Protein AF-0000000067866264 (afdb_homodimer)

Structure (mmCIF, N/CA/C/O backbone):
data_AF-0000000067866264-model_v1
#
loop_
_entity.id
_entity.type
_entity.pdbx_description
1 polymer 'RpiR family transcriptional regulator'
#
loop_
_atom_site.group_PDB
_atom_site.id
_atom_site.type_symbol
_atom_site.label_atom_id
_atom_site.label_alt_id
_atom_site.label_comp_id
_atom_site.label_asym_id
_atom_site.label_entity_id
_atom_site.label_seq_id
_atom_site.pdbx_PDB_ins_code
_atom_site.Cartn_x
_atom_site.Cartn_y
_atom_site.Cartn_z
_atom_site.occupancy
_atom_site.B_iso_or_equiv
_atom_site.auth_seq_id
_atom_site.auth_comp_id
_atom_site.auth_asym_id
_atom_site.auth_atom_id
_atom_site.pdbx_PDB_model_num
ATOM 1 N N . MET A 1 1 ? -31.969 -6.246 -17.344 1 65.5 1 MET A N 1
ATOM 2 C CA . MET A 1 1 ? -31.859 -4.914 -17.922 1 65.5 1 MET A CA 1
ATOM 3 C C . MET A 1 1 ? -30.938 -4.031 -17.094 1 65.5 1 MET A C 1
ATOM 5 O O . MET A 1 1 ? -31.062 -3.969 -15.867 1 65.5 1 MET A O 1
ATOM 9 N N . GLY A 1 2 ? -29.953 -3.455 -17.672 1 77.62 2 GLY A N 1
ATOM 10 C CA . GLY A 1 2 ? -28.953 -2.656 -16.984 1 77.62 2 GLY A CA 1
ATOM 11 C C . GLY A 1 2 ? -29.391 -1.219 -16.766 1 77.62 2 GLY A C 1
ATOM 12 O O . GLY A 1 2 ? -30.422 -0.79 -17.281 1 77.62 2 GLY A O 1
ATOM 13 N N . PRO A 1 3 ? -28.688 -0.529 -15.875 1 85.06 3 PRO A N 1
ATOM 14 C CA . PRO A 1 3 ? -29.062 0.84 -15.523 1 85.06 3 PRO A CA 1
ATOM 15 C C . PRO A 1 3 ? -29.172 1.755 -16.75 1 85.06 3 PRO A C 1
ATOM 17 O O . PRO A 1 3 ? -30.078 2.59 -16.812 1 85.06 3 PRO A O 1
ATOM 20 N N . ILE A 1 4 ? -28.328 1.458 -17.719 1 85.44 4 ILE A N 1
ATOM 21 C CA . ILE A 1 4 ? -28.344 2.299 -18.906 1 85.44 4 ILE A CA 1
ATOM 22 C C . ILE A 1 4 ? -29.578 1.985 -19.75 1 85.44 4 ILE A C 1
ATOM 24 O O . ILE A 1 4 ? -30.219 2.893 -20.281 1 85.44 4 ILE A O 1
ATOM 28 N N . GLU A 1 5 ? -29.75 0.771 -19.812 1 84.25 5 GLU A N 1
ATOM 29 C CA . GLU A 1 5 ? -30.938 0.36 -20.547 1 8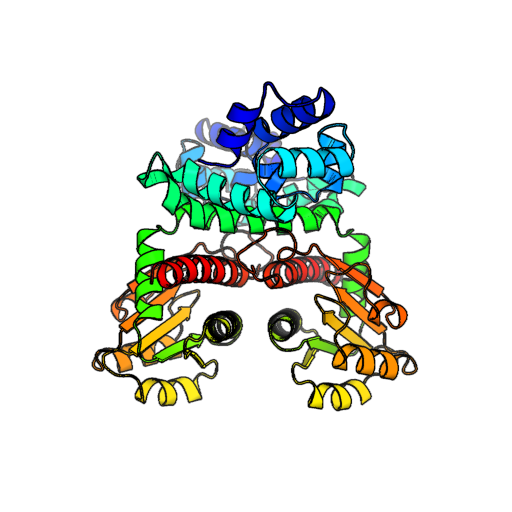4.25 5 GLU A CA 1
ATOM 30 C C . GLU A 1 5 ? -32.188 0.911 -19.891 1 84.25 5 GLU A C 1
ATOM 32 O O . GLU A 1 5 ? -33.125 1.332 -20.594 1 84.25 5 GLU A O 1
ATOM 37 N N . ARG A 1 6 ? -32.312 0.934 -18.641 1 87.06 6 ARG A N 1
ATOM 38 C CA . ARG A 1 6 ? -33.438 1.456 -17.906 1 87.06 6 ARG A CA 1
ATOM 39 C C . ARG A 1 6 ? -33.656 2.945 -18.172 1 87.06 6 ARG A C 1
ATOM 41 O O . ARG A 1 6 ? -34.781 3.412 -18.328 1 87.06 6 ARG A O 1
ATOM 48 N N . LEU A 1 7 ? -32.531 3.646 -18.25 1 89.12 7 LEU A N 1
ATOM 49 C CA . LEU A 1 7 ? -32.562 5.07 -18.578 1 89.12 7 LEU A CA 1
ATOM 50 C C . LEU A 1 7 ? -33.188 5.301 -19.953 1 89.12 7 LEU A C 1
ATOM 52 O O . LEU A 1 7 ? -34.062 6.152 -20.094 1 89.12 7 LEU A O 1
ATOM 56 N N . GLU A 1 8 ? -32.75 4.496 -20.875 1 86.5 8 GLU A N 1
ATOM 57 C CA . GLU A 1 8 ? -33.219 4.648 -22.25 1 86.5 8 GLU A CA 1
ATOM 58 C C . GLU A 1 8 ? -34.688 4.297 -22.391 1 86.5 8 GLU A C 1
ATOM 60 O O . GLU A 1 8 ? -35.438 4.941 -23.141 1 86.5 8 GLU A O 1
ATOM 65 N N . LEU A 1 9 ? -35.031 3.314 -21.656 1 86.69 9 LEU A N 1
ATOM 66 C CA . LEU A 1 9 ? -36.406 2.846 -21.719 1 86.69 9 LEU A CA 1
ATOM 67 C C . LEU A 1 9 ? -37.375 3.893 -21.172 1 86.69 9 LEU A C 1
ATOM 69 O O . LEU A 1 9 ? -38.531 3.988 -21.609 1 86.69 9 LEU A O 1
ATOM 73 N N . ASN A 1 10 ? -36.938 4.746 -20.234 1 88.12 10 ASN A N 1
ATOM 74 C CA . ASN A 1 10 ? -37.812 5.707 -19.562 1 88.12 10 ASN A CA 1
ATOM 75 C C . ASN A 1 10 ? -37.625 7.109 -20.141 1 88.12 10 ASN A C 1
ATOM 77 O O . ASN A 1 10 ? -38.156 8.078 -19.594 1 88.12 10 ASN A O 1
ATOM 81 N N . LYS A 1 11 ? -36.875 7.215 -21.203 1 89.31 11 LYS A N 1
ATOM 82 C CA . LYS A 1 11 ? -36.469 8.508 -21.766 1 89.31 11 LYS A CA 1
ATOM 83 C C . LYS A 1 11 ? -37.688 9.383 -22.016 1 89.31 11 LYS A C 1
ATOM 85 O O . LYS A 1 11 ? -37.688 10.578 -21.719 1 89.31 11 LYS A O 1
ATOM 90 N N . ASN A 1 12 ? -38.719 8.867 -22.438 1 88.5 12 ASN A N 1
ATOM 91 C CA . ASN A 1 12 ? -39.906 9.625 -22.844 1 88.5 12 ASN A CA 1
ATOM 92 C C . ASN A 1 12 ? -40.688 10.117 -21.641 1 88.5 12 ASN A C 1
ATOM 94 O O . ASN A 1 12 ? -41.594 10.961 -21.781 1 88.5 12 ASN A O 1
ATOM 98 N N . ASN A 1 13 ? -40.5 9.625 -20.453 1 89.5 13 ASN A N 1
ATOM 99 C CA . ASN A 1 13 ? -41.219 10.008 -19.234 1 89.5 13 ASN A CA 1
ATOM 100 C C . ASN A 1 13 ? -40.375 10.93 -18.359 1 89.5 13 ASN A C 1
ATOM 102 O O . ASN A 1 13 ? -40.781 11.242 -17.234 1 89.5 13 ASN A O 1
ATOM 106 N N . LEU A 1 14 ? -39.25 11.344 -18.906 1 91.94 14 LEU A N 1
ATOM 107 C CA . LEU A 1 14 ? -38.344 12.133 -18.094 1 91.94 14 LEU A CA 1
ATOM 108 C C . LEU A 1 14 ? -38.562 13.625 -18.344 1 91.94 14 LEU A C 1
ATOM 110 O O . LEU A 1 14 ? -38.906 14.031 -19.438 1 91.94 14 LEU A O 1
ATOM 114 N N . THR A 1 15 ? -38.469 14.406 -17.312 1 90.81 15 THR A N 1
ATOM 115 C CA . THR A 1 15 ? -38.469 15.859 -17.438 1 90.81 15 THR A CA 1
ATOM 116 C C . THR A 1 15 ? -37.188 16.359 -18.125 1 90.81 15 THR A C 1
ATOM 118 O O . THR A 1 15 ? -36.25 15.578 -18.312 1 90.81 15 THR A O 1
ATOM 121 N N . LYS A 1 16 ? -37.219 17.594 -18.484 1 90.81 16 LYS A N 1
ATOM 122 C CA . LYS A 1 16 ? -36.062 18.188 -19.141 1 90.81 16 LYS A CA 1
ATOM 123 C C . LYS A 1 16 ? -34.812 18.016 -18.297 1 90.81 16 LYS A C 1
ATOM 125 O O . LYS A 1 16 ? -33.75 17.641 -18.797 1 90.81 16 LYS A O 1
ATOM 130 N N . SER A 1 17 ? -34.938 18.312 -17.047 1 91.62 17 SER A N 1
ATOM 131 C CA . SER A 1 17 ? -33.812 18.188 -16.141 1 91.62 17 SER A CA 1
ATOM 132 C C . SER A 1 17 ? -33.344 16.734 -16.031 1 91.62 17 SER A C 1
ATOM 134 O O . SER A 1 17 ? -32.125 16.469 -15.969 1 91.62 17 SER A O 1
ATOM 136 N N . GLU A 1 18 ? -34.281 15.781 -16.016 1 92.31 18 GLU A N 1
ATOM 137 C CA . GLU A 1 18 ? -33.969 14.359 -15.922 1 92.31 18 GLU A CA 1
ATOM 138 C C . GLU A 1 18 ? -33.312 13.852 -17.203 1 92.31 18 GLU A C 1
ATOM 140 O O . GLU A 1 18 ? -32.406 13.008 -17.156 1 92.31 18 GLU A O 1
ATOM 145 N N . ILE A 1 19 ? -33.688 14.406 -18.281 1 92.75 19 ILE A N 1
ATOM 146 C CA . ILE A 1 19 ? -33.062 14.07 -19.547 1 92.75 19 ILE A CA 1
ATOM 147 C C . ILE A 1 19 ? -31.625 14.555 -19.562 1 92.75 19 ILE A C 1
ATOM 149 O O . ILE A 1 19 ? -30.734 13.852 -20.031 1 92.75 19 ILE A O 1
ATOM 153 N N . GLU A 1 20 ? -31.391 15.703 -19.062 1 92.25 20 GLU A N 1
ATOM 154 C CA . GLU A 1 20 ? -30.031 16.219 -18.953 1 92.25 20 GLU A CA 1
ATOM 155 C C . GLU A 1 20 ? -29.156 15.312 -18.109 1 92.25 20 GLU A C 1
ATOM 157 O O . GLU A 1 20 ? -28 15.047 -18.469 1 92.25 20 GLU A O 1
ATOM 162 N N . ILE A 1 21 ? -29.703 14.852 -17.047 1 92.5 21 ILE A N 1
ATOM 163 C CA . ILE A 1 21 ? -28.984 13.93 -16.172 1 92.5 21 ILE A CA 1
ATOM 164 C C . ILE A 1 21 ? -28.703 12.625 -16.922 1 92.5 21 ILE A C 1
ATOM 166 O O . ILE A 1 21 ? -27.578 12.117 -16.906 1 92.5 21 ILE A O 1
ATOM 170 N N . MET A 1 22 ? -29.719 12.094 -17.531 1 92.25 22 MET A N 1
ATOM 171 C CA . MET A 1 22 ? -29.609 10.859 -18.297 1 92.25 22 MET A CA 1
ATOM 172 C C . MET A 1 22 ? -28.516 10.977 -19.359 1 92.25 22 MET A C 1
ATOM 174 O O . MET A 1 22 ? -27.688 10.078 -19.5 1 92.25 22 MET A O 1
ATOM 178 N N . GLU A 1 23 ? -28.484 12.07 -20.078 1 88.75 23 GLU A N 1
ATOM 179 C CA . GLU A 1 23 ? -27.5 12.289 -21.125 1 88.75 23 GLU A CA 1
ATOM 180 C C . GLU A 1 23 ? -26.094 12.398 -20.547 1 88.75 23 GLU A C 1
ATOM 182 O O . GLU A 1 23 ? -25.125 11.875 -21.109 1 88.75 23 GLU A O 1
ATOM 187 N N . TYR A 1 24 ? -26.016 13.055 -19.484 1 90 24 TYR A N 1
ATOM 188 C CA . TYR A 1 24 ? -24.719 13.141 -18.797 1 90 24 TYR A CA 1
ATOM 189 C C . TYR A 1 24 ? -24.234 11.758 -18.391 1 90 24 TYR A C 1
ATOM 191 O O . TYR A 1 24 ? -23.062 11.422 -18.609 1 90 24 TYR A O 1
ATOM 199 N N . ILE A 1 25 ? -25.109 10.969 -17.797 1 88.06 25 ILE A N 1
ATOM 200 C CA . ILE A 1 25 ? -24.766 9.641 -17.312 1 88.06 25 ILE A CA 1
ATOM 201 C C . ILE A 1 25 ? -24.328 8.758 -18.484 1 88.06 25 ILE A C 1
ATOM 203 O O . ILE A 1 25 ? -23.344 8.031 -18.391 1 88.06 25 ILE A O 1
ATOM 207 N N . LYS A 1 26 ? -25.031 8.867 -19.531 1 83.06 26 LYS A N 1
ATOM 208 C CA . LYS A 1 26 ? -24.734 8.047 -20.703 1 83.06 26 LYS A CA 1
ATOM 209 C C . LYS A 1 26 ? -23.375 8.414 -21.297 1 83.06 26 LYS A C 1
ATOM 211 O O . LYS A 1 26 ? -22.641 7.547 -21.766 1 83.06 26 LYS A O 1
ATOM 216 N N . LYS A 1 27 ? -23.031 9.633 -21.172 1 79.94 27 LYS A N 1
ATOM 217 C CA . LYS A 1 27 ? -21.766 10.133 -21.703 1 79.94 27 LYS A CA 1
ATOM 218 C C . LYS A 1 27 ? -20.609 9.859 -20.734 1 79.94 27 LYS A C 1
ATOM 220 O O . LYS A 1 27 ? -19.484 9.656 -21.172 1 79.94 27 LYS A O 1
ATOM 225 N N . ASN A 1 28 ? -21.047 9.82 -19.484 1 78.75 28 ASN A N 1
ATOM 226 C CA . ASN A 1 28 ? -20.031 9.68 -18.453 1 78.75 28 ASN A CA 1
ATOM 227 C C . ASN A 1 28 ? -20.438 8.625 -17.422 1 78.75 28 ASN A C 1
ATOM 229 O O . ASN A 1 28 ? -20.562 8.93 -16.234 1 78.75 28 ASN A O 1
ATOM 233 N N . PRO A 1 29 ? -20.578 7.391 -17.891 1 78 29 PRO A N 1
ATOM 234 C CA . PRO A 1 29 ? -21.109 6.383 -16.969 1 78 29 PRO A CA 1
ATOM 235 C C . PRO A 1 29 ? -20.219 6.148 -15.766 1 78 29 PRO A C 1
ATOM 237 O O . PRO A 1 29 ? -20.719 5.898 -14.664 1 78 29 PRO A O 1
ATOM 240 N N . MET A 1 30 ? -19.078 6.387 -15.984 1 67.81 30 MET A N 1
ATOM 241 C CA . MET A 1 30 ? -18.125 6.133 -14.898 1 67.81 30 MET A CA 1
ATOM 242 C C . MET A 1 30 ? -18.266 7.188 -13.812 1 67.81 30 MET A C 1
ATOM 244 O O . MET A 1 30 ? -17.938 6.934 -12.648 1 67.81 30 MET A O 1
ATOM 248 N N . ASP A 1 31 ? -18.812 8.289 -14.117 1 75.69 31 ASP A N 1
ATOM 249 C CA . ASP A 1 31 ? -18.984 9.383 -13.164 1 75.69 31 ASP A CA 1
ATOM 250 C C . ASP A 1 31 ? -19.953 9 -12.055 1 75.69 31 ASP A C 1
ATOM 252 O O . ASP A 1 31 ? -19.812 9.453 -10.914 1 75.69 31 ASP A O 1
ATOM 256 N N . ILE A 1 32 ? -20.906 8.18 -12.438 1 78.25 32 ILE A N 1
ATOM 257 C CA . ILE A 1 32 ? -21.922 7.77 -11.469 1 78.25 32 ILE A CA 1
ATOM 258 C C . ILE A 1 32 ? -21.266 6.984 -10.336 1 78.25 32 ILE A C 1
ATOM 260 O O . ILE A 1 32 ? -21.672 7.09 -9.18 1 78.25 32 ILE A O 1
ATOM 264 N N . VAL A 1 33 ? -20.312 6.301 -10.781 1 66.88 33 VAL A N 1
ATOM 265 C CA . VAL A 1 33 ? -19.641 5.441 -9.82 1 66.88 33 VAL A CA 1
ATOM 266 C C . VAL A 1 33 ? -18.656 6.262 -9 1 66.88 33 VAL A C 1
ATOM 268 O O . VAL A 1 33 ? -18.438 5.984 -7.82 1 66.88 33 VAL A O 1
ATOM 271 N N . GLN A 1 34 ? -18.219 7.324 -9.547 1 63.59 34 GLN A N 1
ATOM 272 C CA . GLN A 1 34 ? -17.062 8.047 -9.023 1 63.59 34 GLN A CA 1
ATOM 273 C C . GLN A 1 34 ? -17.5 9.258 -8.203 1 63.59 34 GLN A C 1
ATOM 275 O O . GLN A 1 34 ? -16.781 9.688 -7.289 1 63.59 34 GLN A O 1
ATOM 280 N N . PHE A 1 35 ? -18.594 9.828 -8.43 1 69 35 PHE A N 1
ATOM 281 C CA . PHE A 1 35 ? -18.969 11.125 -7.875 1 69 35 PHE A CA 1
ATOM 282 C C . PHE A 1 35 ? -20.156 10.984 -6.926 1 69 35 PHE A C 1
ATOM 284 O O . PHE A 1 35 ? -20.906 10.016 -7.016 1 69 35 PHE A O 1
ATOM 291 N N . SER A 1 36 ? -20.172 11.82 -5.945 1 73.56 36 SER A N 1
ATOM 292 C CA . SER A 1 36 ? -21.344 11.914 -5.09 1 73.56 36 SER A CA 1
ATOM 293 C C . SER A 1 36 ? -22.547 12.453 -5.863 1 73.56 36 SER A C 1
ATOM 295 O O . SER A 1 36 ? -22.391 12.977 -6.969 1 73.56 36 SER A O 1
ATOM 297 N N . ILE A 1 37 ? -23.703 12.281 -5.188 1 86.81 37 ILE A N 1
ATOM 298 C CA . ILE A 1 37 ? -24.938 12.742 -5.816 1 86.81 37 ILE A CA 1
ATOM 299 C C . ILE A 1 37 ? -24.875 14.258 -6.035 1 86.81 37 ILE A C 1
ATOM 301 O O . ILE A 1 37 ? -25.391 14.766 -7.031 1 86.81 37 ILE A O 1
ATOM 305 N N . ILE A 1 38 ? -24.203 14.969 -5.137 1 82.81 38 ILE A N 1
ATOM 306 C CA . ILE A 1 38 ? -24.078 16.422 -5.234 1 82.81 38 ILE A CA 1
ATOM 307 C C . ILE A 1 38 ? -23.219 16.781 -6.445 1 82.81 38 ILE A C 1
ATOM 309 O O . ILE A 1 38 ? -23.578 17.672 -7.223 1 82.81 38 ILE A O 1
ATOM 313 N N . GLN A 1 39 ? -22.188 16.141 -6.664 1 81.56 39 GLN A N 1
ATOM 314 C CA . GLN A 1 39 ? -21.281 16.375 -7.789 1 81.56 39 GLN A CA 1
ATOM 315 C C . GLN A 1 39 ? -21.953 16.031 -9.117 1 81.56 39 GLN A C 1
ATOM 317 O O . GLN A 1 39 ? -21.812 16.766 -10.094 1 81.56 39 GLN A O 1
ATOM 322 N N . ILE A 1 40 ? -22.594 14.883 -9.141 1 87.94 40 ILE A N 1
ATOM 323 C CA . ILE A 1 40 ? -23.312 14.469 -10.336 1 87.94 40 ILE A CA 1
ATOM 324 C C . ILE A 1 40 ? -24.344 15.531 -10.711 1 87.94 40 ILE A C 1
ATOM 326 O O . ILE A 1 40 ? -24.469 15.891 -11.883 1 87.94 40 ILE A O 1
ATOM 330 N N . ALA A 1 41 ? -25.031 16.047 -9.703 1 91.81 41 ALA A N 1
ATOM 331 C CA . ALA A 1 41 ? -26.031 17.094 -9.922 1 91.81 41 ALA A CA 1
ATOM 332 C C . ALA A 1 41 ? -25.406 18.344 -10.539 1 91.81 41 ALA A C 1
ATOM 334 O O . ALA A 1 41 ? -25.953 18.906 -11.492 1 91.81 41 ALA A O 1
ATOM 335 N N . GLU A 1 42 ? -24.234 18.641 -10.039 1 87.88 42 GLU A N 1
ATOM 336 C CA . GLU A 1 42 ? -23.531 19.828 -10.523 1 87.88 42 GLU A CA 1
ATOM 337 C C . GLU A 1 42 ? -23.047 19.641 -11.953 1 87.88 42 GLU A C 1
ATOM 339 O O . GLU A 1 42 ? -23.219 20.516 -12.797 1 87.88 42 GLU A O 1
ATOM 344 N N . LYS A 1 43 ? -22.516 18.516 -12.219 1 85.81 43 LYS A N 1
ATOM 345 C CA . LYS A 1 43 ? -21.953 18.234 -13.531 1 85.81 43 LYS A CA 1
ATOM 346 C C . LYS A 1 43 ? -23.047 18.109 -14.586 1 85.81 43 LYS A C 1
ATOM 348 O O . LYS A 1 43 ? -22.828 18.438 -15.758 1 85.81 43 LYS A O 1
ATOM 353 N N . ALA A 1 44 ? -24.109 17.656 -14.164 1 91.69 44 ALA A N 1
ATOM 354 C CA . ALA A 1 44 ? -25.25 17.516 -15.062 1 91.69 44 ALA A CA 1
ATOM 355 C C . ALA A 1 44 ? -26.109 18.766 -15.094 1 91.69 44 ALA A C 1
ATOM 357 O O . ALA A 1 44 ? -27.172 18.797 -15.727 1 91.69 44 ALA A O 1
ATOM 358 N N . ASN A 1 45 ? -25.656 19.766 -14.328 1 89.19 45 ASN A N 1
ATOM 359 C CA . ASN A 1 45 ? -26.344 21.047 -14.258 1 89.19 45 ASN A CA 1
ATOM 360 C C . ASN A 1 45 ? -27.766 20.891 -13.734 1 89.19 45 ASN A C 1
ATOM 362 O O . ASN A 1 45 ? -28.719 21.422 -14.328 1 89.19 45 ASN A O 1
ATOM 366 N N . THR A 1 46 ? -27.969 20.094 -12.75 1 90.94 46 THR A N 1
ATOM 367 C CA . THR A 1 46 ? -29.266 19.828 -12.148 1 90.94 46 THR A CA 1
ATOM 368 C C . THR A 1 46 ? -29.172 19.844 -10.625 1 90.94 46 THR A C 1
ATOM 370 O O . THR A 1 46 ? -28.141 20.234 -10.062 1 90.94 46 THR A O 1
ATOM 373 N N . SER A 1 47 ? -30.234 19.5 -9.906 1 90.19 47 SER A N 1
ATOM 374 C CA . SER A 1 47 ? -30.281 19.469 -8.445 1 90.19 47 SER A CA 1
ATOM 375 C C . SER A 1 47 ? -30.172 18.031 -7.922 1 90.19 47 SER A C 1
ATOM 377 O O . SER A 1 47 ? -30.453 17.078 -8.648 1 90.19 47 SER A O 1
ATOM 379 N N . LYS A 1 48 ? -29.719 17.969 -6.688 1 90.94 48 LYS A N 1
ATOM 380 C CA . LYS A 1 48 ? -29.672 16.688 -6 1 90.94 48 LYS A CA 1
ATOM 381 C C . LYS A 1 48 ? -31.031 15.992 -6.047 1 90.94 48 LYS A C 1
ATOM 383 O O . LYS A 1 48 ? -31.109 14.789 -6.285 1 90.94 48 LYS A O 1
ATOM 388 N N . SER A 1 49 ? -32.094 16.781 -5.848 1 91.75 49 SER A N 1
ATOM 389 C CA . SER A 1 49 ? -33.469 16.25 -5.848 1 91.75 49 SER A CA 1
ATOM 390 C C . SER A 1 49 ? -33.844 15.688 -7.215 1 91.75 49 SER A C 1
ATOM 392 O O . SER A 1 49 ? -34.5 14.664 -7.305 1 91.75 49 SER A O 1
ATOM 394 N N . ALA A 1 50 ? -33.406 16.281 -8.258 1 93.5 50 ALA A N 1
ATOM 395 C CA . ALA A 1 50 ? -33.688 15.836 -9.617 1 93.5 50 ALA A CA 1
ATOM 396 C C . ALA A 1 50 ? -33 14.5 -9.898 1 93.5 50 ALA A C 1
ATOM 398 O O . ALA A 1 50 ? -33.562 13.625 -10.547 1 93.5 50 ALA A O 1
ATOM 399 N N . VAL A 1 51 ? -31.781 14.312 -9.359 1 94.12 51 VAL A N 1
ATOM 400 C CA . VAL A 1 51 ? -31.062 13.055 -9.531 1 94.12 51 VAL A CA 1
ATOM 401 C C . VAL A 1 51 ? -31.797 11.93 -8.797 1 94.12 51 VAL A C 1
ATOM 403 O O . VAL A 1 51 ? -31.984 10.844 -9.344 1 94.12 51 VAL A O 1
ATOM 406 N N . ILE A 1 52 ? -32.25 12.227 -7.645 1 91.88 52 ILE A N 1
ATOM 407 C CA . ILE A 1 52 ? -32.969 11.242 -6.84 1 91.88 52 ILE A CA 1
ATOM 408 C C . ILE A 1 52 ? -34.281 10.844 -7.547 1 91.88 52 ILE A C 1
ATOM 410 O O . ILE A 1 52 ? -34.594 9.656 -7.652 1 91.88 52 ILE A O 1
ATOM 414 N N . ARG A 1 53 ? -35 11.812 -8.039 1 91.38 53 ARG A N 1
ATOM 415 C CA . ARG A 1 53 ? -36.281 11.555 -8.719 1 91.38 53 ARG A CA 1
ATOM 416 C C . ARG A 1 53 ? -36.062 10.711 -9.969 1 91.38 53 ARG A C 1
ATOM 418 O O . ARG A 1 53 ? -36.844 9.82 -10.266 1 91.38 53 ARG A O 1
ATOM 425 N N . LEU A 1 54 ? -34.969 11.016 -10.688 1 93.56 54 LEU A N 1
ATOM 426 C CA . LEU A 1 54 ? -34.656 10.211 -11.859 1 93.56 54 LEU A CA 1
ATOM 427 C C . LEU A 1 54 ? -34.438 8.75 -11.469 1 93.56 54 LEU A C 1
ATOM 429 O O . LEU A 1 54 ? -35 7.844 -12.094 1 93.56 54 LEU A O 1
ATOM 433 N N . CYS A 1 55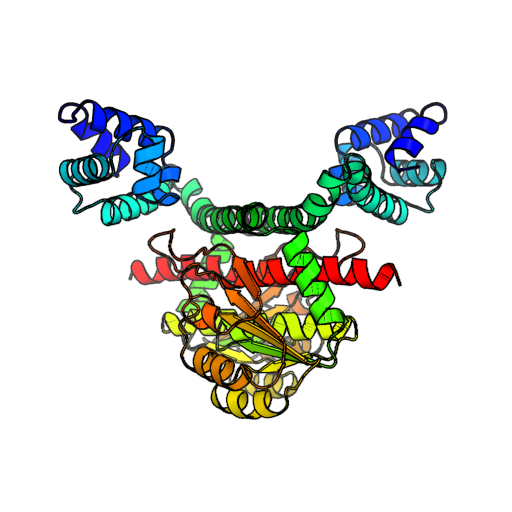 ? -33.594 8.531 -10.445 1 92.75 55 CYS A N 1
ATOM 434 C CA . CYS A 1 55 ? -33.312 7.172 -10 1 92.75 55 CYS A CA 1
ATOM 435 C C . CYS A 1 55 ? -34.594 6.438 -9.609 1 92.75 55 CYS A C 1
ATOM 437 O O . CYS A 1 55 ? -34.781 5.277 -9.984 1 92.75 55 CYS A O 1
ATOM 439 N N . GLN A 1 56 ? -35.469 7.113 -8.938 1 90.12 56 GLN A N 1
ATOM 440 C CA . GLN A 1 56 ? -36.719 6.512 -8.5 1 90.12 56 GLN A CA 1
ATOM 441 C C . GLN A 1 56 ? -37.625 6.215 -9.688 1 90.12 56 GLN A C 1
ATOM 443 O O . GLN A 1 56 ? -38.25 5.152 -9.742 1 90.12 56 GLN A O 1
ATOM 448 N N . LYS A 1 57 ? -37.625 7.039 -10.625 1 90.69 57 LYS A N 1
ATOM 449 C CA . LYS A 1 57 ? -38.5 6.895 -11.797 1 90.69 57 LYS A CA 1
ATOM 450 C C . LYS A 1 57 ? -38.094 5.68 -12.625 1 90.69 57 LYS A C 1
ATOM 452 O O . LYS A 1 57 ? -38.938 5.023 -13.234 1 90.69 57 LYS A O 1
ATOM 457 N N . ILE A 1 58 ? -36.812 5.418 -12.523 1 90.5 58 ILE A N 1
ATOM 458 C CA . ILE A 1 58 ? -36.344 4.312 -13.359 1 90.5 58 ILE A CA 1
ATOM 459 C C . ILE A 1 58 ? -36.25 3.037 -12.523 1 90.5 58 ILE A C 1
ATOM 461 O O . ILE A 1 58 ? -35.656 2.045 -12.961 1 90.5 58 ILE A O 1
ATOM 465 N N . GLY A 1 59 ? -36.75 3.104 -11.297 1 86.25 59 GLY A N 1
ATOM 466 C CA . GLY A 1 59 ? -37 1.866 -10.578 1 86.25 59 GLY A CA 1
ATOM 467 C C . GLY A 1 59 ? -36.062 1.645 -9.406 1 86.25 59 GLY A C 1
ATOM 468 O O . GLY A 1 59 ? -36 0.535 -8.875 1 86.25 59 GLY A O 1
ATOM 469 N N . TYR A 1 60 ? -35.375 2.684 -9.039 1 86.62 60 TYR A N 1
ATOM 470 C CA . TYR A 1 60 ? -34.469 2.518 -7.902 1 86.62 60 TYR A CA 1
ATOM 471 C C . TYR A 1 60 ? -35 3.242 -6.672 1 86.62 60 TYR A C 1
ATOM 473 O O . TYR A 1 60 ? -35.75 4.215 -6.797 1 86.62 60 TYR A O 1
ATOM 481 N N . ASP A 1 61 ? -34.656 2.82 -5.543 1 82.25 61 ASP A N 1
ATOM 482 C CA . ASP A 1 61 ? -35.094 3.473 -4.309 1 82.25 61 ASP A CA 1
ATOM 483 C C . ASP A 1 61 ? -34.406 4.828 -4.141 1 82.25 61 ASP A C 1
ATOM 485 O O . ASP A 1 61 ? -34.906 5.711 -3.457 1 82.25 61 ASP A O 1
ATOM 489 N N . GLY A 1 62 ? -33.25 5.055 -4.73 1 85.12 62 GLY A N 1
ATOM 490 C CA . GLY A 1 62 ? -32.469 6.266 -4.648 1 85.12 62 GLY A CA 1
ATOM 491 C C . GLY A 1 62 ? -31.156 6.168 -5.395 1 85.12 62 GLY A C 1
ATOM 492 O O . GLY A 1 62 ? -30.922 5.219 -6.148 1 85.12 62 GLY A O 1
ATOM 493 N N . PHE A 1 63 ? -30.328 7.176 -5.234 1 88.19 63 PHE A N 1
ATOM 494 C CA . PHE A 1 63 ? -29.078 7.277 -5.969 1 88.19 63 PHE A CA 1
ATOM 495 C C . PHE A 1 63 ? -28.109 6.184 -5.535 1 88.19 63 PHE A C 1
ATOM 497 O O . PHE A 1 63 ? -27.375 5.637 -6.359 1 88.19 63 PHE A O 1
ATOM 504 N N . SER A 1 64 ? -28.266 5.812 -4.262 1 77 64 SER A N 1
ATOM 505 C CA . SER A 1 64 ? -27.344 4.801 -3.75 1 77 64 SER A CA 1
ATOM 506 C C . SER A 1 64 ? -27.547 3.461 -4.449 1 77 64 SER A C 1
ATOM 508 O O . SER A 1 64 ? -26.594 2.797 -4.832 1 77 64 SER A O 1
ATOM 510 N N . GLU A 1 65 ? -28.781 3.053 -4.582 1 78.25 65 GLU A N 1
ATOM 511 C CA . GLU A 1 65 ? -29.109 1.813 -5.281 1 78.25 65 GLU A CA 1
ATOM 512 C C . GLU A 1 65 ? -28.75 1.904 -6.762 1 78.25 65 GLU A C 1
ATOM 514 O O . GLU A 1 65 ? -28.25 0.939 -7.344 1 78.25 65 GLU A O 1
ATOM 519 N N . PHE A 1 66 ? -29 3.039 -7.398 1 87 66 PHE A N 1
ATOM 520 C CA . PHE A 1 66 ? -28.656 3.264 -8.797 1 87 66 PHE A CA 1
ATOM 521 C C . PHE A 1 66 ? -27.156 3.17 -9.008 1 87 66 PHE A C 1
ATOM 523 O O . PHE A 1 66 ? -26.688 2.508 -9.945 1 87 66 PHE A O 1
ATOM 530 N N . LYS A 1 67 ? -26.406 3.807 -8.164 1 78.88 67 LYS A N 1
ATOM 531 C CA . LYS A 1 67 ? -24.953 3.801 -8.203 1 78.88 67 LYS A CA 1
ATOM 532 C C . LYS A 1 67 ? -24.406 2.381 -8.094 1 78.88 67 LYS A C 1
ATOM 534 O O . LYS A 1 67 ? -23.5 1.998 -8.852 1 78.88 67 LYS A O 1
ATOM 539 N N . PHE A 1 68 ? -25 1.621 -7.328 1 68.25 68 PHE A N 1
ATOM 540 C CA . PHE A 1 68 ? -24.594 0.228 -7.152 1 68.25 68 PHE A CA 1
ATOM 541 C C . PHE A 1 68 ? -24.859 -0.573 -8.422 1 68.25 68 PHE A C 1
ATOM 543 O O . PHE A 1 68 ? -23.984 -1.302 -8.898 1 68.25 68 PHE A O 1
ATOM 550 N N . ASP A 1 69 ? -26.094 -0.463 -8.867 1 73.75 69 ASP A N 1
ATOM 551 C CA . ASP A 1 69 ? -26.484 -1.185 -10.078 1 73.75 69 ASP A CA 1
ATOM 552 C C . ASP A 1 69 ? -25.641 -0.736 -11.266 1 73.75 69 ASP A C 1
ATOM 554 O O . ASP A 1 69 ? -25.25 -1.555 -12.102 1 73.75 69 ASP A O 1
ATOM 558 N N . MET A 1 70 ? -25.344 0.53 -11.328 1 77.81 70 MET A N 1
ATOM 559 C CA . MET A 1 70 ? -24.5 1.064 -12.391 1 77.81 70 MET A CA 1
ATOM 560 C C . MET A 1 70 ? -23.078 0.503 -12.305 1 77.81 70 MET A C 1
ATOM 562 O O . MET A 1 70 ? -22.469 0.175 -13.32 1 77.81 70 MET A O 1
ATOM 566 N N . SER A 1 71 ? -22.641 0.437 -11.141 1 66.62 71 SER A N 1
ATOM 567 C CA . SER A 1 71 ? -21.312 -0.118 -10.93 1 66.62 71 SER A CA 1
ATOM 568 C C . SER A 1 71 ? -21.219 -1.56 -11.422 1 66.62 71 SER A C 1
ATOM 570 O O . SER A 1 71 ? -20.266 -1.938 -12.094 1 66.62 71 SER A O 1
ATOM 572 N N . ARG A 1 72 ? -22.281 -2.238 -11.117 1 59.22 72 ARG A N 1
ATOM 573 C CA . ARG A 1 72 ? -22.375 -3.625 -11.562 1 59.22 72 ARG A CA 1
ATOM 574 C C . ARG A 1 72 ? -22.547 -3.707 -13.07 1 59.22 72 ARG A C 1
ATOM 576 O O . ARG A 1 72 ? -21.938 -4.566 -13.719 1 59.22 72 ARG A O 1
ATOM 583 N N . TYR A 1 73 ? -23.438 -2.932 -13.516 1 63.09 73 TYR A N 1
ATOM 584 C CA . TYR A 1 73 ? -23.734 -2.871 -14.938 1 63.09 73 TYR A CA 1
ATOM 585 C C . TYR A 1 73 ? -22.469 -2.561 -15.75 1 63.09 73 TYR A C 1
ATOM 587 O O . TYR A 1 73 ? -22.219 -3.186 -16.781 1 63.09 73 TYR A O 1
ATOM 595 N N . LEU A 1 74 ? -21.875 -1.566 -15.297 1 59.78 74 LEU A N 1
ATOM 596 C CA . LEU A 1 74 ? -20.688 -1.146 -16.031 1 59.78 74 LEU A CA 1
ATOM 597 C C . LEU A 1 74 ? -19.609 -2.219 -15.984 1 59.78 74 LEU A C 1
ATOM 599 O O . LEU A 1 74 ? -18.844 -2.385 -16.938 1 59.78 74 LEU A O 1
ATOM 603 N N . VAL A 1 75 ? -19.797 -2.895 -14.977 1 49.19 75 VAL A N 1
ATOM 604 C CA . VAL A 1 75 ? -18.875 -4.023 -14.852 1 49.19 75 VAL A CA 1
ATOM 605 C C . VAL A 1 75 ? -19.344 -5.164 -15.766 1 49.19 75 VAL A C 1
ATOM 607 O O . VAL A 1 75 ? -18.516 -5.785 -16.453 1 49.19 75 VAL A O 1
ATOM 610 N N . SER A 1 76 ? -20.656 -5.426 -15.641 1 45.59 76 SER A N 1
ATOM 611 C CA . SER A 1 76 ? -21.266 -6.512 -16.406 1 45.59 76 SER A CA 1
ATOM 612 C C . SER A 1 76 ? -21.297 -6.176 -17.891 1 45.59 76 SER A C 1
ATOM 614 O O . SER A 1 76 ? -21.109 -7.055 -18.734 1 45.59 76 SER A O 1
ATOM 616 N N . ASN A 1 77 ? -22 -5.172 -18.281 1 44.66 77 ASN A N 1
ATOM 617 C CA . ASN A 1 77 ? -22.156 -4.793 -19.688 1 44.66 77 ASN A CA 1
ATOM 618 C C . ASN A 1 77 ? -20.812 -4.609 -20.375 1 44.66 77 ASN A C 1
ATOM 620 O O . ASN A 1 77 ? -20.719 -4.688 -21.594 1 44.66 77 ASN A O 1
ATOM 624 N N . ASN A 1 78 ? -19.922 -4.191 -19.672 1 38.84 78 ASN A N 1
ATOM 625 C CA . ASN A 1 78 ? -18.609 -4.477 -20.25 1 38.84 78 ASN A CA 1
ATOM 626 C C . ASN A 1 78 ? -18.375 -5.98 -20.391 1 38.84 78 ASN A C 1
ATOM 628 O O . ASN A 1 78 ? -17.328 -6.406 -20.891 1 38.84 78 ASN A O 1
ATOM 632 N N . GLN A 1 79 ? -19.219 -6.742 -19.828 1 35.19 79 GLN A N 1
ATOM 633 C CA . GLN A 1 79 ? -19.203 -8.195 -19.938 1 35.19 79 GLN A CA 1
ATOM 634 C C . GLN A 1 79 ? -19.812 -8.648 -21.266 1 35.19 79 GLN A C 1
ATOM 636 O O . GLN A 1 79 ? -19.828 -9.844 -21.578 1 35.19 79 GLN A O 1
ATOM 641 N N . ASN A 1 80 ? -20.766 -8.164 -21.875 1 36.38 80 ASN A N 1
ATOM 642 C CA . ASN A 1 80 ? -21.266 -8.867 -23.047 1 36.38 80 ASN A CA 1
ATOM 643 C C . ASN A 1 80 ? -20.125 -9.344 -23.953 1 36.38 80 ASN A C 1
ATOM 645 O O . ASN A 1 80 ? -20.359 -10 -24.969 1 36.38 80 ASN A O 1
ATOM 649 N N . ASN A 1 81 ? -19.25 -8.695 -24.453 1 34.25 81 ASN A N 1
ATOM 650 C CA . ASN A 1 81 ? -18.141 -9.508 -24.922 1 34.25 81 ASN A CA 1
ATOM 651 C C . ASN A 1 81 ? -17.469 -10.281 -23.781 1 34.25 81 ASN A C 1
ATOM 653 O O . ASN A 1 81 ? -16.797 -9.68 -22.953 1 34.25 81 ASN A O 1
ATOM 657 N N . ILE A 1 82 ? -17.938 -11.398 -23.281 1 36.28 82 ILE A N 1
ATOM 658 C CA . ILE A 1 82 ? -17.703 -12.352 -22.203 1 36.28 82 ILE A CA 1
ATOM 659 C C . ILE A 1 82 ? -16.203 -12.391 -21.875 1 36.28 82 ILE A C 1
ATOM 661 O O . ILE A 1 82 ? -15.828 -12.5 -20.703 1 36.28 82 ILE A O 1
ATOM 665 N N . LYS A 1 83 ? -15.422 -12.75 -22.703 1 37.03 83 LYS A N 1
ATOM 666 C CA . LYS A 1 83 ? -13.961 -12.703 -22.672 1 37.03 83 LYS A CA 1
ATOM 667 C C . LYS A 1 83 ? -13.461 -11.414 -22.031 1 37.03 83 LYS A C 1
ATOM 669 O O . LYS A 1 83 ? -12.367 -11.383 -21.469 1 37.03 83 LYS A O 1
ATOM 674 N N . ASP A 1 84 ? -14.18 -10.211 -22.109 1 37.34 84 ASP A N 1
ATOM 675 C CA . ASP A 1 84 ? -13.789 -8.844 -21.766 1 37.34 84 ASP A CA 1
ATOM 676 C C . ASP A 1 84 ? -14.117 -8.531 -20.312 1 37.34 84 ASP A C 1
ATOM 678 O O . ASP A 1 84 ? -13.688 -7.508 -19.781 1 37.34 84 ASP A O 1
ATOM 682 N N . LYS A 1 85 ? -15.078 -9.078 -19.641 1 42.5 85 LYS A N 1
ATOM 683 C CA . LYS A 1 85 ? -15.539 -8.875 -18.266 1 42.5 85 LYS A CA 1
ATOM 684 C C . LYS A 1 85 ? -14.391 -9.078 -17.281 1 42.5 85 LYS A C 1
ATOM 686 O O . LYS A 1 85 ? -14.32 -8.383 -16.25 1 42.5 85 LYS A O 1
ATOM 691 N N . ASN A 1 86 ? -13.766 -10.344 -17.266 1 45.41 86 ASN A N 1
ATOM 692 C CA . ASN A 1 86 ? -12.727 -10.828 -16.359 1 45.41 86 ASN A CA 1
ATOM 693 C C . ASN A 1 86 ? -11.547 -9.867 -16.297 1 45.41 86 ASN A C 1
ATOM 695 O O . ASN A 1 86 ? -10.992 -9.625 -15.211 1 45.41 86 ASN A O 1
ATOM 699 N N . GLU A 1 87 ? -11.07 -9.5 -17.484 1 49.81 87 GLU A N 1
ATOM 700 C CA . GLU A 1 87 ? -10.156 -8.367 -17.625 1 49.81 87 GLU A CA 1
ATOM 701 C C . GLU A 1 87 ? -10.719 -7.121 -16.938 1 49.81 87 GLU A C 1
ATOM 703 O O . GLU A 1 87 ? -9.969 -6.305 -16.406 1 49.81 87 GLU A O 1
ATOM 708 N N . THR A 1 88 ? -11.992 -7.219 -16.516 1 58.66 88 THR A N 1
ATOM 709 C CA . THR A 1 88 ? -12.766 -6.094 -16.016 1 58.66 88 THR A CA 1
ATOM 710 C C . THR A 1 88 ? -12.555 -5.93 -14.508 1 58.66 88 THR A C 1
ATOM 712 O O . THR A 1 88 ? -12.391 -4.809 -14.023 1 58.66 88 THR A O 1
ATOM 715 N N . SER A 1 89 ? -12.336 -7.16 -13.766 1 79.56 89 SER A N 1
ATOM 716 C CA . SER A 1 89 ? -12.227 -6.965 -12.328 1 79.56 89 SER A CA 1
ATOM 717 C C . SER A 1 89 ? -10.859 -6.406 -11.945 1 79.56 89 SER A C 1
ATOM 719 O O . SER A 1 89 ? -10.758 -5.477 -11.148 1 79.56 89 SER A O 1
ATOM 721 N N . ILE A 1 90 ? -9.891 -6.949 -12.703 1 89.31 90 ILE A N 1
ATOM 722 C CA . ILE A 1 90 ? -8.547 -6.465 -12.43 1 89.31 90 ILE A CA 1
ATOM 723 C C . ILE A 1 90 ? -8.445 -4.98 -12.789 1 89.31 90 ILE A C 1
ATOM 725 O O . ILE A 1 90 ? -8.031 -4.164 -11.961 1 89.31 90 ILE A O 1
ATOM 729 N N . ASN A 1 91 ? -8.969 -4.664 -13.906 1 82.94 91 ASN A N 1
ATOM 730 C CA . ASN A 1 91 ? -8.914 -3.291 -14.398 1 82.94 91 ASN A CA 1
ATOM 731 C C . ASN A 1 91 ? -9.727 -2.348 -13.516 1 82.94 91 ASN A C 1
ATOM 733 O O . ASN A 1 91 ? -9.328 -1.205 -13.289 1 82.94 91 ASN A O 1
ATOM 737 N N . ALA A 1 92 ? -10.797 -2.855 -13.031 1 83.75 92 ALA A N 1
ATOM 738 C CA . ALA A 1 92 ? -11.633 -2.025 -12.164 1 83.75 92 ALA A CA 1
ATOM 739 C C . ALA A 1 92 ? -10.898 -1.65 -10.883 1 83.75 92 ALA A C 1
ATOM 741 O O . ALA A 1 92 ? -10.922 -0.491 -10.469 1 83.75 92 ALA A O 1
ATOM 742 N N . ILE A 1 93 ? -10.25 -2.611 -10.328 1 91.56 93 ILE A N 1
ATOM 743 C CA . ILE A 1 93 ? -9.539 -2.389 -9.07 1 91.56 93 ILE A CA 1
ATOM 744 C C . ILE A 1 93 ? -8.344 -1.47 -9.312 1 91.56 93 ILE A C 1
ATOM 746 O O . ILE A 1 93 ? -8.156 -0.485 -8.594 1 91.56 93 ILE A O 1
ATOM 750 N N . THR A 1 94 ? -7.555 -1.775 -10.383 1 91.56 94 THR A N 1
ATOM 751 C CA . THR A 1 94 ? -6.375 -0.96 -10.656 1 91.56 94 THR A CA 1
ATOM 752 C C . THR A 1 94 ? -6.773 0.468 -11.016 1 91.56 94 THR A C 1
ATOM 754 O O . THR A 1 94 ? -6.141 1.427 -10.57 1 91.56 94 THR A O 1
ATOM 757 N N . SER A 1 95 ? -7.812 0.636 -11.734 1 84.12 95 SER A N 1
ATOM 758 C CA . SER A 1 95 ? -8.273 1.964 -12.133 1 84.12 95 SER A CA 1
ATOM 759 C C . SER A 1 95 ? -8.711 2.781 -10.922 1 84.12 95 SER A C 1
ATOM 761 O O . SER A 1 95 ? -8.484 3.992 -10.867 1 84.12 95 SER A O 1
ATOM 763 N N . ASN A 1 96 ? -9.352 2.109 -9.977 1 86.12 96 ASN A N 1
ATOM 764 C CA . ASN A 1 96 ? -9.742 2.793 -8.75 1 86.12 96 ASN A CA 1
ATOM 765 C C . ASN A 1 96 ? -8.531 3.322 -7.992 1 86.12 96 ASN A C 1
ATOM 767 O O . ASN A 1 96 ? -8.508 4.488 -7.594 1 86.12 96 ASN A O 1
ATOM 771 N N . TYR A 1 97 ? -7.566 2.463 -7.82 1 92 97 TYR A N 1
ATOM 772 C CA . TYR A 1 97 ? -6.375 2.895 -7.098 1 92 97 TYR A CA 1
ATOM 773 C C . TYR A 1 97 ? -5.637 3.988 -7.859 1 92 97 TYR A C 1
ATOM 775 O O . TYR A 1 97 ? -5.125 4.934 -7.262 1 92 97 TYR A O 1
ATOM 783 N N . ILE A 1 98 ? -5.605 3.848 -9.18 1 87.81 98 ILE A N 1
ATOM 784 C CA . ILE A 1 98 ? -4.957 4.855 -10.008 1 87.81 98 ILE A CA 1
ATOM 785 C C . ILE A 1 98 ? -5.652 6.203 -9.828 1 87.81 98 ILE A C 1
ATOM 787 O O . ILE A 1 98 ? -4.992 7.227 -9.633 1 87.81 98 ILE A O 1
ATOM 791 N N . GLU A 1 99 ? -6.898 6.211 -9.812 1 83.44 99 GLU A N 1
ATOM 792 C CA . GLU A 1 99 ? -7.684 7.43 -9.625 1 83.44 99 GLU A CA 1
ATOM 793 C C . GLU A 1 99 ? -7.395 8.07 -8.273 1 83.44 99 GLU A C 1
ATOM 795 O O . GLU A 1 99 ? -7.113 9.266 -8.195 1 83.44 99 GLU A O 1
ATOM 800 N N . TYR A 1 100 ? -7.375 7.32 -7.277 1 88.81 100 TYR A N 1
ATOM 801 C CA . TYR A 1 100 ? -7.258 7.879 -5.934 1 88.81 100 TYR A CA 1
ATOM 802 C C . TYR A 1 100 ? -5.82 8.289 -5.637 1 88.81 100 TYR A C 1
ATOM 804 O O . TYR A 1 100 ? -5.582 9.266 -4.922 1 88.81 100 TYR A O 1
ATOM 812 N N . ILE A 1 101 ? -4.918 7.551 -6.168 1 93.12 101 ILE A N 1
ATOM 813 C CA . ILE A 1 101 ? -3.527 7.973 -6.035 1 93.12 101 ILE A CA 1
ATOM 814 C C . ILE A 1 101 ? -3.326 9.312 -6.742 1 93.12 101 ILE A C 1
ATOM 816 O O . ILE A 1 101 ? -2.627 10.188 -6.234 1 93.12 101 ILE A O 1
ATOM 820 N N . SER A 1 102 ? -3.971 9.469 -7.883 1 85.81 102 SER A N 1
ATOM 821 C CA . SER A 1 102 ? -3.877 10.734 -8.609 1 85.81 102 SER A CA 1
ATOM 822 C C . SER A 1 102 ? -4.465 11.883 -7.789 1 85.81 102 SER A C 1
ATOM 824 O O . SER A 1 102 ? -3.977 13.016 -7.859 1 85.81 102 SER A O 1
ATOM 826 N N . LYS A 1 103 ? -5.445 11.633 -6.996 1 87.12 103 LYS A N 1
ATOM 827 C CA . LYS A 1 103 ? -6.109 12.648 -6.191 1 87.12 103 LYS A CA 1
ATOM 828 C C . LYS A 1 103 ? -5.18 13.18 -5.098 1 87.12 103 LYS A C 1
ATOM 830 O O . LYS A 1 103 ? -5.426 14.242 -4.527 1 87.12 103 LYS A O 1
ATOM 835 N N . ILE A 1 104 ? -4.117 12.414 -4.746 1 93.62 104 ILE A N 1
ATOM 836 C CA . ILE A 1 104 ? -3.141 12.891 -3.775 1 93.62 104 ILE A CA 1
ATOM 837 C C . ILE A 1 104 ? -2.555 14.227 -4.246 1 93.62 104 ILE A C 1
ATOM 839 O O . ILE A 1 104 ? -2.336 15.133 -3.443 1 93.62 104 ILE A O 1
ATOM 843 N N . ASN A 1 105 ? -2.414 14.383 -5.566 1 85.06 105 ASN A N 1
ATOM 844 C CA . ASN A 1 105 ? -1.781 15.555 -6.164 1 85.06 105 ASN A CA 1
ATOM 845 C C . ASN A 1 105 ? -2.582 16.828 -5.887 1 85.06 105 ASN A C 1
ATOM 847 O O . ASN A 1 105 ? -2.023 17.922 -5.867 1 85.06 105 ASN A O 1
ATOM 851 N N . THR A 1 106 ? -3.83 16.672 -5.629 1 82.75 106 THR A N 1
ATOM 852 C CA . THR A 1 106 ? -4.676 17.844 -5.414 1 82.75 106 THR A CA 1
ATOM 853 C C . THR A 1 106 ? -5.098 17.938 -3.951 1 82.75 106 THR A C 1
ATOM 855 O O . THR A 1 106 ? -5.672 18.953 -3.533 1 82.75 106 THR A O 1
ATOM 858 N N . SER A 1 107 ? -4.812 16.906 -3.223 1 89.38 107 SER A N 1
ATOM 859 C CA . SER A 1 107 ? -5.27 16.859 -1.838 1 89.38 107 SER A CA 1
ATOM 860 C C . SER A 1 107 ? -4.234 17.469 -0.896 1 89.38 107 SER A C 1
ATOM 862 O O . SER A 1 107 ? -4.574 17.938 0.193 1 89.38 107 SER A O 1
ATOM 864 N N . ILE A 1 108 ? -2.973 17.422 -1.322 1 93.5 108 ILE A N 1
ATOM 865 C CA . ILE A 1 108 ? -1.923 17.938 -0.455 1 93.5 108 ILE A CA 1
ATOM 866 C C . ILE A 1 108 ? -1.018 18.875 -1.249 1 93.5 108 ILE A C 1
ATOM 868 O O . ILE A 1 108 ? -0.967 18.812 -2.48 1 93.5 108 ILE A O 1
ATOM 872 N N . THR A 1 109 ? -0.342 19.781 -0.458 1 89.88 109 THR A N 1
ATOM 873 C CA . THR A 1 109 ? 0.608 20.703 -1.067 1 89.88 109 THR A CA 1
ATOM 874 C C . THR A 1 109 ? 2.041 20.328 -0.7 1 89.88 109 THR A C 1
ATOM 876 O O . THR A 1 109 ? 2.271 19.641 0.297 1 89.88 109 THR A O 1
ATOM 879 N N . LEU A 1 110 ? 2.943 20.797 -1.496 1 89.38 110 LEU A N 1
ATOM 880 C CA . LEU A 1 110 ? 4.355 20.578 -1.202 1 89.38 110 LEU A CA 1
ATOM 881 C C . LEU A 1 110 ? 4.746 21.234 0.117 1 89.38 110 LEU A C 1
ATOM 883 O O . LEU A 1 110 ? 5.59 20.703 0.851 1 89.38 110 LEU A O 1
ATOM 887 N N . GLU A 1 111 ? 4.148 22.328 0.346 1 93.12 111 GLU A N 1
ATOM 888 C CA . GLU A 1 111 ? 4.422 23.031 1.599 1 93.12 111 GLU A CA 1
ATOM 889 C C . GLU A 1 111 ? 4.066 22.156 2.803 1 93.12 111 GLU A C 1
ATOM 891 O O . GLU A 1 111 ? 4.82 22.109 3.777 1 93.12 111 GLU A O 1
ATOM 896 N N . GLU A 1 112 ? 2.934 21.5 2.701 1 95.5 112 GLU A N 1
ATOM 897 C CA . GLU A 1 112 ? 2.51 20.609 3.768 1 95.5 112 GLU A CA 1
ATOM 898 C C . GLU A 1 112 ? 3.48 19.438 3.918 1 95.5 112 GLU A C 1
ATOM 900 O O . GLU A 1 112 ? 3.844 19.062 5.035 1 95.5 112 GLU A O 1
ATOM 905 N N . VAL A 1 113 ? 3.877 18.922 2.803 1 96.56 113 VAL A N 1
ATOM 906 C CA . VAL A 1 113 ? 4.816 17.797 2.787 1 96.56 113 VAL A CA 1
ATOM 907 C C . VAL A 1 113 ? 6.16 18.25 3.359 1 96.56 113 VAL A C 1
ATOM 909 O O . VAL A 1 113 ? 6.742 17.562 4.199 1 96.56 113 VAL A O 1
ATOM 912 N N . HIS A 1 114 ? 6.582 19.391 2.953 1 94.75 114 HIS A N 1
ATOM 913 C CA . HIS A 1 114 ? 7.852 19.922 3.422 1 94.75 114 HIS A CA 1
ATOM 914 C C . HIS A 1 114 ? 7.824 20.172 4.926 1 94.75 114 HIS A C 1
ATOM 916 O O . HIS A 1 114 ? 8.781 19.859 5.633 1 94.75 114 HIS A O 1
ATOM 922 N N . ALA A 1 115 ? 6.793 20.734 5.363 1 97.12 115 ALA A N 1
ATOM 923 C CA . ALA A 1 115 ? 6.66 21.031 6.785 1 97.12 115 ALA A CA 1
ATOM 924 C C . ALA A 1 115 ? 6.754 19.766 7.625 1 97.12 115 ALA A C 1
ATOM 926 O O . ALA A 1 115 ? 7.453 19.734 8.641 1 97.12 115 ALA A O 1
ATOM 927 N N . LEU A 1 116 ? 6.082 18.75 7.223 1 98.06 116 LEU A N 1
ATOM 928 C CA . LEU A 1 116 ? 6.133 17.484 7.957 1 98.06 116 LEU A CA 1
ATOM 929 C C . LEU A 1 116 ? 7.523 16.859 7.875 1 98.06 116 LEU A C 1
ATOM 931 O O . LEU A 1 116 ? 8.047 16.375 8.875 1 98.06 116 LEU A O 1
ATOM 935 N N . ALA A 1 117 ? 8.102 16.859 6.723 1 97.06 117 ALA A N 1
ATOM 936 C CA . ALA A 1 117 ? 9.445 16.312 6.547 1 97.06 117 ALA A CA 1
ATOM 937 C C . ALA A 1 117 ? 10.445 17.031 7.449 1 97.06 117 ALA A C 1
ATOM 939 O O . ALA A 1 117 ? 11.305 16.391 8.062 1 97.06 117 ALA A O 1
ATOM 940 N N . GLU A 1 118 ? 10.32 18.281 7.523 1 97.19 118 GLU A N 1
ATOM 941 C CA . GLU A 1 118 ? 11.203 19.062 8.391 1 97.19 118 GLU A CA 1
ATOM 942 C C . GLU A 1 118 ? 11.016 18.672 9.852 1 97.19 118 GLU A C 1
ATOM 944 O O . GLU A 1 118 ? 11.992 18.562 10.602 1 97.19 118 GLU A O 1
ATOM 949 N N . LYS A 1 119 ? 9.758 18.531 10.227 1 97.88 119 LYS A N 1
ATOM 950 C CA . LYS A 1 119 ? 9.477 18.125 11.602 1 97.88 119 LYS A CA 1
ATOM 951 C C . LYS A 1 119 ? 10.078 16.75 11.906 1 97.88 119 LYS A C 1
ATOM 953 O O . LYS A 1 119 ? 10.656 16.547 12.977 1 97.88 119 LYS A O 1
ATOM 958 N N . ILE A 1 120 ? 9.953 15.883 11.016 1 98.31 120 ILE A N 1
ATOM 959 C CA . ILE A 1 120 ? 10.516 14.547 11.18 1 98.31 120 ILE A CA 1
ATOM 960 C C . ILE A 1 120 ? 12.039 14.648 11.32 1 98.31 120 ILE A C 1
ATOM 962 O O . ILE A 1 120 ? 12.625 14.047 12.227 1 98.31 120 ILE A O 1
ATOM 966 N N . ASN A 1 121 ? 12.625 15.406 10.516 1 96.75 121 ASN A N 1
ATOM 967 C CA . ASN A 1 121 ? 14.078 15.516 10.453 1 96.75 121 ASN A CA 1
ATOM 968 C C . ASN A 1 121 ? 14.648 16.188 11.703 1 96.75 121 ASN A C 1
ATOM 970 O O . ASN A 1 121 ? 15.766 15.883 12.117 1 96.75 121 ASN A O 1
ATOM 974 N N . SER A 1 122 ? 13.961 17.078 12.219 1 96.25 122 SER A N 1
ATOM 975 C CA . SER A 1 122 ? 14.484 17.906 13.297 1 96.25 122 SER A CA 1
ATOM 976 C C . SER A 1 122 ? 14.102 17.359 14.664 1 96.25 122 SER A C 1
ATOM 978 O O . SER A 1 122 ? 14.578 17.828 15.695 1 96.25 122 SER A O 1
ATOM 980 N N . SER A 1 123 ? 13.227 16.344 14.734 1 97.31 123 SER A N 1
ATOM 981 C CA . SER A 1 123 ? 12.734 15.82 16 1 97.31 123 SER A CA 1
ATOM 982 C C . SER A 1 123 ? 13.789 14.953 16.688 1 97.31 123 SER A C 1
ATOM 984 O O . SER A 1 123 ? 14.578 14.281 16.031 1 97.31 123 SER A O 1
ATOM 986 N N . ASN A 1 124 ? 13.766 14.961 18.062 1 96.56 124 ASN A N 1
ATOM 987 C CA . ASN A 1 124 ? 14.648 14.078 18.828 1 96.56 124 ASN A CA 1
ATOM 988 C C . ASN A 1 124 ? 14.273 12.609 18.641 1 96.56 124 ASN A C 1
ATOM 990 O O . ASN A 1 124 ? 15.156 11.75 18.562 1 96.56 124 ASN A O 1
ATOM 994 N N . ARG A 1 125 ? 13.008 12.422 18.641 1 96.62 125 ARG A N 1
ATOM 995 C CA . ARG A 1 125 ? 12.461 11.094 18.391 1 96.62 125 ARG A CA 1
ATOM 996 C C . ARG A 1 125 ? 11.07 11.18 17.781 1 96.62 125 ARG A C 1
ATOM 998 O O . ARG A 1 125 ? 10.375 12.18 17.953 1 96.62 125 ARG A O 1
ATOM 1005 N N . VAL A 1 126 ? 10.742 10.133 17.062 1 98.31 126 VAL A N 1
ATOM 1006 C CA . VAL A 1 126 ? 9.445 10.078 16.391 1 98.31 126 VAL A CA 1
ATOM 1007 C C . VAL A 1 126 ? 8.672 8.844 16.859 1 98.31 126 VAL A C 1
ATOM 1009 O O . VAL A 1 126 ? 9.172 7.723 16.781 1 98.31 126 VAL A O 1
ATOM 1012 N N . LYS A 1 127 ? 7.516 9.039 17.453 1 98.69 127 LYS A N 1
ATOM 1013 C CA . LYS A 1 127 ? 6.582 7.949 17.703 1 98.69 127 LYS A CA 1
ATOM 1014 C C . LYS A 1 127 ? 5.438 7.957 16.688 1 98.69 127 LYS A C 1
ATOM 1016 O O . LYS A 1 127 ? 4.859 9.008 16.422 1 98.69 127 LYS A O 1
ATOM 1021 N N . ILE A 1 128 ? 5.176 6.793 16.125 1 98.81 128 ILE A N 1
ATOM 1022 C CA . ILE A 1 128 ? 4.156 6.652 15.102 1 98.81 128 ILE A CA 1
ATOM 1023 C C . ILE A 1 128 ? 3.051 5.723 15.586 1 98.81 128 ILE A C 1
ATOM 1025 O O . ILE A 1 128 ? 3.307 4.559 15.906 1 98.81 128 ILE A O 1
ATOM 1029 N N . LEU A 1 129 ? 1.84 6.238 15.641 1 98.62 129 LEU A N 1
ATOM 1030 C CA . LEU A 1 129 ? 0.723 5.465 16.172 1 98.62 129 LEU A CA 1
ATOM 1031 C C . LEU A 1 129 ? -0.172 4.961 15.039 1 98.62 129 LEU A C 1
ATOM 1033 O O . LEU A 1 129 ? -0.474 5.707 14.102 1 98.62 129 LEU A O 1
ATOM 1037 N N . GLY A 1 130 ? -0.56 3.779 15.078 1 97.94 130 GLY A N 1
ATOM 1038 C CA . GLY A 1 130 ? -1.52 3.109 14.219 1 97.94 130 GLY A CA 1
ATOM 1039 C C . GLY A 1 130 ? -2.01 1.79 14.781 1 97.94 130 GLY A C 1
ATOM 1040 O O . GLY A 1 130 ? -1.252 1.069 15.438 1 97.94 130 GLY A O 1
ATOM 1041 N N . ILE A 1 131 ? -3.264 1.484 14.523 1 95.19 131 ILE A N 1
ATOM 1042 C CA . ILE A 1 131 ? -3.838 0.249 15.047 1 95.19 131 ILE A CA 1
ATOM 1043 C C . ILE A 1 131 ? -4.391 -0.588 13.891 1 95.19 131 ILE A C 1
ATOM 1045 O O . ILE A 1 131 ? -5.055 -0.062 12.992 1 95.19 131 ILE A O 1
ATOM 1049 N N . ASN A 1 132 ? -4.137 -1.882 13.953 1 90.25 132 ASN A N 1
ATOM 1050 C CA . ASN A 1 132 ? -4.598 -2.816 12.93 1 90.25 132 ASN A CA 1
ATOM 1051 C C . ASN A 1 132 ? -4.145 -2.391 11.539 1 90.25 132 ASN A C 1
ATOM 1053 O O . ASN A 1 132 ? -2.947 -2.27 11.281 1 90.25 132 ASN A O 1
ATOM 1057 N N . ARG A 1 133 ? -5.086 -1.979 10.68 1 90.12 133 ARG A N 1
ATOM 1058 C CA . ARG A 1 133 ? -4.73 -1.637 9.305 1 90.12 133 ARG A CA 1
ATOM 1059 C C . ARG A 1 133 ? -3.789 -0.438 9.266 1 90.12 133 ARG A C 1
ATOM 1061 O O . ARG A 1 133 ? -2.789 -0.454 8.547 1 90.12 133 ARG A O 1
ATOM 1068 N N . THR A 1 134 ? -4.102 0.524 10.094 1 95.62 134 THR A N 1
ATOM 1069 C CA . THR A 1 134 ? -3.227 1.691 10.102 1 95.62 134 THR A CA 1
ATOM 1070 C C . THR A 1 134 ? -1.894 1.362 10.773 1 95.62 134 THR A C 1
ATOM 1072 O O . THR A 1 134 ? -0.914 2.092 10.609 1 95.62 134 THR A O 1
ATOM 1075 N N . GLY A 1 135 ? -1.898 0.295 11.562 1 97.12 135 GLY A N 1
ATOM 1076 C CA . GLY A 1 135 ? -0.64 -0.197 12.094 1 97.12 135 GLY A CA 1
ATOM 1077 C C . GLY A 1 135 ? 0.363 -0.572 11.023 1 97.12 135 GLY A C 1
ATOM 1078 O O . GLY A 1 135 ? 1.572 -0.438 11.219 1 97.12 135 GLY A O 1
ATOM 1079 N N . LEU A 1 136 ? -0.119 -1.084 9.906 1 96.69 136 LEU A N 1
ATOM 1080 C CA . LEU A 1 136 ? 0.752 -1.413 8.789 1 96.69 136 LEU A CA 1
ATOM 1081 C C . LEU A 1 136 ? 1.424 -0.161 8.234 1 96.69 136 LEU A C 1
ATOM 1083 O O . LEU A 1 136 ? 2.619 -0.174 7.93 1 96.69 136 LEU A O 1
ATOM 1087 N N . SER A 1 137 ? 0.721 0.902 8.148 1 97.5 137 SER A N 1
ATOM 1088 C CA . SER A 1 137 ? 1.272 2.17 7.68 1 97.5 137 SER A CA 1
ATOM 1089 C C . SER A 1 137 ? 2.287 2.73 8.672 1 97.5 137 SER A C 1
ATOM 1091 O O . SER A 1 137 ? 3.328 3.256 8.266 1 97.5 137 SER A O 1
ATOM 1093 N N . ALA A 1 138 ? 1.936 2.637 9.922 1 98.44 138 ALA A N 1
ATOM 1094 C CA . ALA A 1 138 ? 2.867 3.088 10.953 1 98.44 138 ALA A CA 1
ATOM 1095 C C . ALA A 1 138 ? 4.191 2.336 10.859 1 98.44 138 ALA A C 1
ATOM 1097 O O . ALA A 1 138 ? 5.262 2.945 10.906 1 98.44 138 ALA A O 1
ATOM 1098 N N . ASN A 1 139 ? 4.09 1.067 10.711 1 97.56 139 ASN A N 1
ATOM 1099 C CA . ASN A 1 139 ? 5.289 0.242 10.602 1 97.56 139 ASN A CA 1
ATOM 1100 C C . ASN A 1 139 ? 6.07 0.553 9.328 1 97.56 139 ASN A C 1
ATOM 1102 O O . ASN A 1 139 ? 7.301 0.55 9.328 1 97.56 139 ASN A O 1
ATOM 1106 N N . GLN A 1 140 ? 5.359 0.774 8.273 1 97 140 GLN A N 1
ATOM 1107 C CA . GLN A 1 140 ? 6.027 1.135 7.023 1 97 140 GLN A CA 1
ATOM 1108 C C . GLN A 1 140 ? 6.848 2.412 7.188 1 97 140 GLN A C 1
ATOM 1110 O O . GLN A 1 140 ? 8.008 2.465 6.785 1 97 140 GLN A O 1
ATOM 1115 N N . LEU A 1 141 ? 6.258 3.428 7.738 1 98 141 LEU A N 1
ATOM 1116 C CA . LEU A 1 141 ? 6.984 4.68 7.934 1 98 141 LEU A CA 1
ATOM 1117 C C . LEU A 1 141 ? 8.195 4.473 8.844 1 98 141 LEU A C 1
ATOM 1119 O O . LEU A 1 141 ? 9.281 4.973 8.555 1 98 141 LEU A O 1
ATOM 1123 N N . ARG A 1 142 ? 7.949 3.75 9.922 1 97.69 142 ARG A N 1
ATOM 1124 C CA . ARG A 1 142 ? 9.047 3.459 10.836 1 97.69 142 ARG A CA 1
ATOM 1125 C C . ARG A 1 142 ? 10.219 2.809 10.102 1 97.69 142 ARG A C 1
ATOM 1127 O O . ARG A 1 142 ? 11.367 3.229 10.258 1 97.69 142 ARG A O 1
ATOM 1134 N N . MET A 1 143 ? 9.914 1.795 9.32 1 94.69 143 MET A N 1
ATOM 1135 C CA . MET A 1 143 ? 10.961 1.066 8.609 1 94.69 143 MET A CA 1
ATOM 1136 C C . MET A 1 143 ? 11.695 1.984 7.637 1 94.69 143 MET A C 1
ATOM 1138 O O . MET A 1 143 ? 12.922 1.945 7.551 1 94.69 143 MET A O 1
ATOM 1142 N N . ARG A 1 144 ? 10.992 2.795 6.977 1 92.94 144 ARG A N 1
ATOM 1143 C CA . ARG A 1 144 ? 11.594 3.682 5.984 1 92.94 144 ARG A CA 1
ATOM 1144 C C . ARG A 1 144 ? 12.453 4.75 6.656 1 92.94 144 ARG A C 1
ATOM 1146 O O . ARG A 1 144 ? 13.531 5.086 6.16 1 92.94 144 ARG A O 1
ATOM 1153 N N . LEU A 1 145 ? 11.969 5.273 7.738 1 95.25 145 LEU A N 1
ATOM 1154 C CA . LEU A 1 145 ? 12.727 6.281 8.469 1 95.25 145 LEU A CA 1
ATOM 1155 C C . LEU A 1 145 ? 14.016 5.691 9.031 1 95.25 145 LEU A C 1
ATOM 1157 O O . LEU A 1 145 ? 15.062 6.34 9 1 95.25 145 LEU A O 1
ATOM 1161 N N . SER A 1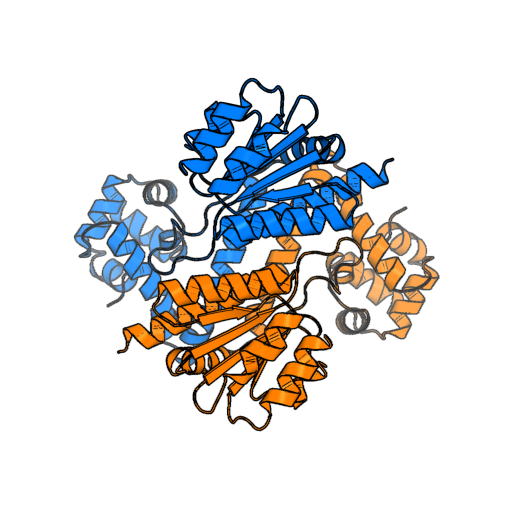 146 ? 13.883 4.492 9.516 1 91.69 146 SER A N 1
ATOM 1162 C CA . SER A 1 146 ? 15.055 3.838 10.094 1 91.69 146 SER A CA 1
ATOM 1163 C C . SER A 1 146 ? 16.156 3.676 9.055 1 91.69 146 SER A C 1
ATOM 1165 O O . SER A 1 146 ? 17.344 3.785 9.375 1 91.69 146 SER A O 1
ATOM 1167 N N . LYS A 1 147 ? 15.844 3.459 7.844 1 87.75 147 LYS A N 1
ATOM 1168 C CA . LYS A 1 147 ? 16.812 3.258 6.766 1 87.75 147 LYS A CA 1
ATOM 1169 C C . LYS A 1 147 ? 17.625 4.523 6.504 1 87.75 147 LYS A C 1
ATOM 1171 O O . LYS A 1 147 ? 18.75 4.457 6.008 1 87.75 147 LYS A O 1
ATOM 1176 N N . ILE A 1 148 ? 17.062 5.641 6.883 1 87.88 148 ILE A N 1
ATOM 1177 C CA . ILE A 1 148 ? 17.766 6.887 6.609 1 87.88 148 ILE A CA 1
ATOM 1178 C C . ILE A 1 148 ? 18.266 7.496 7.922 1 87.88 148 ILE A C 1
ATOM 1180 O O . ILE A 1 148 ? 18.531 8.695 7.992 1 87.88 148 ILE A O 1
ATOM 1184 N N . GLY A 1 149 ? 18.25 6.707 8.992 1 90.25 149 GLY A N 1
ATOM 1185 C CA . GLY A 1 149 ? 18.922 7.062 10.227 1 90.25 149 GLY A CA 1
ATOM 1186 C C . GLY A 1 149 ? 18.047 7.824 11.195 1 90.25 149 GLY A C 1
ATOM 1187 O O . GLY A 1 149 ? 18.547 8.422 12.156 1 90.25 149 GLY A O 1
ATOM 1188 N N . ILE A 1 150 ? 16.812 7.891 10.977 1 93.5 150 ILE A N 1
ATOM 1189 C CA . ILE A 1 150 ? 15.906 8.594 11.875 1 93.5 150 ILE A CA 1
ATOM 1190 C C . ILE A 1 150 ? 15.336 7.613 12.898 1 93.5 150 ILE A C 1
ATOM 1192 O O . ILE A 1 150 ? 14.82 6.555 12.531 1 93.5 150 ILE A O 1
ATOM 1196 N N . ASP A 1 151 ? 15.469 8.008 14.141 1 94.31 151 ASP A N 1
ATOM 1197 C CA . ASP A 1 151 ? 14.953 7.184 15.227 1 94.31 151 ASP A CA 1
ATOM 1198 C C . ASP A 1 151 ? 13.43 7.273 15.312 1 94.31 151 ASP A C 1
ATOM 1200 O O . ASP A 1 151 ? 12.891 8.273 15.797 1 94.31 151 ASP A O 1
ATOM 1204 N N . ALA A 1 152 ? 12.805 6.25 14.906 1 97.75 152 ALA A N 1
ATOM 1205 C CA . ALA A 1 152 ? 11.344 6.199 14.914 1 97.75 152 ALA A CA 1
ATOM 1206 C C . ALA A 1 152 ? 10.844 4.871 15.469 1 97.75 152 ALA A C 1
ATOM 1208 O O . ALA A 1 152 ? 11.492 3.836 15.305 1 97.75 152 ALA A O 1
ATOM 1209 N N . GLU A 1 153 ? 9.781 4.93 16.172 1 98.25 153 GLU A N 1
ATOM 1210 C CA . GLU A 1 153 ? 9.117 3.744 16.703 1 98.25 153 GLU A CA 1
ATOM 1211 C C . GLU A 1 153 ? 7.637 3.723 16.328 1 98.25 153 GLU A C 1
ATOM 1213 O O . GLU A 1 153 ? 6.938 4.727 16.484 1 98.25 153 GLU A O 1
ATOM 1218 N N . ALA A 1 154 ? 7.207 2.582 15.828 1 98.38 154 ALA A N 1
ATOM 1219 C CA . ALA A 1 154 ? 5.781 2.379 15.578 1 98.38 154 ALA A CA 1
ATOM 1220 C C . ALA A 1 154 ? 5.109 1.677 16.75 1 98.38 154 ALA A C 1
ATOM 1222 O O . ALA A 1 154 ? 5.598 0.651 17.234 1 98.38 154 ALA A O 1
ATOM 1223 N N . ILE A 1 155 ? 4.043 2.262 17.25 1 98.31 155 ILE A N 1
ATOM 1224 C CA . ILE A 1 155 ? 3.252 1.662 18.328 1 98.31 155 ILE A CA 1
ATOM 1225 C C . ILE A 1 155 ? 1.876 1.271 17.781 1 98.31 155 ILE A C 1
ATOM 1227 O O . ILE A 1 155 ? 1.062 2.137 17.453 1 98.31 155 ILE A O 1
ATOM 1231 N N . THR A 1 156 ? 1.655 -0.054 17.781 1 97.19 156 THR A N 1
ATOM 1232 C CA . THR A 1 156 ? 0.453 -0.519 17.094 1 97.19 156 THR A CA 1
ATOM 1233 C C . THR A 1 156 ? -0.48 -1.233 18.062 1 97.19 156 THR A C 1
ATOM 1235 O O . THR A 1 156 ? -1.526 -1.748 17.656 1 97.19 156 THR A O 1
ATOM 1238 N N . ASP A 1 157 ? -0.095 -1.303 19.312 1 95.19 157 ASP A N 1
ATOM 1239 C CA . ASP A 1 157 ? -0.914 -1.842 20.406 1 95.19 157 ASP A CA 1
ATOM 1240 C C . ASP A 1 157 ? -1.534 -0.721 21.234 1 95.19 157 ASP A C 1
ATOM 1242 O O . ASP A 1 157 ? -0.819 0.106 21.797 1 95.19 157 ASP A O 1
ATOM 1246 N N . SER A 1 158 ? -2.844 -0.785 21.297 1 93.31 158 SER A N 1
ATOM 1247 C CA . SER A 1 158 ? -3.551 0.326 21.922 1 93.31 158 SER A CA 1
ATOM 1248 C C . SER A 1 158 ? -3.188 0.45 23.406 1 93.31 158 SER A C 1
ATOM 1250 O O . SER A 1 158 ? -3.172 1.553 23.953 1 93.31 158 SER A O 1
ATOM 1252 N N . VAL A 1 159 ? -2.881 -0.64 24.062 1 93.44 159 VAL A N 1
ATOM 1253 C CA . VAL A 1 159 ? -2.506 -0.623 25.484 1 93.44 159 VAL A CA 1
ATOM 1254 C C . VAL A 1 159 ? -1.111 -0.019 25.641 1 93.44 159 VAL A C 1
ATOM 1256 O O . VAL A 1 159 ? -0.894 0.845 26.484 1 93.44 159 VAL A O 1
ATOM 1259 N N . LEU A 1 160 ? -0.223 -0.368 24.75 1 94.19 160 LEU A N 1
ATOM 1260 C CA . LEU A 1 160 ? 1.154 0.107 24.828 1 94.19 160 LEU A CA 1
ATOM 1261 C C . LEU A 1 160 ? 1.246 1.572 24.406 1 94.19 160 LEU A C 1
ATOM 1263 O O . LEU A 1 160 ? 2.186 2.271 24.797 1 94.19 160 LEU A O 1
ATOM 1267 N N . MET A 1 161 ? 0.291 1.997 23.625 1 96.12 161 MET A N 1
ATOM 1268 C CA . MET A 1 161 ? 0.294 3.371 23.125 1 96.12 161 MET A CA 1
ATOM 1269 C C . MET A 1 161 ? 0.27 4.367 24.281 1 96.12 161 MET A C 1
ATOM 1271 O O . MET A 1 161 ? 0.994 5.363 24.266 1 96.12 161 MET A O 1
ATOM 1275 N N . ARG A 1 162 ? -0.527 4.074 25.266 1 92.25 162 ARG A N 1
ATOM 1276 C CA . ARG A 1 162 ? -0.675 4.973 26.406 1 92.25 162 ARG A CA 1
ATOM 1277 C C . ARG A 1 162 ? 0.646 5.133 27.141 1 92.25 162 ARG A C 1
ATOM 1279 O O . ARG A 1 162 ? 1.01 6.242 27.547 1 92.25 162 ARG A O 1
ATOM 1286 N N . ASP A 1 163 ? 1.29 4.07 27.328 1 94.25 163 ASP A N 1
ATOM 1287 C CA . ASP A 1 163 ? 2.572 4.098 28.016 1 94.25 163 ASP A CA 1
ATOM 1288 C C . ASP A 1 163 ? 3.646 4.766 27.172 1 94.25 163 ASP A C 1
ATOM 1290 O O . ASP A 1 163 ? 4.445 5.559 27.672 1 94.25 163 ASP A O 1
ATOM 1294 N N . ALA A 1 164 ? 3.66 4.492 25.953 1 95.44 164 ALA A N 1
ATOM 1295 C CA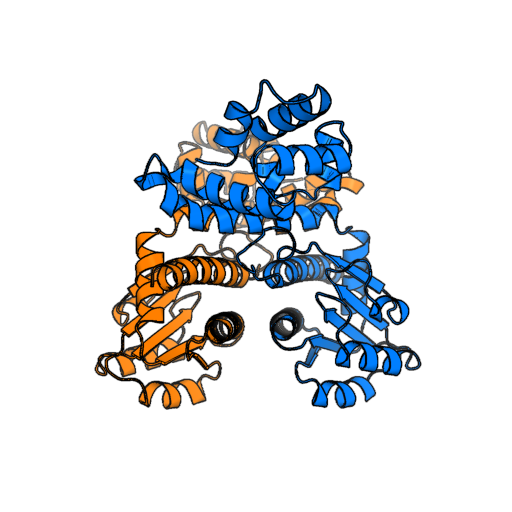 . ALA A 1 164 ? 4.711 4.953 25.047 1 95.44 164 ALA A CA 1
ATOM 1296 C C . ALA A 1 164 ? 4.684 6.473 24.906 1 95.44 164 ALA A C 1
ATOM 1298 O O . ALA A 1 164 ? 5.73 7.113 24.797 1 95.44 164 ALA A O 1
ATOM 1299 N N . ILE A 1 165 ? 3.539 7.027 24.922 1 95.44 165 ILE A N 1
ATOM 1300 C CA . ILE A 1 165 ? 3.436 8.453 24.641 1 95.44 165 ILE A CA 1
ATOM 1301 C C . ILE A 1 165 ? 3.84 9.266 25.875 1 95.44 165 ILE A C 1
ATOM 1303 O O . ILE A 1 165 ? 4.078 10.469 25.781 1 95.44 165 ILE A O 1
ATOM 1307 N N . THR A 1 166 ? 3.871 8.664 27.047 1 94.19 166 THR A N 1
ATOM 1308 C CA . THR A 1 166 ? 4.242 9.375 28.266 1 94.19 166 THR A CA 1
ATOM 1309 C C . THR A 1 166 ? 5.703 9.812 28.219 1 94.19 166 THR A C 1
ATOM 1311 O O . THR A 1 166 ? 6.121 10.688 28.984 1 94.19 166 THR A O 1
ATOM 1314 N N . LEU A 1 167 ? 6.453 9.281 27.359 1 94.12 167 LEU A N 1
ATOM 1315 C CA . LEU A 1 167 ? 7.875 9.586 27.234 1 94.12 167 LEU A CA 1
ATOM 1316 C C . LEU A 1 167 ? 8.094 10.805 26.344 1 94.12 167 LEU A C 1
ATOM 1318 O O . LEU A 1 167 ? 9.195 11.359 26.312 1 94.12 167 LEU A O 1
ATOM 1322 N N . LEU A 1 168 ? 7.102 11.234 25.625 1 96.88 168 LEU A N 1
ATOM 1323 C CA . LEU A 1 168 ? 7.238 12.328 24.672 1 96.88 168 LEU A CA 1
ATOM 1324 C C . LEU A 1 168 ? 7.258 13.68 25.375 1 96.88 168 LEU A C 1
ATOM 1326 O O . LEU A 1 168 ? 6.535 13.883 26.359 1 96.88 168 LEU A O 1
ATOM 1330 N N . LYS A 1 169 ? 8.078 14.562 24.906 1 96.12 169 LYS A N 1
ATOM 1331 C CA . LYS A 1 169 ? 8.266 15.914 25.422 1 96.12 169 LYS A CA 1
ATOM 1332 C C . LYS A 1 169 ? 8.539 16.906 24.297 1 96.12 169 LYS A C 1
ATOM 1334 O O . LYS A 1 169 ? 8.469 16.562 23.125 1 96.12 169 LYS A O 1
ATOM 1339 N N . LYS A 1 170 ? 8.805 18.156 24.766 1 96.81 170 LYS A N 1
ATOM 1340 C CA . LYS A 1 170 ? 9.125 19.203 23.797 1 96.81 170 LYS A CA 1
ATOM 1341 C C . LYS A 1 170 ? 10.281 18.781 22.906 1 96.81 170 LYS A C 1
ATOM 1343 O O . LYS A 1 170 ? 11.305 18.281 23.391 1 96.81 170 LYS A O 1
ATOM 1348 N N . GLY A 1 171 ? 10.125 18.906 21.609 1 97.12 171 GLY A N 1
ATOM 1349 C CA . GLY A 1 171 ? 11.156 18.531 20.641 1 97.12 171 GLY A CA 1
ATOM 1350 C C . GLY A 1 171 ? 10.914 17.172 20.016 1 97.12 171 GLY A C 1
ATOM 1351 O O . GLY A 1 171 ? 11.562 16.812 19.031 1 97.12 171 GLY A O 1
ATOM 1352 N N . ASP A 1 172 ? 9.969 16.391 20.594 1 98 172 ASP A N 1
ATOM 1353 C CA . ASP A 1 172 ? 9.602 15.094 20.031 1 98 172 ASP A CA 1
ATOM 1354 C C . ASP A 1 172 ? 8.406 15.227 19.094 1 98 172 ASP A C 1
ATOM 1356 O O . ASP A 1 172 ? 7.719 16.25 19.078 1 98 172 ASP A O 1
ATOM 1360 N N . LEU A 1 173 ? 8.242 14.227 18.234 1 98.5 173 LEU A N 1
ATOM 1361 C CA . LEU A 1 173 ? 7.168 14.211 17.25 1 98.5 173 LEU A CA 1
ATOM 1362 C C . LEU A 1 173 ? 6.32 12.953 17.391 1 98.5 173 LEU A C 1
ATOM 1364 O O . LEU A 1 173 ? 6.852 11.852 17.516 1 98.5 173 LEU A O 1
ATOM 1368 N N . CYS A 1 174 ? 5.066 13.148 17.453 1 98.62 174 CYS A N 1
ATOM 1369 C CA . CYS A 1 174 ? 4.109 12.055 17.375 1 98.62 174 CYS A CA 1
ATOM 1370 C C . CYS A 1 174 ? 3.27 12.148 16.109 1 98.62 174 CYS A C 1
ATOM 1372 O O . CYS A 1 174 ? 2.686 13.195 15.828 1 98.62 174 CYS A O 1
ATOM 1374 N N . ILE A 1 175 ? 3.236 11.062 15.352 1 98.75 175 ILE A N 1
ATOM 1375 C CA . ILE A 1 175 ? 2.43 10.977 14.141 1 98.75 175 ILE A CA 1
ATOM 1376 C C . ILE A 1 175 ? 1.34 9.922 14.312 1 98.75 175 ILE A C 1
ATOM 1378 O O . ILE A 1 175 ? 1.621 8.797 14.719 1 98.75 175 ILE A O 1
ATOM 1382 N N . ILE A 1 176 ? 0.122 10.273 14.031 1 98.44 176 ILE A N 1
ATOM 1383 C CA . ILE A 1 176 ? -0.999 9.344 14.109 1 98.44 176 ILE A CA 1
ATOM 1384 C C . ILE A 1 176 ? -1.566 9.094 12.711 1 98.44 176 ILE A C 1
ATOM 1386 O O . ILE A 1 176 ? -1.979 10.031 12.031 1 98.44 176 ILE A O 1
ATOM 1390 N N . PHE A 1 177 ? -1.559 7.824 12.305 1 98.25 177 PHE A N 1
ATOM 1391 C CA . PHE A 1 177 ? -2.33 7.41 11.141 1 98.25 177 PHE A CA 1
ATOM 1392 C C . PHE A 1 177 ? -3.738 6.992 11.539 1 98.25 177 PHE A C 1
ATOM 1394 O O . PHE A 1 177 ? -3.916 6.039 12.305 1 98.25 177 PHE A O 1
ATOM 1401 N N . SER A 1 178 ? -4.734 7.707 11.078 1 96.19 178 SER A N 1
ATOM 1402 C CA . SER A 1 178 ? -6.125 7.375 11.367 1 96.19 178 SER A CA 1
ATOM 1403 C C . SER A 1 178 ? -7.023 7.688 10.172 1 96.19 178 SER A C 1
ATOM 1405 O O . SER A 1 178 ? -7.066 8.828 9.703 1 96.19 178 SER A O 1
ATOM 1407 N N . ILE A 1 179 ? -7.73 6.688 9.688 1 92.62 179 ILE A N 1
ATOM 1408 C CA . ILE A 1 179 ? -8.57 6.887 8.508 1 92.62 179 ILE A CA 1
ATOM 1409 C C . ILE A 1 179 ? -9.734 7.812 8.852 1 92.62 179 ILE A C 1
ATOM 1411 O O . ILE A 1 179 ? -9.945 8.828 8.18 1 92.62 179 ILE A O 1
ATOM 1415 N N . THR A 1 180 ? -10.383 7.598 9.945 1 88.88 180 THR A N 1
ATOM 1416 C CA . THR A 1 180 ? -11.609 8.32 10.289 1 88.88 180 THR A CA 1
ATOM 1417 C C . THR A 1 180 ? -11.297 9.477 11.234 1 88.88 180 THR A C 1
ATOM 1419 O O . THR A 1 180 ? -12.094 10.414 11.359 1 88.88 180 THR A O 1
ATOM 1422 N N . GLY A 1 181 ? -10.258 9.359 12.023 1 88.94 181 GLY A N 1
ATOM 1423 C CA . GLY A 1 181 ? -9.938 10.352 13.031 1 88.94 181 GLY A CA 1
ATOM 1424 C C . GLY A 1 181 ? -10.875 10.305 14.227 1 88.94 181 GLY A C 1
ATOM 1425 O O . GLY A 1 181 ? -10.984 11.281 14.969 1 88.94 181 GLY A O 1
ATOM 1426 N N . ASN A 1 182 ? -11.547 9.172 14.344 1 87.75 182 ASN A N 1
ATOM 1427 C CA . ASN A 1 182 ? -12.531 9.055 15.414 1 87.75 182 ASN A CA 1
ATOM 1428 C C . ASN A 1 182 ? -12.242 7.855 16.312 1 87.75 182 ASN A C 1
ATOM 1430 O O . ASN A 1 182 ? -13.102 7.43 17.078 1 87.75 182 ASN A O 1
ATOM 1434 N N . THR A 1 183 ? -11.062 7.324 16.219 1 91.75 183 THR A N 1
ATOM 1435 C CA . THR A 1 183 ? -10.695 6.141 17 1 91.75 183 THR A CA 1
ATOM 1436 C C . THR A 1 183 ? -10.312 6.52 18.422 1 91.75 183 THR A C 1
ATOM 1438 O O . THR A 1 183 ? -9.406 7.328 18.641 1 91.75 183 THR A O 1
ATOM 1441 N N . SER A 1 184 ? -10.867 5.93 19.391 1 92.88 184 SER A N 1
ATOM 1442 C CA . SER A 1 184 ? -10.812 6.336 20.781 1 92.88 184 SER A CA 1
ATOM 1443 C C . SER A 1 184 ? -9.383 6.309 21.312 1 92.88 184 SER A C 1
ATOM 1445 O O . SER A 1 184 ? -8.914 7.277 21.922 1 92.88 184 SER A O 1
ATOM 1447 N N . PRO A 1 185 ? -8.641 5.238 21.109 1 94.94 185 PRO A N 1
ATOM 1448 C CA . PRO A 1 185 ? -7.273 5.238 21.641 1 94.94 185 PRO A CA 1
ATOM 1449 C C . PRO A 1 185 ? -6.438 6.402 21.109 1 94.94 185 PRO A C 1
ATOM 1451 O O . PRO A 1 185 ? -5.621 6.969 21.844 1 94.94 185 PRO A O 1
ATOM 1454 N N . TYR A 1 186 ? -6.66 6.766 19.891 1 95.94 186 TYR A N 1
ATOM 1455 C CA . TYR A 1 186 ? -5.926 7.891 19.312 1 95.94 186 TYR A CA 1
ATOM 1456 C C . TYR A 1 186 ? -6.332 9.203 19.984 1 95.94 186 TYR A C 1
ATOM 1458 O O . TYR A 1 186 ? -5.484 10.047 20.281 1 95.94 186 TYR A O 1
ATOM 1466 N N . ILE A 1 187 ? -7.617 9.328 20.188 1 94.88 187 ILE A N 1
ATOM 1467 C CA . ILE A 1 187 ? -8.156 10.539 20.797 1 94.88 187 ILE A CA 1
ATOM 1468 C C . ILE A 1 187 ? -7.59 10.695 22.219 1 94.88 187 ILE A C 1
ATOM 1470 O O . ILE A 1 187 ? -7.168 11.781 22.594 1 94.88 187 ILE A O 1
ATOM 1474 N N . GLU A 1 188 ? -7.57 9.656 22.922 1 95.25 188 GLU A N 1
ATOM 1475 C CA . GLU A 1 188 ? -7.035 9.672 24.281 1 95.25 188 GLU A CA 1
ATOM 1476 C C . GLU A 1 188 ? -5.555 10.039 24.281 1 95.25 188 GLU A C 1
ATOM 1478 O O . GLU A 1 188 ? -5.113 10.836 25.125 1 95.25 188 GLU A O 1
ATOM 1483 N N . CYS A 1 189 ? -4.801 9.477 23.391 1 96.31 189 CYS A N 1
ATOM 1484 C CA . CYS A 1 189 ? -3.387 9.812 23.266 1 96.31 189 CYS A CA 1
ATOM 1485 C C . CYS A 1 189 ? -3.203 11.289 22.938 1 96.31 189 CYS A C 1
ATOM 1487 O O . CYS A 1 189 ? -2.375 11.969 23.531 1 96.31 189 CYS A O 1
ATOM 1489 N N . ALA A 1 190 ? -4.004 11.75 22.047 1 96.06 190 ALA A N 1
ATOM 1490 C CA . ALA A 1 190 ? -3.904 13.141 21.625 1 96.06 190 ALA A CA 1
ATOM 1491 C C . ALA A 1 190 ? -4.18 14.086 22.781 1 96.06 190 ALA A C 1
ATOM 1493 O O . ALA A 1 190 ? -3.463 15.07 22.984 1 96.06 190 ALA A O 1
ATOM 1494 N N . LYS A 1 191 ? -5.148 13.797 23.547 1 94.62 191 LYS A N 1
ATOM 1495 C CA . LYS A 1 191 ? -5.496 14.609 24.703 1 94.62 191 LYS A CA 1
ATOM 1496 C C . LYS A 1 191 ? -4.367 14.625 25.734 1 94.62 191 LYS A C 1
ATOM 1498 O O . LYS A 1 191 ? -4.051 15.664 26.312 1 94.62 191 LYS A O 1
ATOM 1503 N N . SER A 1 192 ? -3.83 13.516 25.891 1 94.56 192 SER A N 1
ATOM 1504 C CA . SER A 1 192 ? -2.756 13.383 26.875 1 94.56 192 SER A CA 1
ATOM 1505 C C . SER A 1 192 ? -1.513 14.148 26.438 1 94.56 192 SER A C 1
ATOM 1507 O O . SER A 1 192 ? -0.726 14.602 27.266 1 94.56 192 SER A O 1
ATOM 1509 N N . LEU A 1 193 ? -1.333 14.305 25.172 1 95.69 193 LEU A N 1
ATOM 1510 C CA . LEU A 1 193 ? -0.124 14.93 24.641 1 95.69 193 LEU A CA 1
ATOM 1511 C C . LEU A 1 193 ? -0.277 16.438 24.562 1 95.69 193 LEU A C 1
ATOM 1513 O O . LEU A 1 193 ? 0.703 17.156 24.359 1 95.69 193 LEU A O 1
ATOM 1517 N N . SER A 1 194 ? -1.443 16.969 24.719 1 88.62 194 SER A N 1
ATOM 1518 C CA . SER A 1 194 ? -1.746 18.391 24.531 1 88.62 194 SER A CA 1
ATOM 1519 C C . SER A 1 194 ? -0.894 19.266 25.453 1 88.62 194 SER A C 1
ATOM 1521 O O . SER A 1 194 ? -0.528 20.375 25.078 1 88.62 194 SER A O 1
ATOM 1523 N N . ASP A 1 195 ? -0.392 18.781 26.531 1 87.25 195 ASP A N 1
ATOM 1524 C CA . ASP A 1 195 ? 0.297 19.625 27.516 1 87.25 195 ASP A CA 1
ATOM 1525 C C . ASP A 1 195 ? 1.777 19.25 27.594 1 87.25 195 ASP A C 1
ATOM 1527 O O . ASP A 1 195 ? 2.494 19.75 28.469 1 87.25 195 ASP A O 1
ATOM 1531 N N . THR A 1 196 ? 2.217 18.469 26.734 1 92.75 196 THR A N 1
ATOM 1532 C CA . THR A 1 196 ? 3.584 17.969 26.859 1 92.75 196 THR A CA 1
ATOM 1533 C C . THR A 1 196 ? 4.539 18.828 26.016 1 92.75 196 THR A C 1
ATOM 1535 O O . THR A 1 196 ? 5.754 18.781 26.219 1 92.75 196 THR A O 1
ATOM 1538 N N . GLY A 1 197 ? 4.023 19.594 25.062 1 93.69 197 GLY A N 1
ATOM 1539 C CA . GLY A 1 197 ? 4.859 20.328 24.141 1 93.69 197 GLY A CA 1
ATOM 1540 C C . GLY A 1 197 ? 5.301 19.516 22.938 1 93.69 197 GLY A C 1
ATOM 1541 O O . GLY A 1 197 ? 5.918 20.047 22.016 1 93.69 197 GLY A O 1
ATOM 1542 N N . CYS A 1 198 ? 5.008 18.281 22.953 1 96.12 198 CYS A N 1
ATOM 1543 C CA . CYS A 1 198 ? 5.266 17.422 21.797 1 96.12 198 CYS A CA 1
ATOM 1544 C C . CYS A 1 198 ? 4.453 17.859 20.594 1 96.12 198 CYS A C 1
ATOM 1546 O O . CYS A 1 198 ? 3.311 18.297 20.734 1 96.12 198 CYS A O 1
ATOM 1548 N N . THR A 1 199 ? 5.121 17.797 19.406 1 97.56 199 THR A N 1
ATOM 1549 C CA . THR A 1 199 ? 4.375 18.094 18.188 1 97.56 199 THR A CA 1
ATOM 1550 C C . THR A 1 199 ? 3.527 16.891 17.781 1 97.56 199 THR A C 1
ATOM 1552 O O . THR A 1 199 ? 4.035 15.773 17.688 1 97.56 199 THR A O 1
ATOM 1555 N N . LEU A 1 200 ? 2.285 17.141 17.641 1 98.12 200 LEU A N 1
ATOM 1556 C CA . LEU A 1 200 ? 1.353 16.078 17.25 1 98.12 200 LEU A CA 1
ATOM 1557 C C . LEU A 1 200 ? 0.822 16.328 15.836 1 98.12 200 LEU A C 1
ATOM 1559 O O . LEU A 1 200 ? 0.203 17.359 15.57 1 98.12 200 LEU A O 1
ATOM 1563 N N . VAL A 1 201 ? 1.059 15.312 14.914 1 98.31 201 VAL A N 1
ATOM 1564 C CA . VAL A 1 201 ? 0.591 15.406 13.531 1 98.31 201 VAL A CA 1
ATOM 1565 C C . VAL A 1 201 ? -0.394 14.273 13.25 1 98.31 201 VAL A C 1
ATOM 1567 O O . VAL A 1 201 ? -0.117 13.109 13.555 1 98.31 201 VAL A O 1
ATOM 1570 N N . LEU A 1 202 ? -1.523 14.633 12.695 1 98.06 202 LEU A N 1
ATOM 1571 C CA . LEU A 1 202 ? -2.529 13.664 12.273 1 98.06 202 LEU A CA 1
ATOM 1572 C C . LEU A 1 202 ? -2.523 13.5 10.758 1 98.06 202 LEU A C 1
ATOM 1574 O O . LEU A 1 202 ? -2.582 14.484 10.023 1 98.06 202 LEU A O 1
ATOM 1578 N N . ILE A 1 203 ? -2.367 12.281 10.297 1 98.25 203 ILE A N 1
ATOM 1579 C CA . ILE A 1 203 ? -2.588 11.914 8.906 1 98.25 203 ILE A CA 1
ATOM 1580 C C . ILE A 1 203 ? -3.896 11.141 8.773 1 98.25 203 ILE A C 1
ATOM 1582 O O . ILE A 1 203 ? -4.031 10.039 9.312 1 98.25 203 ILE A O 1
ATOM 1586 N N . THR A 1 204 ? -4.871 11.75 8.086 1 96.75 204 THR A N 1
ATOM 1587 C CA . THR A 1 204 ? -6.223 11.203 8.062 1 96.75 204 THR A CA 1
ATOM 1588 C C . THR A 1 204 ? -6.824 11.297 6.664 1 96.75 204 THR A C 1
ATOM 1590 O O . THR A 1 204 ? -6.203 11.852 5.754 1 96.75 204 THR A O 1
ATOM 1593 N N . MET A 1 205 ? -7.898 10.578 6.504 1 93.44 205 MET A N 1
ATOM 1594 C CA . MET A 1 205 ? -8.641 10.664 5.25 1 93.44 205 MET A CA 1
ATOM 1595 C C . MET A 1 205 ? -10.031 11.25 5.477 1 93.44 205 MET A C 1
ATOM 1597 O O . MET A 1 205 ? -10.875 11.211 4.586 1 93.44 205 MET A O 1
ATOM 1601 N N . ASN A 1 206 ? -10.211 11.789 6.68 1 89.12 206 ASN A N 1
ATOM 1602 C CA . ASN A 1 206 ? -11.477 12.391 7.09 1 89.12 206 ASN A CA 1
ATOM 1603 C C . ASN A 1 206 ? -11.32 13.875 7.379 1 89.12 206 ASN A C 1
ATOM 1605 O O . ASN A 1 206 ? -10.656 14.258 8.344 1 89.12 206 ASN A O 1
ATOM 1609 N N . PRO A 1 207 ? -12.047 14.695 6.609 1 83.56 207 PRO A N 1
ATOM 1610 C CA . PRO A 1 207 ? -11.93 16.141 6.848 1 83.56 207 PRO A CA 1
ATOM 1611 C C . PRO A 1 207 ? -12.617 16.578 8.141 1 83.56 207 PRO A C 1
ATOM 1613 O O . PRO A 1 207 ? -12.336 17.656 8.656 1 83.56 207 PRO A O 1
ATOM 1616 N N . LYS A 1 208 ? -13.445 15.797 8.703 1 85.25 208 LYS A N 1
ATOM 1617 C CA . LYS A 1 208 ? -14.195 16.172 9.898 1 85.25 208 LYS A CA 1
ATOM 1618 C C . LYS A 1 208 ? -13.734 15.367 11.109 1 85.25 208 LYS A C 1
ATOM 1620 O O . LYS A 1 208 ? -14.523 15.078 12.008 1 85.25 208 LYS A O 1
ATOM 1625 N N . SER A 1 209 ? -12.539 15.109 11.156 1 87.12 209 SER A N 1
ATOM 1626 C CA . SER A 1 209 ? -12 14.273 12.227 1 87.12 209 SER A CA 1
ATOM 1627 C C . SER A 1 209 ? -12.078 14.984 13.578 1 87.12 209 SER A C 1
ATOM 1629 O O . SER A 1 209 ? -11.688 16.141 13.703 1 87.12 209 SER A O 1
ATOM 1631 N N . ILE A 1 210 ? -12.516 14.32 14.633 1 88.88 210 ILE A N 1
ATOM 1632 C CA . ILE A 1 210 ? -12.656 14.852 15.984 1 88.88 210 ILE A CA 1
ATOM 1633 C C . ILE A 1 210 ? -11.273 15.109 16.578 1 88.88 210 ILE A C 1
ATOM 1635 O O . ILE A 1 210 ? -11.07 16.094 17.297 1 88.88 210 ILE A O 1
ATOM 1639 N N . ILE A 1 211 ? -10.336 14.266 16.281 1 93.06 211 ILE A N 1
ATOM 1640 C CA . ILE A 1 211 ? -9 14.297 16.875 1 93.06 211 ILE A CA 1
ATOM 1641 C C . ILE A 1 211 ? -8.234 15.516 16.375 1 93.06 211 ILE A C 1
ATOM 1643 O O . ILE A 1 211 ? -7.219 15.906 16.953 1 93.06 211 ILE A O 1
ATOM 1647 N N . SER A 1 212 ? -8.758 16.156 15.352 1 91.44 212 SER A N 1
ATOM 1648 C CA . SER A 1 212 ? -8.047 17.234 14.68 1 91.44 212 SER A CA 1
ATOM 1649 C C . SER A 1 212 ? -7.844 18.422 15.609 1 91.44 212 SER A C 1
ATOM 1651 O O . SER A 1 212 ? -6.836 19.125 15.523 1 91.44 212 SER A O 1
ATOM 1653 N N . LYS A 1 213 ? -8.688 18.641 16.547 1 90.69 213 LYS A N 1
ATOM 1654 C CA . LYS A 1 213 ? -8.648 19.797 17.438 1 90.69 213 LYS A CA 1
ATOM 1655 C C . LYS A 1 213 ? -7.465 19.688 18.406 1 90.69 213 LYS A C 1
ATOM 1657 O O . LYS A 1 213 ? -6.992 20.703 18.922 1 90.69 213 LYS A O 1
ATOM 1662 N N . GLU A 1 214 ? -6.988 18.516 18.578 1 93.06 214 GLU A N 1
ATOM 1663 C CA . GLU A 1 214 ? -5.906 18.281 19.531 1 93.06 214 GLU A CA 1
ATOM 1664 C C . GLU A 1 214 ? -4.551 18.25 18.828 1 93.06 214 GLU A C 1
ATOM 1666 O O . GLU A 1 214 ? -3.508 18.156 19.469 1 93.06 214 GLU A O 1
ATOM 1671 N N . CYS A 1 215 ? -4.539 18.359 17.516 1 95.94 215 CYS A N 1
ATOM 1672 C CA . CYS A 1 215 ? -3.312 18.156 16.75 1 95.94 215 CYS A CA 1
ATOM 1673 C C . CYS A 1 215 ? -2.729 19.484 16.297 1 95.94 215 CYS A C 1
ATOM 1675 O O . CYS A 1 215 ? -3.467 20.438 16.047 1 95.94 215 CYS A O 1
ATOM 1677 N N . ASP A 1 216 ? -1.417 19.5 16.172 1 96.5 216 ASP A N 1
ATOM 1678 C CA . ASP A 1 216 ? -0.722 20.703 15.734 1 96.5 216 ASP A CA 1
ATOM 1679 C C . ASP A 1 216 ? -0.826 20.875 14.219 1 96.5 216 ASP A C 1
ATOM 1681 O O . ASP A 1 216 ? -0.804 22 13.711 1 96.5 216 ASP A O 1
ATOM 1685 N N . SER A 1 217 ? -0.853 19.766 13.523 1 95.88 217 SER A N 1
ATOM 1686 C CA . SER A 1 217 ? -0.981 19.766 12.07 1 95.88 217 SER A CA 1
ATOM 1687 C C . SER A 1 217 ? -1.762 18.547 11.586 1 95.88 217 SER A C 1
ATOM 1689 O O . SER A 1 217 ? -1.765 17.5 12.25 1 95.88 217 SER A O 1
ATOM 1691 N N . ILE A 1 218 ? -2.436 18.828 10.508 1 96.56 218 ILE A N 1
ATOM 1692 C CA . ILE A 1 218 ? -3.256 17.766 9.93 1 96.56 218 ILE A CA 1
ATOM 1693 C C . ILE A 1 218 ? -2.951 17.641 8.438 1 96.56 218 ILE A C 1
ATOM 1695 O O . ILE A 1 218 ? -2.887 18.625 7.719 1 96.56 218 ILE A O 1
ATOM 1699 N N . ILE A 1 219 ? -2.709 16.391 8.008 1 97.62 219 ILE A N 1
ATOM 1700 C CA . ILE A 1 219 ? -2.617 16.047 6.59 1 97.62 219 ILE A CA 1
ATOM 1701 C C . ILE A 1 219 ? -3.842 15.234 6.172 1 97.62 219 ILE A C 1
ATOM 1703 O O . ILE A 1 219 ? -4.125 14.188 6.758 1 97.62 219 ILE A O 1
ATOM 1707 N N . ARG A 1 220 ? -4.535 15.766 5.184 1 95.44 220 ARG A N 1
ATOM 1708 C CA . ARG A 1 220 ? -5.742 15.094 4.699 1 95.44 220 ARG A CA 1
ATOM 1709 C C . ARG A 1 220 ? -5.5 14.438 3.346 1 95.44 220 ARG A C 1
ATOM 1711 O O . ARG A 1 220 ? -5.156 15.117 2.375 1 95.44 220 ARG A O 1
ATOM 1718 N N . LEU A 1 221 ? -5.68 13.133 3.344 1 96.56 221 LEU A N 1
ATOM 1719 C CA . LEU A 1 221 ? -5.5 12.352 2.123 1 96.56 221 LEU A CA 1
ATOM 1720 C C . LEU A 1 221 ? -6.84 11.859 1.592 1 96.56 221 LEU A C 1
ATOM 1722 O O . LEU A 1 221 ? -7.836 11.852 2.318 1 96.56 221 LEU A O 1
ATOM 1726 N N . PRO A 1 222 ? -6.82 11.445 0.283 1 90.75 222 PRO A N 1
ATOM 1727 C CA . PRO A 1 222 ? -8.078 10.969 -0.289 1 90.75 222 PRO A CA 1
ATOM 1728 C C . PRO A 1 222 ? -8.508 9.617 0.281 1 90.75 222 PRO A C 1
ATOM 1730 O O . PRO A 1 222 ? -7.664 8.758 0.543 1 90.75 222 PRO A O 1
ATOM 1733 N N . LEU A 1 223 ? -9.812 9.469 0.483 1 86.88 223 LEU A N 1
ATOM 1734 C CA . LEU A 1 223 ? -10.422 8.211 0.909 1 86.88 223 LEU A CA 1
ATOM 1735 C C . LEU A 1 223 ? -10.898 7.402 -0.293 1 86.88 223 LEU A C 1
ATOM 1737 O O . LEU A 1 223 ? -11.609 7.926 -1.153 1 86.88 223 LEU A O 1
ATOM 1741 N N . ILE A 1 224 ? -10.43 6.125 -0.407 1 75.19 224 ILE A N 1
ATOM 1742 C CA . ILE A 1 224 ? -10.836 5.266 -1.513 1 75.19 224 ILE A CA 1
ATOM 1743 C C . ILE A 1 224 ? -12.195 4.645 -1.208 1 75.19 224 ILE A C 1
ATOM 1745 O O . ILE A 1 224 ? -13.062 4.574 -2.082 1 75.19 224 ILE A O 1
ATOM 1749 N N . SER A 1 225 ? -12.398 3.875 0.008 1 62.94 225 SER A N 1
ATOM 1750 C CA . SER A 1 225 ? -13.453 2.955 0.404 1 62.94 225 SER A CA 1
ATOM 1751 C C . SER A 1 225 ? -14.828 3.592 0.241 1 62.94 225 SER A C 1
ATOM 1753 O O . SER A 1 225 ? -15.812 2.902 -0.046 1 62.94 225 SER A O 1
ATOM 1755 N N . LYS A 1 226 ? -15.117 4.918 0.585 1 52 226 LYS A N 1
ATOM 1756 C CA . LYS A 1 226 ? -16.516 5.363 0.625 1 52 226 LYS A CA 1
ATOM 1757 C C . LYS A 1 226 ? -17.141 5.32 -0.764 1 52 226 LYS A C 1
ATOM 1759 O O . LYS A 1 226 ? -18.359 5.176 -0.895 1 52 226 LYS A O 1
ATOM 1764 N N . GLN A 1 227 ? -16.406 5.555 -1.708 1 40.44 227 GLN A N 1
ATOM 1765 C CA . GLN A 1 227 ? -17.188 5.867 -2.896 1 40.44 227 GLN A CA 1
ATOM 1766 C C . GLN A 1 227 ? -17.609 4.598 -3.629 1 40.44 227 GLN A C 1
ATOM 1768 O O . GLN A 1 227 ? -18.484 4.637 -4.496 1 40.44 227 GLN A O 1
ATOM 1773 N N . SER A 1 228 ? -16.734 3.689 -3.787 1 35.03 228 SER A N 1
ATOM 1774 C CA . SER A 1 228 ? -17.188 2.695 -4.754 1 35.03 228 SER A CA 1
ATOM 1775 C C . SER A 1 228 ? -18 1.602 -4.078 1 35.03 228 SER A C 1
ATOM 1777 O O . SER A 1 228 ? -17.469 0.798 -3.312 1 35.03 228 SER A O 1
ATOM 1779 N N . GLY A 1 229 ? -19.266 1.842 -3.881 1 33.97 229 GLY A N 1
ATOM 1780 C CA . GLY A 1 229 ? -20.219 0.822 -3.488 1 33.97 229 GLY A CA 1
ATOM 1781 C C . GLY A 1 229 ? -19.594 -0.325 -2.721 1 33.97 229 GLY A C 1
ATOM 1782 O O . GLY A 1 229 ? -18.734 -0.107 -1.863 1 33.97 229 GLY A O 1
ATOM 1783 N N . SER A 1 230 ? -19.875 -1.581 -3.297 1 40.47 230 SER A N 1
ATOM 1784 C CA . SER A 1 230 ? -19.641 -2.908 -2.732 1 40.47 230 SER A CA 1
ATOM 1785 C C . SER A 1 230 ? -18.328 -2.969 -1.98 1 40.47 230 SER A C 1
ATOM 1787 O O . SER A 1 230 ? -18.234 -3.605 -0.928 1 40.47 230 SER A O 1
ATOM 1789 N N . LYS A 1 231 ? -17.062 -3.238 -2.77 1 49.5 231 LYS A N 1
ATOM 1790 C CA . LYS A 1 231 ? -15.898 -4.004 -2.35 1 49.5 231 LYS A CA 1
ATOM 1791 C C . LYS A 1 231 ? -14.836 -3.094 -1.75 1 49.5 231 LYS A C 1
ATOM 1793 O O . LYS A 1 231 ? -14.383 -2.146 -2.398 1 49.5 231 LYS A O 1
ATOM 1798 N N . PHE A 1 232 ? -14.891 -2.992 -0.277 1 61.62 232 PHE A N 1
ATOM 1799 C CA . PHE A 1 232 ? -13.953 -2.309 0.606 1 61.62 232 PHE A CA 1
ATOM 1800 C C . PHE A 1 232 ? -12.523 -2.469 0.108 1 61.62 232 PHE A C 1
ATOM 1802 O O . PHE A 1 232 ? -12.031 -3.59 -0.037 1 61.62 232 PHE A O 1
ATOM 1809 N N . LEU A 1 233 ? -12.148 -1.425 -0.696 1 78 233 LEU A N 1
ATOM 1810 C CA . LEU A 1 233 ? -10.727 -1.432 -1.044 1 78 233 LEU A CA 1
ATOM 1811 C C . LEU A 1 233 ? -9.883 -0.93 0.12 1 78 233 LEU A C 1
ATOM 1813 O O . LEU A 1 233 ? -10.359 -0.165 0.959 1 78 233 LEU A O 1
ATOM 1817 N N . ASP A 1 234 ? -8.75 -1.398 0.155 1 86.81 234 ASP A N 1
ATOM 1818 C CA . ASP A 1 234 ? -7.836 -1.021 1.226 1 86.81 234 ASP A CA 1
ATOM 1819 C C . ASP A 1 234 ? -7.312 0.399 1.027 1 86.81 234 ASP A C 1
ATOM 1821 O O . ASP A 1 234 ? -6.578 0.668 0.074 1 86.81 234 ASP A O 1
ATOM 1825 N N . ASP A 1 235 ? -7.641 1.262 1.923 1 91 235 ASP A N 1
ATOM 1826 C CA . ASP A 1 235 ? -7.23 2.662 1.868 1 91 235 ASP A CA 1
ATOM 1827 C C . ASP A 1 235 ? -5.746 2.812 2.195 1 91 235 ASP A C 1
ATOM 1829 O O . ASP A 1 235 ? -5.148 3.857 1.929 1 91 235 ASP A O 1
ATOM 1833 N 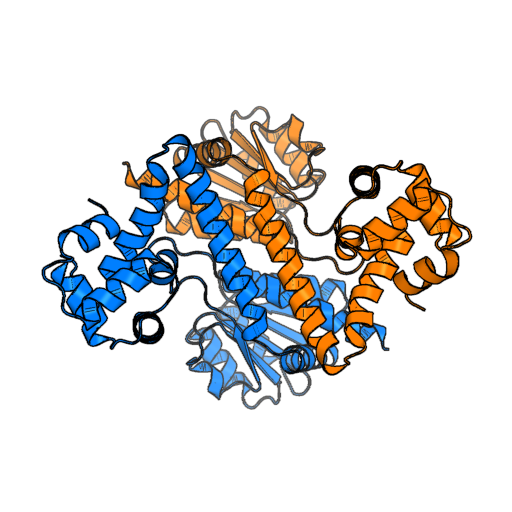N . GLN A 1 236 ? -5.109 1.799 2.703 1 92.94 236 GLN A N 1
ATOM 1834 C CA . GLN A 1 236 ? -3.736 1.897 3.188 1 92.94 236 GLN A CA 1
ATOM 1835 C C . GLN A 1 236 ? -2.77 2.188 2.045 1 92.94 236 GLN A C 1
ATOM 1837 O O . GLN A 1 236 ? -1.691 2.744 2.262 1 92.94 236 GLN A O 1
ATOM 1842 N N . VAL A 1 237 ? -3.174 1.83 0.879 1 95.62 237 VAL A N 1
ATOM 1843 C CA . VAL A 1 237 ? -2.348 2.09 -0.295 1 95.62 237 VAL A CA 1
ATOM 1844 C C . VAL A 1 237 ? -2.045 3.584 -0.393 1 95.62 237 VAL A C 1
ATOM 1846 O O . VAL A 1 237 ? -0.92 3.977 -0.713 1 95.62 237 VAL A O 1
ATOM 1849 N N . ILE A 1 238 ? -2.996 4.367 -0.084 1 96.38 238 ILE A N 1
ATOM 1850 C CA . ILE A 1 238 ? -2.846 5.816 -0.149 1 96.38 238 ILE A CA 1
ATOM 1851 C C . ILE A 1 238 ? -1.826 6.277 0.891 1 96.38 238 ILE A C 1
ATOM 1853 O O . ILE A 1 238 ? -0.97 7.117 0.601 1 96.38 238 ILE A O 1
ATOM 1857 N N . PHE A 1 239 ? -1.884 5.73 2.1 1 97.56 239 PHE A N 1
ATOM 1858 C CA . PHE A 1 239 ? -0.908 6.047 3.135 1 97.56 239 PHE A CA 1
ATOM 1859 C C . PHE A 1 239 ? 0.498 5.66 2.691 1 97.56 239 PHE A C 1
ATOM 1861 O O . PHE A 1 239 ? 1.451 6.414 2.908 1 97.56 239 PHE A O 1
ATOM 1868 N N . PHE A 1 240 ? 0.626 4.508 2.086 1 97 240 PHE A N 1
ATOM 1869 C CA . PHE A 1 240 ? 1.932 4.027 1.648 1 97 240 PHE A CA 1
ATOM 1870 C C . PHE A 1 240 ? 2.535 4.965 0.61 1 97 240 PHE A C 1
ATOM 1872 O O . PHE A 1 240 ? 3.723 5.285 0.672 1 97 240 PHE A O 1
ATOM 1879 N N . VAL A 1 241 ? 1.745 5.387 -0.333 1 96.19 241 VAL A N 1
ATOM 1880 C CA . VAL A 1 241 ? 2.229 6.301 -1.36 1 96.19 241 VAL A CA 1
ATOM 1881 C C . VAL A 1 241 ? 2.641 7.625 -0.72 1 96.19 241 VAL A C 1
ATOM 1883 O O . VAL A 1 241 ? 3.689 8.18 -1.052 1 96.19 241 VAL A O 1
ATOM 1886 N N . PHE A 1 242 ? 1.823 8.109 0.169 1 97.81 242 PHE A N 1
ATOM 1887 C CA . PHE A 1 242 ? 2.137 9.352 0.864 1 97.81 242 PHE A CA 1
ATOM 1888 C C . PHE A 1 242 ? 3.465 9.234 1.604 1 97.81 242 PHE A C 1
ATOM 1890 O O . PHE A 1 242 ? 4.254 10.18 1.62 1 97.81 242 PHE A O 1
ATOM 1897 N N . ILE A 1 243 ? 3.715 8.102 2.26 1 97.69 243 ILE A N 1
ATOM 1898 C CA . ILE A 1 243 ? 4.961 7.855 2.982 1 97.69 243 ILE A CA 1
ATOM 1899 C C . ILE A 1 243 ? 6.148 8.023 2.037 1 97.69 243 ILE A C 1
ATOM 1901 O O . ILE A 1 243 ? 7.156 8.633 2.402 1 97.69 243 ILE A O 1
ATOM 1905 N N . GLU A 1 244 ? 6.004 7.562 0.815 1 94.62 244 GLU A N 1
ATOM 1906 C CA . GLU A 1 244 ? 7.09 7.703 -0.149 1 94.62 244 GLU A CA 1
ATOM 1907 C C . GLU A 1 244 ? 7.293 9.164 -0.544 1 94.62 244 GLU A C 1
ATOM 1909 O O . GLU A 1 244 ? 8.414 9.586 -0.815 1 94.62 244 GLU A O 1
ATOM 1914 N N . ILE A 1 245 ? 6.258 9.891 -0.595 1 95.12 245 ILE A N 1
ATOM 1915 C CA . ILE A 1 245 ? 6.352 11.312 -0.884 1 95.12 245 ILE A CA 1
ATOM 1916 C C . ILE A 1 245 ? 7.145 12.016 0.219 1 95.12 245 ILE A C 1
ATOM 1918 O O . ILE A 1 245 ? 8.031 12.828 -0.063 1 95.12 245 ILE A O 1
ATOM 1922 N N . ILE A 1 246 ? 6.832 11.672 1.455 1 96.75 246 ILE A N 1
ATOM 1923 C CA . ILE A 1 246 ? 7.531 12.242 2.6 1 96.75 246 ILE A CA 1
ATOM 1924 C C . ILE A 1 246 ? 9.016 11.883 2.537 1 96.75 246 ILE A C 1
ATOM 1926 O O . ILE A 1 246 ? 9.875 12.727 2.762 1 96.75 246 ILE A O 1
ATOM 1930 N N . LEU A 1 247 ? 9.289 10.648 2.225 1 94.25 247 LEU A N 1
ATOM 1931 C CA . LEU A 1 247 ? 10.672 10.172 2.193 1 94.25 247 LEU A CA 1
ATOM 1932 C C . LEU A 1 247 ? 11.461 10.883 1.099 1 94.25 247 LEU A C 1
ATOM 1934 O O . LEU A 1 247 ? 12.641 11.195 1.281 1 94.25 247 LEU A O 1
ATOM 1938 N N . ALA A 1 248 ? 10.797 11.07 0.004 1 90.25 248 ALA A N 1
ATOM 1939 C CA . ALA A 1 248 ? 11.445 11.82 -1.066 1 90.25 248 ALA A CA 1
ATOM 1940 C C . ALA A 1 248 ? 11.812 13.227 -0.608 1 90.25 248 ALA A C 1
ATOM 1942 O O . ALA A 1 248 ? 12.906 13.719 -0.902 1 90.25 248 ALA A O 1
ATOM 1943 N N . GLU A 1 249 ? 10.883 13.836 0.059 1 92.44 249 GLU A N 1
ATOM 1944 C CA . GLU A 1 249 ? 11.141 15.18 0.554 1 92.44 249 GLU A CA 1
ATOM 1945 C C . GLU A 1 249 ? 12.242 15.18 1.609 1 92.44 249 GLU A C 1
ATOM 1947 O O . GLU A 1 249 ? 13.062 16.094 1.663 1 92.44 249 GLU A O 1
ATOM 1952 N N . LEU A 1 250 ? 12.273 14.18 2.488 1 92.88 250 LEU A N 1
ATOM 1953 C CA . LEU A 1 250 ? 13.32 14.047 3.494 1 92.88 250 LEU A CA 1
ATOM 1954 C C . LEU A 1 250 ? 14.695 13.914 2.838 1 92.88 250 LEU A C 1
ATOM 1956 O O . LEU A 1 250 ? 15.68 14.469 3.328 1 92.88 250 LEU A O 1
ATOM 1960 N N . ALA A 1 251 ? 14.719 13.18 1.771 1 86.12 251 ALA A N 1
ATOM 1961 C CA . ALA A 1 251 ? 15.961 13.039 1.028 1 86.12 251 ALA A CA 1
ATOM 1962 C C . ALA A 1 251 ? 16.438 14.391 0.495 1 86.12 251 ALA A C 1
ATOM 1964 O O . ALA A 1 251 ? 17.641 14.68 0.498 1 86.12 251 ALA A O 1
ATOM 1965 N N . ASN A 1 252 ? 15.547 15.156 0.104 1 83.25 252 ASN A N 1
ATOM 1966 C CA . ASN A 1 252 ? 15.867 16.484 -0.402 1 83.25 252 ASN A CA 1
ATOM 1967 C C . ASN A 1 252 ? 16.422 17.391 0.696 1 83.25 252 ASN A C 1
ATOM 1969 O O . ASN A 1 252 ? 17.344 18.172 0.452 1 83.25 252 ASN A O 1
ATOM 1973 N N . ILE A 1 253 ? 15.875 17.25 1.814 1 86.56 253 ILE A N 1
ATOM 1974 C CA . ILE A 1 253 ? 16.266 18.078 2.955 1 86.56 253 ILE A CA 1
ATOM 1975 C C . ILE A 1 253 ? 17.672 17.656 3.42 1 86.56 253 ILE A C 1
ATOM 1977 O O . ILE A 1 253 ? 18.5 18.516 3.738 1 86.56 253 ILE A O 1
ATOM 1981 N N . THR A 1 254 ? 17.938 16.375 3.453 1 80.25 254 THR A N 1
ATOM 1982 C CA . THR A 1 254 ? 19.203 15.875 4.016 1 80.25 254 THR A CA 1
ATOM 1983 C C . THR A 1 254 ? 20.328 15.992 2.998 1 80.25 254 THR A C 1
ATOM 1985 O O . THR A 1 254 ? 21.5 16 3.371 1 80.25 254 THR A O 1
ATOM 1988 N N . SER A 1 255 ? 20.031 15.953 1.747 1 66.75 255 SER A N 1
ATOM 1989 C CA . SER A 1 255 ? 21.062 16.156 0.736 1 66.75 255 SER A CA 1
ATOM 1990 C C . SER A 1 255 ? 21.531 17.609 0.716 1 66.75 255 SER A C 1
ATOM 1992 O O . SER A 1 255 ? 22.656 17.906 0.316 1 66.75 255 SER A O 1
ATOM 1994 N N . LYS A 1 256 ? 20.828 18.562 1.091 1 54.66 256 LYS A N 1
ATOM 1995 C CA . LYS A 1 256 ? 21.172 19.984 1.137 1 54.66 256 LYS A CA 1
ATOM 1996 C C . LYS A 1 256 ? 22 20.312 2.377 1 54.66 256 LYS A C 1
ATOM 1998 O O . LYS A 1 256 ? 22.578 21.406 2.48 1 54.66 256 LYS A O 1
ATOM 2003 N N . LYS A 1 257 ? 22.156 19.344 3.125 1 50.19 257 LYS A N 1
ATOM 2004 C CA . LYS A 1 257 ? 23.062 19.547 4.25 1 50.19 257 LYS A CA 1
ATOM 2005 C C . LYS A 1 257 ? 24.453 19.016 3.938 1 50.19 257 LYS A C 1
ATOM 2007 O O . LYS A 1 257 ? 24.609 17.891 3.467 1 50.19 257 LYS A O 1
ATOM 2012 N N . MET B 1 1 ? 24.266 22.5 -16.828 1 65.56 1 MET B N 1
ATOM 2013 C CA . MET B 1 1 ? 23.703 22.094 -18.109 1 65.56 1 MET B CA 1
ATOM 2014 C C . MET B 1 1 ? 23 20.734 -17.984 1 65.56 1 MET B C 1
ATOM 2016 O O . MET B 1 1 ? 23.562 19.797 -17.406 1 65.56 1 MET B O 1
ATOM 2020 N N . GLY B 1 2 ? 21.797 20.625 -18.359 1 77.69 2 GLY B N 1
ATOM 2021 C CA . GLY B 1 2 ? 20.984 19.422 -18.219 1 77.69 2 GLY B CA 1
ATOM 2022 C C . GLY B 1 2 ? 21.188 18.422 -19.344 1 77.69 2 GLY B C 1
ATOM 2023 O O . GLY B 1 2 ? 21.859 18.734 -20.328 1 77.69 2 GLY B O 1
ATOM 2024 N N . PRO B 1 3 ? 20.75 17.203 -19.125 1 85.06 3 PRO B N 1
ATOM 2025 C CA . PRO B 1 3 ? 20.969 16.141 -20.109 1 85.06 3 PRO B CA 1
ATOM 2026 C C . PRO B 1 3 ? 20.438 16.516 -21.5 1 85.06 3 PRO B C 1
ATOM 2028 O O . PRO B 1 3 ? 21.078 16.203 -22.5 1 85.06 3 PRO B O 1
ATOM 2031 N N . ILE B 1 4 ? 19.375 17.266 -21.484 1 85.38 4 ILE B N 1
ATOM 2032 C CA . ILE B 1 4 ? 18.781 17.641 -22.766 1 85.38 4 ILE B CA 1
ATOM 2033 C C . ILE B 1 4 ? 19.641 18.703 -23.453 1 85.38 4 ILE B C 1
ATOM 2035 O O . ILE B 1 4 ? 19.875 18.641 -24.656 1 85.38 4 ILE B O 1
ATOM 2039 N N . GLU B 1 5 ? 20 19.547 -22.641 1 84.38 5 GLU B N 1
ATOM 2040 C CA . GLU B 1 5 ? 20.891 20.578 -23.172 1 84.38 5 GLU B CA 1
ATOM 2041 C C . GLU B 1 5 ? 22.188 19.969 -23.703 1 84.38 5 GLU B C 1
ATOM 2043 O O . GLU B 1 5 ? 22.688 20.391 -24.75 1 84.38 5 GLU B O 1
ATOM 2048 N N . ARG B 1 6 ? 22.734 19.016 -23.078 1 87.06 6 ARG B N 1
ATOM 2049 C CA . ARG B 1 6 ? 23.953 18.328 -23.5 1 87.06 6 ARG B CA 1
ATOM 2050 C C . ARG B 1 6 ? 23.75 17.625 -24.844 1 87.06 6 ARG B C 1
ATOM 2052 O O . ARG B 1 6 ? 24.641 17.656 -25.688 1 87.06 6 ARG B O 1
ATOM 2059 N N . LEU B 1 7 ? 22.578 17.047 -25 1 89.12 7 LEU B N 1
ATOM 2060 C CA . LEU B 1 7 ? 22.234 16.406 -26.25 1 89.12 7 LEU B CA 1
ATOM 2061 C C . LEU B 1 7 ? 22.25 17.406 -27.406 1 89.12 7 LEU B C 1
ATOM 2063 O O . LEU B 1 7 ? 22.844 17.141 -28.453 1 89.12 7 LEU B O 1
ATOM 2067 N N . GLU B 1 8 ? 21.672 18.531 -27.141 1 86.44 8 GLU B N 1
ATOM 2068 C CA . GLU B 1 8 ? 21.547 19.562 -28.172 1 86.44 8 GLU B CA 1
ATOM 2069 C C . GLU B 1 8 ? 22.906 20.156 -28.531 1 86.44 8 GLU B C 1
ATOM 2071 O O . GLU B 1 8 ? 23.172 20.453 -29.703 1 86.44 8 GLU B O 1
ATOM 2076 N N . LEU B 1 9 ? 23.656 20.281 -27.516 1 86.69 9 LEU B N 1
ATOM 2077 C CA . LEU B 1 9 ? 24.984 20.875 -27.703 1 86.69 9 LEU B CA 1
ATOM 2078 C C . LEU B 1 9 ? 25.875 19.969 -28.562 1 86.69 9 LEU B C 1
ATOM 2080 O O . LEU B 1 9 ? 26.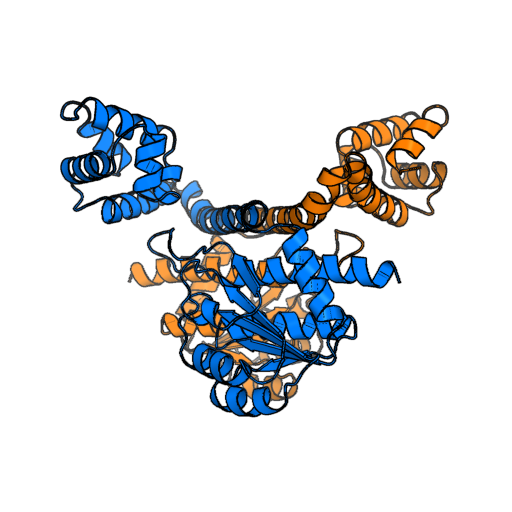734 20.453 -29.297 1 86.69 9 LEU B O 1
ATOM 2084 N N . ASN B 1 10 ? 25.656 18.656 -28.547 1 88.12 10 ASN B N 1
ATOM 2085 C CA . ASN B 1 10 ? 26.531 17.703 -29.234 1 88.12 10 ASN B CA 1
ATOM 2086 C C . ASN B 1 10 ? 25.906 17.219 -30.547 1 88.12 10 ASN B C 1
ATOM 2088 O O . ASN B 1 10 ? 26.406 16.297 -31.172 1 88.12 10 ASN B O 1
ATOM 2092 N N . LYS B 1 11 ? 24.797 17.812 -30.891 1 89.12 11 LYS B N 1
ATOM 2093 C CA . LYS B 1 11 ? 24 17.359 -32.031 1 89.12 11 LYS B CA 1
ATOM 2094 C C . LYS B 1 11 ? 24.859 17.219 -33.281 1 89.12 11 LYS B C 1
ATOM 2096 O O . LYS B 1 11 ? 24.734 16.234 -34.031 1 89.12 11 LYS B O 1
ATOM 2101 N N . ASN B 1 12 ? 25.719 18.047 -33.5 1 88.5 12 ASN B N 1
ATOM 2102 C CA . ASN B 1 12 ? 26.516 18.094 -34.75 1 88.5 12 ASN B CA 1
ATOM 2103 C C . ASN B 1 12 ? 27.594 17.016 -34.75 1 88.5 12 ASN B C 1
ATOM 2105 O O . ASN B 1 12 ? 28.203 16.766 -35.781 1 88.5 12 ASN B O 1
ATOM 2109 N N . ASN B 1 13 ? 27.938 16.391 -33.656 1 89.44 13 ASN B N 1
ATOM 2110 C CA . ASN B 1 13 ? 28.969 15.367 -33.562 1 89.44 13 ASN B CA 1
ATOM 2111 C C . ASN B 1 13 ? 28.359 13.969 -33.469 1 89.44 13 ASN B C 1
ATOM 2113 O O . ASN B 1 13 ? 29.078 12.992 -33.25 1 89.44 13 ASN B O 1
ATOM 2117 N N . LEU B 1 14 ? 27.078 13.922 -33.656 1 91.88 14 LEU B N 1
ATOM 2118 C CA . LEU B 1 14 ? 26.391 12.648 -33.469 1 91.88 14 LEU B CA 1
ATOM 2119 C C . LEU B 1 14 ? 26.219 11.922 -34.812 1 91.88 14 LEU B C 1
ATOM 2121 O O . LEU B 1 14 ? 26.062 12.562 -35.844 1 91.88 14 LEU B O 1
ATOM 2125 N N . THR B 1 15 ? 26.375 10.633 -34.812 1 90.81 15 THR B N 1
ATOM 2126 C CA . THR B 1 15 ? 26.062 9.812 -35.969 1 90.81 15 THR B CA 1
ATOM 2127 C C . THR B 1 15 ? 24.562 9.797 -36.25 1 90.81 15 THR B C 1
ATOM 2129 O O . THR B 1 15 ? 23.781 10.266 -35.406 1 90.81 15 THR B O 1
ATOM 2132 N N . LYS B 1 16 ? 24.234 9.297 -37.375 1 90.69 16 LYS B N 1
ATOM 2133 C CA . LYS B 1 16 ? 22.828 9.211 -37.75 1 90.69 16 LYS B CA 1
ATOM 2134 C C . LYS B 1 16 ? 22.016 8.445 -36.719 1 90.69 16 LYS B C 1
ATOM 2136 O O . LYS B 1 16 ? 20.938 8.883 -36.312 1 90.69 16 LYS B O 1
ATOM 2141 N N . SER B 1 17 ? 22.531 7.336 -36.312 1 91.62 17 SER B N 1
ATOM 2142 C CA . SER B 1 17 ? 21.859 6.523 -35.312 1 91.62 17 SER B CA 1
ATOM 2143 C C . SER B 1 17 ? 21.75 7.27 -33.969 1 91.62 17 SER B C 1
ATOM 2145 O O . SER B 1 17 ? 20.719 7.176 -33.281 1 91.62 17 SER B O 1
ATOM 2147 N N . GLU B 1 18 ? 22.781 8.039 -33.594 1 92.31 18 GLU B N 1
ATOM 2148 C CA . GLU B 1 18 ? 22.781 8.797 -32.375 1 92.31 18 GLU B CA 1
ATOM 2149 C C . GLU B 1 18 ? 21.812 9.969 -32.438 1 92.31 18 GLU B C 1
ATOM 2151 O O . GLU B 1 18 ? 21.172 10.305 -31.422 1 92.31 18 GLU B O 1
ATOM 2156 N N . ILE B 1 19 ? 21.656 10.516 -33.562 1 92.62 19 ILE B N 1
ATOM 2157 C CA . ILE B 1 19 ? 20.688 11.578 -33.781 1 92.62 19 ILE B CA 1
ATOM 2158 C C . ILE B 1 19 ? 19.281 11.023 -33.594 1 92.62 19 ILE B C 1
ATOM 2160 O O . ILE B 1 19 ? 18.422 11.664 -33 1 92.62 19 ILE B O 1
ATOM 2164 N N . GLU B 1 20 ? 19.031 9.875 -34.094 1 92.19 20 GLU B N 1
ATOM 2165 C CA . GLU B 1 20 ? 17.734 9.227 -33.938 1 92.19 20 GLU B CA 1
ATOM 2166 C C . GLU B 1 20 ? 17.422 9 -32.469 1 92.19 20 GLU B C 1
ATOM 2168 O O . GLU B 1 20 ? 16.281 9.234 -32.031 1 92.19 20 GLU B O 1
ATOM 2173 N N . ILE B 1 21 ? 18.406 8.578 -31.75 1 92.44 21 ILE B N 1
ATOM 2174 C CA . ILE B 1 21 ? 18.234 8.375 -30.312 1 92.44 21 ILE B CA 1
ATOM 2175 C C . ILE B 1 21 ? 17.938 9.711 -29.625 1 92.44 21 ILE B C 1
ATOM 2177 O O . ILE B 1 21 ? 17.016 9.812 -28.812 1 92.44 21 ILE B O 1
ATOM 2181 N N . MET B 1 22 ? 18.75 10.695 -29.938 1 92.31 22 MET B N 1
ATOM 2182 C CA . MET B 1 22 ? 18.578 12.031 -29.375 1 92.31 22 MET B CA 1
ATOM 2183 C C . MET B 1 22 ? 17.172 12.562 -29.641 1 92.31 22 MET B C 1
ATOM 2185 O O . MET B 1 22 ? 16.516 13.086 -28.734 1 92.31 22 MET B O 1
ATOM 2189 N N . GLU B 1 23 ? 16.672 12.414 -30.844 1 88.56 23 GLU B N 1
ATOM 2190 C CA . GLU B 1 23 ? 15.344 12.883 -31.219 1 88.56 23 GLU B CA 1
ATOM 2191 C C . GLU B 1 23 ? 14.266 12.117 -30.453 1 88.56 23 GLU B C 1
ATOM 2193 O O . GLU B 1 23 ? 13.273 12.711 -30.016 1 88.56 23 GLU B O 1
ATOM 2198 N N . TYR B 1 24 ? 14.461 10.898 -30.359 1 90 24 TYR B N 1
ATOM 2199 C CA . TYR B 1 24 ? 13.523 10.094 -29.578 1 90 24 TYR B CA 1
ATOM 2200 C C . TYR B 1 24 ? 13.477 10.562 -28.125 1 90 24 TYR B C 1
ATOM 2202 O O . TYR B 1 24 ? 12.398 10.734 -27.562 1 90 24 TYR B O 1
ATOM 2210 N N . ILE B 1 25 ? 14.641 10.773 -27.531 1 88.06 25 ILE B N 1
ATOM 2211 C CA . ILE B 1 25 ? 14.75 11.172 -26.141 1 88.06 25 ILE B CA 1
ATOM 2212 C C . ILE B 1 25 ? 14.094 12.539 -25.938 1 88.06 25 ILE B C 1
ATOM 2214 O O . ILE B 1 25 ? 13.352 12.75 -24.984 1 88.06 25 ILE B O 1
ATOM 2218 N N . LYS B 1 26 ? 14.336 13.391 -26.859 1 83 26 LYS B N 1
ATOM 2219 C CA . LYS B 1 26 ? 13.773 14.734 -26.766 1 83 26 LYS B CA 1
ATOM 2220 C C . LYS B 1 26 ? 12.25 14.703 -26.859 1 83 26 LYS B C 1
ATOM 2222 O O . LYS B 1 26 ? 11.57 15.484 -26.188 1 83 26 LYS B O 1
ATOM 2227 N N . LYS B 1 27 ? 11.758 13.781 -27.578 1 79.94 27 LYS B N 1
ATOM 2228 C CA . LYS B 1 27 ? 10.32 13.641 -27.766 1 79.94 27 LYS B CA 1
ATOM 2229 C C . LYS B 1 27 ? 9.68 12.883 -26.609 1 79.94 27 LYS B C 1
ATOM 2231 O O . LYS B 1 27 ? 8.523 13.125 -26.266 1 79.94 27 LYS B O 1
ATOM 2236 N N . ASN B 1 28 ? 10.555 12.039 -26.062 1 78.94 28 ASN B N 1
ATOM 2237 C CA . ASN B 1 28 ? 10.031 11.172 -25.016 1 78.94 28 ASN B CA 1
ATOM 2238 C C . ASN B 1 28 ? 10.969 11.125 -23.812 1 78.94 28 ASN B C 1
ATOM 2240 O O . ASN B 1 28 ? 11.469 10.055 -23.453 1 78.94 28 ASN B O 1
ATOM 2244 N N . PRO B 1 29 ? 11.172 12.281 -23.203 1 77.88 29 PRO B N 1
ATOM 2245 C CA . PRO B 1 29 ? 12.188 12.312 -22.141 1 77.88 29 PRO B CA 1
ATOM 2246 C C . PRO B 1 29 ? 11.867 11.391 -20.984 1 77.88 29 PRO B C 1
ATOM 2248 O O . PRO B 1 29 ? 12.773 10.805 -20.375 1 77.88 29 PRO B O 1
ATOM 2251 N N . MET B 1 30 ? 10.68 11.195 -20.859 1 67.75 30 MET B N 1
ATOM 2252 C CA . MET B 1 30 ? 10.273 10.367 -19.719 1 67.75 30 MET B CA 1
ATOM 2253 C C . MET B 1 30 ? 10.602 8.898 -19.984 1 67.75 30 MET B C 1
ATOM 2255 O O . MET B 1 30 ? 10.781 8.125 -19.031 1 67.75 30 MET B O 1
ATOM 2259 N N . ASP B 1 31 ? 10.773 8.539 -21.172 1 75.75 31 ASP B N 1
ATOM 2260 C CA . ASP B 1 31 ? 11.078 7.16 -21.547 1 75.75 31 ASP B CA 1
ATOM 2261 C C . ASP B 1 31 ? 12.445 6.734 -21.016 1 75.75 31 ASP B C 1
ATOM 2263 O O . ASP B 1 31 ? 12.648 5.566 -20.688 1 75.75 31 ASP B O 1
ATOM 2267 N N . ILE B 1 32 ? 13.32 7.703 -20.953 1 78.5 32 ILE B N 1
ATOM 2268 C CA . ILE B 1 32 ? 14.672 7.414 -20.5 1 78.5 32 ILE B CA 1
ATOM 2269 C C . ILE B 1 32 ? 14.641 6.93 -19.047 1 78.5 32 ILE B C 1
ATOM 2271 O O . ILE B 1 32 ? 15.422 6.062 -18.656 1 78.5 32 ILE B O 1
ATOM 2275 N N . VAL B 1 33 ? 13.758 7.543 -18.422 1 66.88 33 VAL B N 1
ATOM 2276 C CA . VAL B 1 33 ? 13.656 7.234 -17 1 66.88 33 VAL B CA 1
ATOM 2277 C C . VAL B 1 33 ? 12.891 5.922 -16.812 1 66.88 33 VAL B C 1
ATOM 2279 O O . VAL B 1 33 ? 13.18 5.16 -15.883 1 66.88 33 VAL B O 1
ATOM 2282 N N . GLN B 1 34 ? 12.094 5.59 -17.75 1 63.41 34 GLN B N 1
ATOM 2283 C CA . GLN B 1 34 ? 11.102 4.531 -17.594 1 63.41 34 GLN B CA 1
ATOM 2284 C C . GLN B 1 34 ? 11.586 3.227 -18.219 1 63.41 34 GLN B C 1
ATOM 2286 O O . GLN B 1 34 ? 11.188 2.141 -17.781 1 63.41 34 GLN B O 1
ATOM 2291 N N . PHE B 1 35 ? 12.391 3.244 -19.172 1 69.19 35 PHE B N 1
ATOM 2292 C CA . PHE B 1 35 ? 12.703 2.076 -19.984 1 69.19 35 PHE B CA 1
ATOM 2293 C C . PHE B 1 35 ? 14.164 1.665 -19.797 1 69.19 35 PHE B C 1
ATOM 2295 O O . PHE B 1 35 ? 15 2.477 -19.406 1 69.19 35 PHE B O 1
ATOM 2302 N N . SER B 1 36 ? 14.391 0.392 -19.906 1 73.31 36 SER B N 1
ATOM 2303 C CA . SER B 1 36 ? 15.766 -0.101 -19.953 1 73.31 36 SER B CA 1
ATOM 2304 C C . SER B 1 36 ? 16.469 0.361 -21.234 1 73.31 36 SER B C 1
ATOM 2306 O O . SER B 1 36 ? 15.828 0.838 -22.172 1 73.31 36 SER B O 1
ATOM 2308 N N . ILE B 1 37 ? 17.797 0.16 -21.172 1 86.56 37 ILE B N 1
ATOM 2309 C CA . ILE B 1 37 ? 18.609 0.566 -22.312 1 86.56 37 ILE B CA 1
ATOM 2310 C C . ILE B 1 37 ? 18.188 -0.232 -23.547 1 86.56 37 ILE B C 1
ATOM 2312 O O . ILE B 1 37 ? 18.203 0.289 -24.672 1 86.56 37 ILE B O 1
ATOM 2316 N N . ILE B 1 38 ? 17.766 -1.489 -23.359 1 82.62 38 ILE B N 1
ATOM 2317 C CA . ILE B 1 38 ? 17.359 -2.35 -24.453 1 82.62 38 ILE B CA 1
ATOM 2318 C C . ILE B 1 38 ? 16.062 -1.817 -25.062 1 82.62 38 ILE B C 1
ATOM 2320 O O . ILE B 1 38 ? 15.938 -1.726 -26.297 1 82.62 38 ILE B O 1
ATOM 2324 N N . GLN B 1 39 ? 15.156 -1.426 -24.312 1 81.69 39 GLN B N 1
ATOM 2325 C CA . GLN B 1 39 ? 13.875 -0.891 -24.766 1 81.69 39 GLN B CA 1
ATOM 2326 C C . GLN B 1 39 ? 14.062 0.45 -25.469 1 81.69 39 GLN B C 1
ATOM 2328 O O . GLN B 1 39 ? 13.438 0.706 -26.5 1 81.69 39 GLN B O 1
ATOM 2333 N N . ILE B 1 40 ? 14.836 1.303 -24.859 1 88 40 ILE B N 1
ATOM 2334 C CA . ILE B 1 40 ? 15.133 2.598 -25.453 1 88 40 ILE B CA 1
ATOM 2335 C C . ILE B 1 40 ? 15.734 2.396 -26.844 1 88 40 ILE B C 1
ATOM 2337 O O . ILE B 1 40 ? 15.352 3.072 -27.797 1 88 40 ILE B O 1
ATOM 2341 N N . ALA B 1 41 ? 16.641 1.433 -26.953 1 91.75 41 ALA B N 1
ATOM 2342 C CA . ALA B 1 41 ? 17.281 1.12 -28.234 1 91.75 41 ALA B CA 1
ATOM 2343 C C . ALA B 1 41 ? 16.25 0.687 -29.266 1 91.75 41 ALA B C 1
ATOM 2345 O O . ALA B 1 41 ? 16.281 1.151 -30.406 1 91.75 41 ALA B O 1
ATOM 2346 N N . GLU B 1 42 ? 15.312 -0.094 -28.781 1 87.81 42 GLU B N 1
ATOM 2347 C CA . GLU B 1 42 ? 14.273 -0.607 -29.672 1 87.81 42 GLU B CA 1
ATOM 2348 C C . GLU B 1 42 ? 13.344 0.509 -30.125 1 87.81 42 GLU B C 1
ATOM 2350 O O . GLU B 1 42 ? 13.031 0.612 -31.312 1 87.81 42 GLU B O 1
ATOM 2355 N N . LYS B 1 43 ? 12.961 1.318 -29.234 1 85.88 43 LYS B N 1
ATOM 2356 C CA . LYS B 1 43 ? 12.016 2.389 -29.516 1 85.88 43 LYS B CA 1
ATOM 2357 C C . LYS B 1 43 ? 12.648 3.459 -30.406 1 85.88 43 LYS B C 1
ATOM 2359 O O . LYS B 1 43 ? 11.961 4.094 -31.203 1 85.88 43 LYS B O 1
ATOM 2364 N N . ALA B 1 44 ? 13.859 3.613 -30.234 1 91.62 44 ALA B N 1
ATOM 2365 C CA . ALA B 1 44 ? 14.586 4.598 -31.047 1 91.62 44 ALA B CA 1
ATOM 2366 C C . ALA B 1 44 ? 15.125 3.969 -32.312 1 91.62 44 ALA B C 1
ATOM 2368 O O . ALA B 1 44 ? 15.844 4.621 -33.094 1 91.62 44 ALA B O 1
ATOM 2369 N N . ASN B 1 45 ? 14.82 2.688 -32.469 1 89.06 45 ASN B N 1
ATOM 2370 C CA . ASN B 1 45 ? 15.242 1.949 -33.656 1 89.06 45 ASN B CA 1
ATOM 2371 C C . ASN B 1 45 ? 16.766 1.91 -33.781 1 89.06 45 ASN B C 1
ATOM 2373 O O . ASN B 1 45 ? 17.312 2.189 -34.875 1 89.06 45 ASN B O 1
ATOM 2377 N N . THR B 1 46 ? 17.438 1.715 -32.75 1 90.81 46 THR B N 1
ATOM 2378 C CA . THR B 1 46 ? 18.906 1.654 -32.688 1 90.81 46 THR B CA 1
ATOM 2379 C C . THR B 1 46 ? 19.375 0.482 -31.844 1 90.81 46 THR B C 1
ATOM 2381 O O . THR B 1 46 ? 18.578 -0.381 -31.469 1 90.81 46 THR B O 1
ATOM 2384 N N . SER B 1 47 ? 20.672 0.347 -31.578 1 90.25 47 SER B N 1
ATOM 2385 C CA . SER B 1 47 ? 21.25 -0.726 -30.781 1 90.25 47 SER B CA 1
ATOM 2386 C C . SER B 1 47 ? 21.609 -0.242 -29.391 1 90.25 47 SER B C 1
ATOM 2388 O O . SER B 1 47 ? 21.781 0.958 -29.156 1 90.25 47 SER B O 1
ATOM 2390 N N . LYS B 1 48 ? 21.672 -1.22 -28.5 1 90.94 48 LYS B N 1
ATOM 2391 C CA . LYS B 1 48 ? 22.125 -0.935 -27.141 1 90.94 48 LYS B CA 1
ATOM 2392 C C . LYS B 1 48 ? 23.469 -0.216 -27.141 1 90.94 48 LYS B C 1
ATOM 2394 O O . LYS B 1 48 ? 23.672 0.74 -26.391 1 90.94 48 LYS B O 1
ATOM 2399 N N . SER B 1 49 ? 24.359 -0.671 -28.016 1 91.75 49 SER B N 1
ATOM 2400 C CA . SER B 1 49 ? 25.703 -0.09 -28.125 1 91.75 49 SER B CA 1
ATOM 2401 C C . SER B 1 49 ? 25.625 1.364 -28.578 1 91.75 49 SER B C 1
ATOM 2403 O O . SER B 1 49 ? 26.406 2.201 -28.125 1 91.75 49 SER B O 1
ATOM 2405 N N . ALA B 1 50 ? 24.766 1.705 -29.438 1 93.5 50 ALA B N 1
ATOM 2406 C CA . ALA B 1 50 ? 24.578 3.066 -29.938 1 93.5 50 ALA B CA 1
ATOM 2407 C C . ALA B 1 50 ? 24.094 3.996 -28.828 1 93.5 50 ALA B C 1
ATOM 2409 O O . ALA B 1 50 ? 24.547 5.145 -28.734 1 93.5 50 ALA B O 1
ATOM 2410 N N . VAL B 1 51 ? 23.234 3.486 -27.953 1 94.12 51 VAL B N 1
ATOM 2411 C CA . VAL B 1 51 ? 22.75 4.281 -26.828 1 94.12 51 VAL B CA 1
ATOM 2412 C C . VAL B 1 51 ? 23.891 4.566 -25.859 1 94.12 51 VAL B C 1
ATOM 2414 O O . VAL B 1 51 ? 24.047 5.699 -25.406 1 94.12 51 VAL B O 1
ATOM 2417 N N . ILE B 1 52 ? 24.672 3.586 -25.625 1 91.88 52 ILE B N 1
ATOM 2418 C CA . ILE B 1 52 ? 25.797 3.73 -24.719 1 91.88 52 ILE B CA 1
ATOM 2419 C C . ILE B 1 52 ? 26.797 4.746 -25.281 1 91.88 52 ILE B C 1
ATOM 2421 O O . ILE B 1 52 ? 27.25 5.633 -24.547 1 91.88 52 ILE B O 1
ATOM 2425 N N . ARG B 1 53 ? 27.125 4.652 -26.547 1 91.38 53 ARG B N 1
ATOM 2426 C CA . ARG B 1 53 ? 28.062 5.555 -27.188 1 91.38 53 ARG B CA 1
ATOM 2427 C C . ARG B 1 53 ? 27.562 6.992 -27.141 1 91.38 53 ARG B C 1
ATOM 2429 O O . ARG B 1 53 ? 28.344 7.922 -26.922 1 91.38 53 ARG B O 1
ATOM 2436 N N . LEU B 1 54 ? 26.266 7.141 -27.359 1 93.5 54 LEU B N 1
ATOM 2437 C CA . LEU B 1 54 ? 25.688 8.477 -27.266 1 93.5 54 LEU B CA 1
ATOM 2438 C C . LEU B 1 54 ? 25.891 9.062 -25.875 1 93.5 54 LEU B C 1
ATOM 2440 O O . LEU B 1 54 ? 26.328 10.203 -25.734 1 93.5 54 LEU B O 1
ATOM 2444 N N . CYS B 1 55 ? 25.547 8.281 -24.844 1 92.75 55 CYS B N 1
ATOM 2445 C CA . CYS B 1 55 ? 25.688 8.742 -23.469 1 92.75 55 CYS B CA 1
ATOM 2446 C C . CYS B 1 55 ? 27.125 9.141 -23.188 1 92.75 55 CYS B C 1
ATOM 2448 O O . CYS B 1 55 ? 27.391 10.188 -22.578 1 92.75 55 CYS B O 1
ATOM 2450 N N . GLN B 1 56 ? 28.047 8.359 -23.641 1 90.06 56 GLN B N 1
ATOM 2451 C CA . GLN B 1 56 ? 29.469 8.633 -23.422 1 90.06 56 GLN B CA 1
ATOM 2452 C C . GLN B 1 56 ? 29.922 9.883 -24.172 1 90.06 56 GLN B C 1
ATOM 2454 O O . GLN B 1 56 ? 30.656 10.703 -23.641 1 90.06 56 GLN B O 1
ATOM 2459 N N . LYS B 1 57 ? 29.438 10.078 -25.312 1 90.62 57 LYS B N 1
ATOM 2460 C CA . LYS B 1 57 ? 29.812 11.211 -26.156 1 90.62 57 LYS B CA 1
ATOM 2461 C C . LYS B 1 57 ? 29.359 12.523 -25.531 1 90.62 57 LYS B C 1
ATOM 2463 O O . LYS B 1 57 ? 30.031 13.555 -25.688 1 90.62 57 LYS B O 1
ATOM 2468 N N . ILE B 1 58 ? 28.281 12.383 -24.812 1 90.44 58 ILE B N 1
ATOM 2469 C CA . ILE B 1 58 ? 27.766 13.625 -24.266 1 90.44 58 ILE B CA 1
ATOM 2470 C C . ILE B 1 58 ? 28.203 13.781 -22.812 1 90.44 58 ILE B C 1
ATOM 2472 O O . ILE B 1 58 ? 27.688 14.633 -22.094 1 90.44 58 ILE B O 1
ATOM 2476 N N . GLY B 1 59 ? 29.109 12.883 -22.391 1 86.25 59 GLY B N 1
ATOM 2477 C CA . GLY B 1 59 ? 29.844 13.172 -21.156 1 86.25 59 GLY B CA 1
ATOM 2478 C C . GLY B 1 59 ? 29.453 12.258 -20.016 1 86.25 59 GLY B C 1
ATOM 2479 O O . GLY B 1 59 ? 29.781 12.531 -18.859 1 86.25 59 GLY B O 1
ATOM 2480 N N . TYR B 1 60 ? 28.75 11.211 -20.328 1 86.75 60 TYR B N 1
ATOM 2481 C CA . TYR B 1 60 ? 28.375 10.297 -19.25 1 86.75 60 TYR B CA 1
ATOM 2482 C C . TYR B 1 60 ? 29.188 9.008 -19.328 1 86.75 60 TYR B C 1
ATOM 2484 O O . TYR B 1 60 ? 29.656 8.617 -20.406 1 86.75 60 TYR B O 1
ATOM 2492 N N . ASP B 1 61 ? 29.375 8.352 -18.281 1 82.56 61 ASP B N 1
ATOM 2493 C CA . ASP B 1 61 ? 30.094 7.078 -18.266 1 82.56 61 ASP B CA 1
ATOM 2494 C C . ASP B 1 61 ? 29.281 5.98 -18.938 1 82.56 61 ASP B C 1
ATOM 2496 O O . ASP B 1 61 ? 29.844 4.996 -19.422 1 82.56 61 ASP B O 1
ATOM 2500 N N . GLY B 1 62 ? 27.984 6.082 -19.016 1 85.12 62 GLY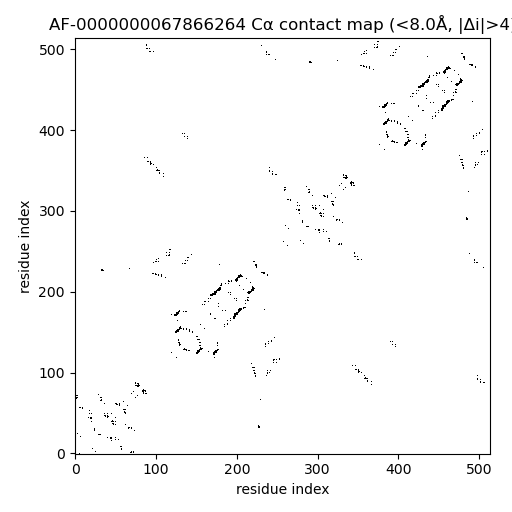 B N 1
ATOM 2501 C CA . GLY B 1 62 ? 27.078 5.113 -19.594 1 85.12 62 GLY B CA 1
ATOM 2502 C C . GLY B 1 62 ? 25.609 5.504 -19.438 1 85.12 62 GLY B C 1
ATOM 2503 O O . GLY B 1 62 ? 25.312 6.629 -19.031 1 85.12 62 GLY B O 1
ATOM 2504 N N . PHE B 1 63 ? 24.75 4.598 -19.797 1 88 63 PHE B N 1
ATOM 2505 C CA . PHE B 1 63 ? 23.312 4.863 -19.797 1 88 63 PHE B CA 1
ATOM 2506 C C . PHE B 1 63 ? 22.797 5.047 -18.391 1 88 63 PHE B C 1
ATOM 2508 O O . PHE B 1 63 ? 21.922 5.879 -18.141 1 88 63 PHE B O 1
ATOM 2515 N N . SER B 1 64 ? 23.484 4.367 -17.469 1 76.88 64 SER B N 1
ATOM 2516 C CA . SER B 1 64 ? 23.031 4.453 -16.094 1 76.88 64 SER B CA 1
ATOM 2517 C C . SER B 1 64 ? 23.203 5.863 -15.531 1 76.88 64 SER B C 1
ATOM 2519 O O . SER B 1 64 ? 22.297 6.395 -14.883 1 76.88 64 SER B O 1
ATOM 2521 N N . GLU B 1 65 ? 24.344 6.438 -15.75 1 78.06 65 GLU B N 1
ATOM 2522 C CA . GLU B 1 65 ? 24.594 7.805 -15.312 1 78.06 65 GLU B CA 1
ATOM 2523 C C . GLU B 1 65 ? 23.703 8.805 -16.047 1 78.06 65 GLU B C 1
ATOM 2525 O O . GLU B 1 65 ? 23.219 9.758 -15.445 1 78.06 65 GLU B O 1
ATOM 2530 N N . PHE B 1 66 ? 23.5 8.609 -17.344 1 86.94 66 PHE B N 1
ATOM 2531 C CA . PHE B 1 66 ? 22.641 9.469 -18.141 1 86.94 66 PHE B CA 1
ATOM 2532 C C . PHE B 1 66 ? 21.203 9.414 -17.625 1 86.94 66 PHE B C 1
ATOM 2534 O O . PHE B 1 66 ? 20.562 10.453 -17.469 1 86.94 66 PHE B O 1
ATOM 2541 N N . LYS B 1 67 ? 20.703 8.234 -17.391 1 78.56 67 LYS B N 1
ATOM 2542 C CA . LYS B 1 67 ? 19.375 8 -16.859 1 78.56 67 LYS B CA 1
ATOM 2543 C C . LYS B 1 67 ? 19.172 8.719 -15.523 1 78.56 67 LYS B C 1
ATOM 2545 O O . LYS B 1 67 ? 18.141 9.375 -15.312 1 78.56 67 LYS B O 1
ATOM 2550 N N . PHE B 1 68 ? 20.125 8.719 -14.758 1 68 68 PHE B N 1
ATOM 2551 C CA . PHE B 1 68 ? 20.094 9.391 -13.461 1 68 68 PHE B CA 1
ATOM 2552 C C . PHE B 1 68 ? 20 10.898 -13.641 1 68 68 PHE B C 1
ATOM 2554 O O . PHE B 1 68 ? 19.172 11.555 -13.016 1 68 68 PHE B O 1
ATOM 2561 N N . ASP B 1 69 ? 20.953 11.391 -14.422 1 73.69 69 ASP B N 1
ATOM 2562 C CA . ASP B 1 69 ? 20.984 12.828 -14.672 1 73.69 69 ASP B CA 1
ATOM 2563 C C . ASP B 1 69 ? 19.703 13.305 -15.344 1 73.69 69 ASP B C 1
ATOM 2565 O O . ASP B 1 69 ? 19.188 14.383 -15.031 1 73.69 69 ASP B O 1
ATOM 2569 N N . MET B 1 70 ? 19.188 12.5 -16.219 1 77.75 70 MET B N 1
ATOM 2570 C CA . MET B 1 70 ? 17.922 12.82 -16.891 1 77.75 70 MET B CA 1
ATOM 2571 C C . MET B 1 70 ? 16.766 12.852 -15.891 1 77.75 70 MET B C 1
ATOM 2573 O O . MET B 1 70 ? 15.898 13.719 -15.969 1 77.75 70 MET B O 1
ATOM 2577 N N . SER B 1 71 ? 16.797 11.93 -15.047 1 66.81 71 SER B N 1
ATOM 2578 C CA . SER B 1 71 ? 15.766 11.883 -14.023 1 66.81 71 SER B CA 1
ATOM 2579 C C . SER B 1 71 ? 15.773 13.141 -13.164 1 66.81 71 SER B C 1
ATOM 2581 O O . SER B 1 71 ? 14.719 13.719 -12.883 1 66.81 71 SER B O 1
ATOM 2583 N N . ARG B 1 72 ? 16.984 13.531 -12.875 1 59.09 72 ARG B N 1
ATOM 2584 C CA . ARG B 1 72 ? 17.156 14.75 -12.102 1 59.09 72 ARG B CA 1
ATOM 2585 C C . ARG B 1 72 ? 16.766 15.984 -12.914 1 59.09 72 ARG B C 1
ATOM 2587 O O . ARG B 1 72 ? 16.141 16.906 -12.391 1 59.09 72 ARG B O 1
ATOM 2594 N N . TYR B 1 73 ? 17.266 15.984 -14.07 1 63.09 73 TYR B N 1
ATOM 2595 C CA . TYR B 1 73 ? 17 17.078 -14.992 1 63.09 73 TYR B CA 1
ATOM 2596 C C . TYR B 1 73 ? 15.5 17.266 -15.203 1 63.09 73 TYR B C 1
ATOM 2598 O O . TYR B 1 73 ? 15.008 18.406 -15.195 1 63.09 73 TYR B O 1
ATOM 2606 N N . LEU B 1 74 ? 14.938 16.203 -15.492 1 59.72 74 LEU B N 1
ATOM 2607 C CA . LEU B 1 74 ? 13.508 16.281 -15.766 1 59.72 74 LEU B CA 1
ATOM 2608 C C . LEU B 1 74 ? 12.734 16.734 -14.531 1 59.72 74 LEU B C 1
ATOM 2610 O O . LEU B 1 74 ? 11.727 17.422 -14.641 1 59.72 74 LEU B O 1
ATOM 2614 N N . VAL B 1 75 ? 13.406 16.438 -13.539 1 49.03 75 VAL B N 1
ATOM 2615 C CA . VAL B 1 75 ? 12.828 16.891 -12.281 1 49.03 75 VAL B CA 1
ATOM 2616 C C . VAL B 1 75 ? 13.117 18.375 -12.086 1 49.03 75 VAL B C 1
ATOM 2618 O O . VAL B 1 75 ? 12.242 19.141 -11.688 1 49.03 75 VAL B O 1
ATOM 2621 N N . SER B 1 76 ? 14.414 18.688 -12.305 1 45.69 76 SER B N 1
ATOM 2622 C CA . SER B 1 76 ? 14.875 20.047 -12.125 1 45.69 76 SER B CA 1
ATOM 2623 C C . SER B 1 76 ? 14.305 20.969 -13.203 1 45.69 76 SER B C 1
ATOM 2625 O O . SER B 1 76 ? 13.977 22.125 -12.922 1 45.69 76 SER B O 1
ATOM 2627 N N . ASN B 1 77 ? 14.602 20.75 -14.422 1 44.75 77 ASN B N 1
ATOM 2628 C CA . ASN B 1 77 ? 14.164 21.594 -15.523 1 44.75 77 ASN B CA 1
ATOM 2629 C C . ASN B 1 77 ? 12.641 21.75 -15.547 1 44.75 77 ASN B C 1
ATOM 2631 O O . ASN B 1 77 ? 12.117 22.703 -16.125 1 44.75 77 ASN B O 1
ATOM 2635 N N . ASN B 1 78 ? 12.016 20.797 -15.148 1 38.81 78 ASN B N 1
ATOM 2636 C CA . ASN B 1 78 ? 10.664 21.172 -14.766 1 38.81 78 ASN B CA 1
ATOM 2637 C C . ASN B 1 78 ? 10.656 22.188 -13.617 1 38.81 78 ASN B C 1
ATOM 2639 O O . ASN B 1 78 ? 9.602 22.625 -13.188 1 38.81 78 ASN B O 1
ATOM 2643 N N . GLN B 1 79 ? 11.781 22.406 -13.062 1 34.72 79 GLN B N 1
ATOM 2644 C CA . GLN B 1 79 ? 11.969 23.422 -12.031 1 34.72 79 GLN B CA 1
ATOM 2645 C C . GLN B 1 79 ? 12.102 24.812 -12.641 1 34.72 79 GLN B C 1
ATOM 2647 O O . GLN B 1 79 ? 12.203 25.797 -11.922 1 34.72 79 GLN B O 1
ATOM 2652 N N . ASN B 1 80 ? 12.664 25.109 -13.688 1 36.28 80 ASN B N 1
ATOM 2653 C CA . ASN B 1 80 ? 12.789 26.531 -13.992 1 36.28 80 ASN B CA 1
ATOM 2654 C C . ASN B 1 80 ? 11.477 27.281 -13.75 1 36.28 80 ASN B C 1
ATOM 2656 O O . ASN B 1 80 ? 11.422 28.5 -13.883 1 36.28 80 ASN B O 1
ATOM 2660 N N . ASN B 1 81 ? 10.383 27.078 -14.234 1 34.12 81 ASN B N 1
ATOM 2661 C CA . ASN B 1 81 ? 9.305 27.734 -13.492 1 34.12 81 ASN B CA 1
ATOM 2662 C C . ASN B 1 81 ? 9.219 27.219 -12.055 1 34.12 81 ASN B C 1
ATOM 2664 O O . ASN B 1 81 ? 8.789 26.094 -11.82 1 34.12 81 ASN B O 1
ATOM 2668 N N . ILE B 1 82 ? 10 27.578 -11.094 1 36.28 82 ILE B N 1
ATOM 2669 C CA . ILE B 1 82 ? 10.352 27.312 -9.703 1 36.28 82 ILE B CA 1
ATOM 2670 C C . ILE B 1 82 ? 9.117 26.828 -8.945 1 36.28 82 ILE B C 1
ATOM 2672 O O . ILE B 1 82 ? 9.203 25.953 -8.094 1 36.28 82 ILE B O 1
ATOM 2676 N N . LYS B 1 83 ? 8.18 27.578 -8.836 1 36.88 83 LYS B N 1
ATOM 2677 C CA . LYS B 1 83 ? 6.852 27.281 -8.32 1 36.88 83 LYS B CA 1
ATOM 2678 C C . LYS B 1 83 ? 6.371 25.906 -8.773 1 36.88 83 LYS B C 1
ATOM 2680 O O . LYS B 1 83 ? 5.566 25.266 -8.094 1 36.88 83 LYS B O 1
ATOM 2685 N N . ASP B 1 84 ? 6.723 25.359 -9.992 1 37.53 84 ASP B N 1
ATOM 2686 C CA . ASP B 1 84 ? 6.227 24.188 -10.695 1 37.53 84 ASP B CA 1
ATOM 2687 C C . ASP B 1 84 ? 7 22.938 -10.281 1 37.53 84 ASP B C 1
ATOM 2689 O O . ASP B 1 84 ? 6.582 21.812 -10.578 1 37.53 84 ASP B O 1
ATOM 2693 N N . LYS B 1 85 ? 8.227 22.938 -9.891 1 42.28 85 LYS B N 1
ATOM 2694 C CA . LYS B 1 85 ? 9.117 21.844 -9.492 1 42.28 85 LYS B CA 1
ATOM 2695 C C . LYS B 1 85 ? 8.5 21.016 -8.367 1 42.28 85 LYS B C 1
ATOM 2697 O O . LYS B 1 85 ? 8.641 19.781 -8.344 1 42.28 85 LYS B O 1
ATOM 2702 N N . ASN B 1 86 ? 8.188 21.688 -7.152 1 45.25 86 ASN B N 1
ATOM 2703 C CA . ASN B 1 86 ? 7.695 21.109 -5.902 1 45.25 86 ASN B CA 1
ATOM 2704 C C . ASN B 1 86 ? 6.457 20.25 -6.129 1 45.25 86 ASN B C 1
ATOM 2706 O O . ASN B 1 86 ? 6.316 19.188 -5.523 1 45.25 86 ASN B O 1
ATOM 2710 N N . GLU B 1 87 ? 5.512 20.844 -6.844 1 49.38 87 GLU B N 1
ATOM 2711 C CA . GLU B 1 87 ? 4.41 20.078 -7.406 1 49.38 87 GLU B CA 1
ATOM 2712 C C . GLU B 1 87 ? 4.926 18.875 -8.195 1 49.38 87 GLU B C 1
ATOM 2714 O O . GLU B 1 87 ? 4.289 17.828 -8.227 1 49.38 87 GLU B O 1
ATOM 2719 N N . THR B 1 88 ? 6.258 18.859 -8.422 1 58.44 88 THR B N 1
ATOM 2720 C CA . THR B 1 88 ? 6.934 17.891 -9.281 1 58.44 88 THR B CA 1
ATOM 2721 C C . THR B 1 88 ? 7.285 16.625 -8.508 1 58.44 88 THR B C 1
ATOM 2723 O O . THR B 1 88 ? 7.109 15.516 -9.008 1 58.44 88 THR B O 1
ATOM 2726 N N . SER B 1 89 ? 7.594 16.812 -7.094 1 79.56 89 SER B N 1
ATOM 2727 C CA . SER B 1 89 ? 8.008 15.594 -6.406 1 79.56 89 SER B CA 1
ATOM 2728 C C . SER B 1 89 ? 6.805 14.703 -6.098 1 79.56 89 SER B C 1
ATOM 2730 O O . SER B 1 89 ? 6.848 13.492 -6.324 1 79.56 89 SER B O 1
ATOM 2732 N N . ILE B 1 90 ? 5.742 15.445 -5.75 1 89.25 90 ILE B N 1
ATOM 2733 C CA . ILE B 1 90 ? 4.539 14.68 -5.449 1 89.25 90 ILE B CA 1
ATOM 2734 C C . ILE B 1 90 ? 4.039 13.984 -6.715 1 89.25 90 ILE B C 1
ATOM 2736 O O . ILE B 1 90 ? 3.824 12.773 -6.719 1 89.25 90 ILE B O 1
ATOM 2740 N N . ASN B 1 91 ? 4.039 14.711 -7.758 1 83.12 91 ASN B N 1
ATOM 2741 C CA . ASN B 1 91 ? 3.549 14.188 -9.023 1 83.12 91 ASN B CA 1
ATOM 2742 C C . ASN B 1 91 ? 4.449 13.078 -9.562 1 83.12 91 ASN B C 1
ATOM 2744 O O . ASN B 1 91 ? 3.965 12.109 -10.141 1 83.12 91 ASN B O 1
ATOM 2748 N N . ALA B 1 92 ? 5.695 13.242 -9.328 1 83.75 92 ALA B N 1
ATOM 2749 C CA . ALA B 1 92 ? 6.629 12.219 -9.797 1 83.75 92 ALA B CA 1
ATOM 2750 C C . ALA B 1 92 ? 6.379 10.883 -9.094 1 83.75 92 ALA B C 1
ATOM 2752 O O . ALA B 1 92 ? 6.34 9.836 -9.734 1 83.75 92 ALA B O 1
ATOM 2753 N N . ILE B 1 93 ? 6.195 10.953 -7.824 1 91.56 93 ILE B N 1
ATOM 2754 C CA . ILE B 1 93 ? 5.988 9.75 -7.031 1 91.56 93 ILE B CA 1
ATOM 2755 C C . ILE B 1 93 ? 4.641 9.125 -7.391 1 91.56 93 ILE B C 1
ATOM 2757 O O . ILE B 1 93 ? 4.559 7.922 -7.656 1 91.56 93 ILE B O 1
ATOM 2761 N N . THR B 1 94 ? 3.568 9.977 -7.445 1 91.62 94 THR B N 1
ATOM 2762 C CA . THR B 1 94 ? 2.246 9.438 -7.75 1 91.62 94 THR B CA 1
ATOM 2763 C C . THR B 1 94 ? 2.209 8.867 -9.164 1 91.62 94 THR B C 1
ATOM 2765 O O . THR B 1 94 ? 1.626 7.809 -9.398 1 91.62 94 THR B O 1
ATOM 2768 N N . SER B 1 95 ? 2.844 9.492 -10.078 1 84.19 95 SER B N 1
ATOM 2769 C CA . SER B 1 95 ? 2.861 9.023 -11.461 1 84.19 95 SER B CA 1
ATOM 2770 C C . SER B 1 95 ? 3.572 7.68 -11.578 1 84.19 95 SER B C 1
ATOM 2772 O O . SER B 1 95 ? 3.162 6.82 -12.359 1 84.19 95 SER B O 1
ATOM 2774 N N . ASN B 1 96 ? 4.633 7.52 -10.805 1 86.38 96 ASN B N 1
ATOM 2775 C CA . ASN B 1 96 ? 5.332 6.238 -10.797 1 86.38 96 ASN B CA 1
ATOM 2776 C C . ASN B 1 96 ? 4.43 5.109 -10.312 1 86.38 96 ASN B C 1
ATOM 2778 O O . ASN B 1 96 ? 4.348 4.059 -10.953 1 86.38 96 ASN B O 1
ATOM 2782 N N . TYR B 1 97 ? 3.777 5.344 -9.203 1 92 97 TYR B N 1
ATOM 2783 C CA . TYR B 1 97 ? 2.895 4.312 -8.68 1 92 97 TYR B CA 1
ATOM 2784 C C . TYR B 1 97 ? 1.737 4.043 -9.633 1 92 97 TYR B C 1
ATOM 2786 O O . TYR B 1 97 ? 1.329 2.895 -9.812 1 92 97 TYR B O 1
ATOM 2794 N N . ILE B 1 98 ? 1.229 5.117 -10.242 1 87.81 98 ILE B N 1
ATOM 2795 C CA . ILE B 1 98 ? 0.141 4.973 -11.195 1 87.81 98 ILE B CA 1
ATOM 2796 C C . ILE B 1 98 ? 0.595 4.098 -12.367 1 87.81 98 ILE B C 1
ATOM 2798 O O . ILE B 1 98 ? -0.116 3.178 -12.773 1 87.81 98 ILE B O 1
ATOM 2802 N N . GLU B 1 99 ? 1.73 4.312 -12.836 1 83.75 99 GLU B N 1
ATOM 2803 C CA . GLU B 1 99 ? 2.291 3.535 -13.938 1 83.75 99 GLU B CA 1
ATOM 2804 C C . GLU B 1 99 ? 2.426 2.062 -13.562 1 83.75 99 GLU B C 1
ATOM 2806 O O . GLU B 1 99 ? 1.979 1.185 -14.305 1 83.75 99 GLU B O 1
ATOM 2811 N N . TYR B 1 100 ? 2.928 1.796 -12.461 1 88.88 100 TYR B N 1
ATOM 2812 C CA . TYR B 1 100 ? 3.227 0.415 -12.094 1 88.88 100 TYR B CA 1
ATOM 2813 C C . TYR B 1 100 ? 1.957 -0.331 -11.695 1 88.88 100 TYR B C 1
ATOM 2815 O O . TYR B 1 100 ? 1.835 -1.534 -11.945 1 88.88 100 TYR B O 1
ATOM 2823 N N . ILE B 1 101 ? 1.073 0.369 -11.094 1 93.12 101 ILE B N 1
ATOM 2824 C CA . ILE B 1 101 ? -0.217 -0.252 -10.812 1 93.12 101 ILE B CA 1
ATOM 2825 C C . ILE B 1 101 ? -0.91 -0.619 -12.125 1 93.12 101 ILE B C 1
ATOM 2827 O O . ILE B 1 101 ? -1.514 -1.689 -12.234 1 93.12 101 ILE B O 1
ATOM 2831 N N . SER B 1 102 ? -0.788 0.256 -13.117 1 85.94 102 SER B N 1
ATOM 2832 C CA . SER B 1 102 ? -1.376 -0.034 -14.422 1 85.94 102 SER B CA 1
ATOM 2833 C C . SER B 1 102 ? -0.744 -1.271 -15.047 1 85.94 102 SER B C 1
ATOM 2835 O O . SER B 1 102 ? -1.419 -2.033 -15.742 1 85.94 102 SER B O 1
ATOM 2837 N N . LYS B 1 103 ? 0.493 -1.525 -14.797 1 87.25 103 LYS B N 1
ATOM 2838 C CA . LYS B 1 103 ? 1.215 -2.66 -15.367 1 87.25 103 LYS B CA 1
ATOM 2839 C C . LYS B 1 103 ? 0.69 -3.98 -14.805 1 87.25 103 LYS B C 1
ATOM 2841 O O . LYS B 1 103 ? 0.936 -5.043 -15.383 1 87.25 103 LYS B O 1
ATOM 2846 N N . ILE B 1 104 ? 0 -3.947 -13.641 1 93.62 104 ILE B N 1
ATOM 2847 C CA . ILE B 1 104 ? -0.607 -5.16 -13.102 1 93.62 104 ILE B CA 1
ATOM 2848 C C . ILE B 1 104 ? -1.559 -5.762 -14.125 1 93.62 104 ILE B C 1
ATOM 2850 O O . ILE B 1 104 ? -1.62 -6.984 -14.281 1 93.62 104 ILE B O 1
ATOM 2854 N N . ASN B 1 105 ? -2.211 -4.898 -14.922 1 85.31 105 ASN B N 1
ATOM 2855 C CA . ASN B 1 105 ? -3.225 -5.316 -15.883 1 85.31 105 ASN B CA 1
ATOM 2856 C C . ASN B 1 105 ? -2.627 -6.191 -16.984 1 85.31 105 ASN B C 1
ATOM 2858 O O . ASN B 1 105 ? -3.33 -7.004 -17.578 1 85.31 105 ASN B O 1
ATOM 2862 N N . THR B 1 106 ? -1.362 -6.062 -17.203 1 83.06 106 THR B N 1
ATOM 2863 C CA . THR B 1 106 ? -0.729 -6.82 -18.266 1 83.06 106 THR B CA 1
ATOM 2864 C C . THR B 1 106 ? 0.189 -7.898 -17.703 1 83.06 106 THR B C 1
ATOM 2866 O O . THR B 1 106 ? 0.682 -8.758 -18.438 1 83.06 106 THR B O 1
ATOM 2869 N N . SER B 1 107 ? 0.394 -7.832 -16.422 1 89.5 107 SER B N 1
ATOM 2870 C CA . SER B 1 107 ? 1.341 -8.758 -15.805 1 89.5 107 SER B CA 1
ATOM 2871 C C . SER B 1 107 ? 0.646 -10.031 -15.344 1 89.5 107 SER B C 1
ATOM 2873 O O . SER B 1 107 ? 1.284 -11.086 -15.219 1 89.5 107 SER B O 1
ATOM 2875 N N . ILE B 1 108 ? -0.649 -9.922 -15.07 1 93.62 108 ILE B N 1
ATOM 2876 C CA . ILE B 1 108 ? -1.37 -11.094 -14.586 1 93.62 108 ILE B CA 1
ATOM 2877 C C . ILE B 1 108 ? -2.664 -11.266 -15.375 1 93.62 108 ILE B C 1
ATOM 2879 O O . ILE B 1 108 ? -3.162 -10.305 -15.977 1 93.62 108 ILE B O 1
ATOM 2883 N N . THR B 1 109 ? -3.148 -12.547 -15.359 1 90.06 109 THR B N 1
ATOM 2884 C CA . THR B 1 109 ? -4.41 -12.859 -16.031 1 90.06 109 THR B CA 1
ATOM 2885 C C . THR B 1 109 ? -5.504 -13.148 -15 1 90.06 109 THR B C 1
ATOM 2887 O O . THR B 1 109 ? -5.207 -13.5 -13.852 1 90.06 109 THR B O 1
ATOM 2890 N N . LEU B 1 110 ? -6.707 -13.023 -15.43 1 89.75 110 LEU B N 1
ATOM 2891 C CA . LEU B 1 110 ? -7.832 -13.352 -14.57 1 89.75 110 LEU B CA 1
ATOM 2892 C C . LEU B 1 110 ? -7.809 -14.828 -14.188 1 89.75 110 LEU B C 1
ATOM 2894 O O . LEU B 1 110 ? -8.195 -15.195 -13.078 1 89.75 110 LEU B O 1
ATOM 2898 N N . GLU B 1 111 ? -7.383 -15.602 -15.109 1 93.38 111 GLU B N 1
ATOM 2899 C CA . GLU B 1 111 ? -7.281 -17.031 -14.844 1 93.38 111 GLU B CA 1
ATOM 2900 C C . GLU B 1 111 ? -6.344 -17.312 -13.672 1 93.38 111 GLU B C 1
ATOM 2902 O O . GLU B 1 111 ? -6.648 -18.141 -12.812 1 93.38 111 GLU B O 1
ATOM 2907 N N . GLU B 1 112 ? -5.23 -16.609 -13.68 1 95.62 112 GLU B N 1
ATOM 2908 C CA . GLU B 1 112 ? -4.277 -16.75 -12.578 1 95.62 112 GLU B CA 1
ATOM 2909 C C . GLU B 1 112 ? -4.887 -16.297 -11.258 1 95.62 112 GLU B C 1
ATOM 2911 O O . GLU B 1 112 ? -4.723 -16.953 -10.234 1 95.62 112 GLU B O 1
ATOM 2916 N N . VAL B 1 113 ? -5.574 -15.203 -11.328 1 96.62 113 VAL B N 1
ATOM 2917 C CA . VAL B 1 113 ? -6.23 -14.648 -10.148 1 96.62 113 VAL B CA 1
ATOM 2918 C C . VAL B 1 113 ? -7.309 -15.609 -9.656 1 96.62 113 VAL B C 1
ATOM 2920 O O . VAL B 1 113 ? -7.395 -15.898 -8.461 1 96.62 113 VAL B O 1
ATOM 2923 N N . HIS B 1 114 ? -8.055 -16.109 -10.57 1 94.88 114 HIS B N 1
ATOM 2924 C CA . HIS B 1 114 ? -9.125 -17.031 -10.234 1 94.88 114 HIS B CA 1
ATOM 2925 C C . HIS B 1 114 ? -8.57 -18.312 -9.609 1 94.88 114 HIS B C 1
ATOM 2927 O O . HIS B 1 114 ? -9.117 -18.812 -8.617 1 94.88 114 HIS B O 1
ATOM 2933 N N . ALA B 1 115 ? -7.582 -18.812 -10.18 1 97.19 115 ALA B N 1
ATOM 2934 C CA . ALA B 1 115 ? -6.977 -20.031 -9.68 1 97.19 115 ALA B CA 1
ATOM 2935 C C . ALA B 1 115 ? -6.512 -19.859 -8.234 1 97.19 115 ALA B C 1
ATOM 2937 O O . ALA B 1 115 ? -6.758 -20.734 -7.387 1 97.19 115 ALA B O 1
ATOM 2938 N N . LEU B 1 116 ? -5.863 -18.797 -7.941 1 98.06 116 LEU B N 1
ATOM 2939 C CA . LEU B 1 116 ? -5.398 -18.547 -6.578 1 98.06 116 LEU B CA 1
ATOM 2940 C C . LEU B 1 116 ? -6.578 -18.344 -5.633 1 98.06 116 LEU B C 1
ATOM 2942 O O . LEU B 1 116 ? -6.582 -18.859 -4.516 1 98.06 116 LEU B O 1
ATOM 2946 N N . ALA B 1 117 ? -7.547 -17.578 -6.047 1 97.12 117 ALA B N 1
ATOM 2947 C CA . ALA B 1 117 ? -8.734 -17.344 -5.227 1 97.12 117 ALA B CA 1
ATOM 2948 C C . ALA B 1 117 ? -9.43 -18.656 -4.879 1 97.12 117 ALA B C 1
ATOM 2950 O O . ALA B 1 117 ? -9.859 -18.859 -3.742 1 97.12 117 ALA B O 1
ATOM 2951 N N . GLU B 1 118 ? -9.516 -19.484 -5.828 1 97.19 118 GLU B N 1
ATOM 2952 C CA . GLU B 1 118 ? -10.133 -20.797 -5.594 1 97.19 118 GLU B CA 1
ATOM 2953 C C . GLU B 1 118 ? -9.336 -21.609 -4.578 1 97.19 118 GLU B C 1
ATOM 2955 O O . GLU B 1 118 ? -9.914 -22.266 -3.713 1 97.19 118 GLU B O 1
ATOM 2960 N N . LYS B 1 119 ? -8.023 -21.562 -4.75 1 97.88 119 LYS B N 1
ATOM 2961 C CA . LYS B 1 119 ? -7.176 -22.281 -3.801 1 97.88 119 LYS B CA 1
ATOM 2962 C C . LYS B 1 119 ? -7.359 -21.75 -2.385 1 97.88 119 LYS B C 1
ATOM 2964 O O . LYS B 1 119 ? -7.441 -22.516 -1.428 1 97.88 119 LYS B O 1
ATOM 2969 N N . ILE B 1 120 ? -7.414 -20.484 -2.268 1 98.31 120 ILE B N 1
ATOM 2970 C CA . ILE B 1 120 ? -7.625 -19.859 -0.968 1 98.31 120 ILE B CA 1
ATOM 2971 C C . ILE B 1 120 ? -8.961 -20.312 -0.39 1 98.31 120 ILE B C 1
ATOM 2973 O O . ILE B 1 120 ? -9.047 -20.703 0.775 1 98.31 120 ILE B O 1
ATOM 2977 N N . ASN B 1 121 ? -9.945 -20.297 -1.172 1 96.75 121 ASN B N 1
ATOM 2978 C CA . ASN B 1 121 ? -11.305 -20.594 -0.735 1 96.75 121 ASN B CA 1
ATOM 2979 C C . ASN B 1 121 ? -11.469 -22.047 -0.335 1 96.75 121 ASN B C 1
ATOM 2981 O O . ASN B 1 121 ? -12.266 -22.375 0.545 1 96.75 121 ASN B O 1
ATOM 2985 N N . SER B 1 122 ? -10.82 -22.891 -0.982 1 96.19 122 SER B N 1
ATOM 2986 C CA . SER B 1 122 ? -11.039 -24.312 -0.814 1 96.19 122 SER B CA 1
ATOM 2987 C C . SER B 1 122 ? -10.07 -24.906 0.202 1 96.19 122 SER B C 1
ATOM 2989 O O . SER B 1 122 ? -10.203 -26.078 0.591 1 96.19 122 SER B O 1
ATOM 2991 N N . SER B 1 123 ? -9.062 -24.156 0.658 1 97.31 123 SER B N 1
ATOM 2992 C CA . SER B 1 123 ? -8.047 -24.688 1.557 1 97.31 123 SER B CA 1
ATOM 2993 C C . SER B 1 123 ? -8.578 -24.828 2.977 1 97.31 123 SER B C 1
ATOM 2995 O O . SER B 1 123 ? -9.43 -24.047 3.412 1 97.31 123 SER B O 1
ATOM 2997 N N . ASN B 1 124 ? -8.047 -25.859 3.719 1 96.62 124 ASN B N 1
ATOM 2998 C CA . ASN B 1 124 ? -8.398 -26.031 5.125 1 96.62 124 ASN B CA 1
ATOM 2999 C C . ASN B 1 124 ? -7.867 -24.875 5.977 1 96.62 124 ASN B C 1
ATOM 3001 O O . ASN B 1 124 ? -8.531 -24.438 6.914 1 96.62 124 ASN B O 1
ATOM 3005 N N . ARG B 1 125 ? -6.664 -24.531 5.645 1 96.62 125 ARG B N 1
ATOM 3006 C CA . ARG B 1 125 ? -6.02 -23.391 6.297 1 96.62 125 ARG B CA 1
ATOM 3007 C C . ARG B 1 125 ? -5 -22.734 5.371 1 96.62 125 ARG B C 1
ATOM 3009 O O . ARG B 1 125 ? -4.496 -23.375 4.445 1 96.62 125 ARG B O 1
ATOM 3016 N N . VAL B 1 126 ? -4.781 -21.469 5.641 1 98.38 126 VAL B N 1
ATOM 3017 C CA . VAL B 1 126 ? -3.852 -20.688 4.824 1 98.38 126 VAL B CA 1
ATOM 3018 C C . VAL B 1 126 ? -2.746 -20.109 5.703 1 98.38 126 VAL B C 1
ATOM 3020 O O . VAL B 1 126 ? -3.023 -19.422 6.691 1 98.38 126 VAL B O 1
ATOM 3023 N N . LYS B 1 127 ? -1.502 -20.469 5.441 1 98.69 127 LYS B N 1
ATOM 3024 C CA . LYS B 1 127 ? -0.357 -19.781 6.039 1 98.69 127 LYS B CA 1
ATOM 3025 C C . LYS B 1 127 ? 0.292 -18.828 5.043 1 98.69 127 LYS B C 1
ATOM 3027 O O . LYS B 1 127 ? 0.517 -19.188 3.885 1 98.69 127 LYS B O 1
ATOM 3032 N N . ILE B 1 128 ? 0.528 -17.609 5.508 1 98.81 128 ILE B N 1
ATOM 3033 C CA . ILE B 1 128 ? 1.09 -16.562 4.66 1 98.81 128 ILE B CA 1
ATOM 3034 C C . ILE B 1 128 ? 2.449 -16.141 5.203 1 98.81 128 ILE B C 1
ATOM 3036 O O . ILE B 1 128 ? 2.551 -15.672 6.344 1 98.81 128 ILE B O 1
ATOM 3040 N N . LEU B 1 129 ? 3.467 -16.266 4.391 1 98.62 129 LEU B N 1
ATOM 3041 C CA . LEU B 1 129 ? 4.82 -15.969 4.832 1 98.62 129 LEU B CA 1
ATOM 3042 C C . LEU B 1 129 ? 5.297 -14.641 4.246 1 98.62 129 LEU B C 1
ATOM 3044 O O . LEU B 1 129 ? 5.082 -14.367 3.062 1 98.62 129 LEU B O 1
ATOM 3048 N N . GLY B 1 130 ? 5.879 -13.844 5.008 1 97.94 130 GLY B N 1
ATOM 3049 C CA . GLY B 1 130 ? 6.543 -12.594 4.668 1 97.94 130 GLY B CA 1
ATOM 3050 C C . GLY B 1 130 ? 7.441 -12.078 5.777 1 97.94 130 GLY B C 1
ATOM 3051 O O . GLY B 1 130 ? 7.129 -12.234 6.961 1 97.94 130 GLY B O 1
ATOM 3052 N N . ILE B 1 131 ? 8.539 -11.461 5.395 1 95.06 131 ILE B N 1
ATOM 3053 C CA . ILE B 1 131 ? 9.484 -10.953 6.387 1 95.06 131 ILE B CA 1
ATOM 3054 C C . ILE B 1 131 ? 9.703 -9.453 6.172 1 95.06 131 ILE B C 1
ATOM 3056 O O . ILE B 1 131 ? 9.867 -9 5.035 1 95.06 131 ILE B O 1
ATOM 3060 N N . ASN B 1 132 ? 9.727 -8.719 7.266 1 90.25 132 ASN B N 1
ATOM 3061 C CA . ASN B 1 132 ? 9.938 -7.277 7.227 1 90.25 132 ASN B CA 1
ATOM 3062 C C . ASN B 1 132 ? 8.922 -6.59 6.316 1 90.25 132 ASN B C 1
ATOM 3064 O O . ASN B 1 132 ? 7.711 -6.688 6.543 1 90.25 132 ASN B O 1
ATOM 3068 N N . ARG B 1 133 ? 9.375 -6.051 5.18 1 90.12 133 ARG B N 1
ATOM 3069 C CA . ARG B 1 133 ? 8.477 -5.309 4.309 1 90.12 133 ARG B CA 1
ATOM 3070 C C . ARG B 1 133 ? 7.379 -6.215 3.754 1 90.12 133 ARG B C 1
ATOM 3072 O O . ARG B 1 133 ? 6.203 -5.852 3.762 1 90.12 133 ARG B O 1
ATOM 3079 N N . THR B 1 134 ? 7.793 -7.391 3.367 1 95.56 134 THR B N 1
ATOM 3080 C CA . THR B 1 134 ? 6.789 -8.305 2.834 1 95.56 134 THR B CA 1
ATOM 3081 C C . THR B 1 134 ? 5.895 -8.836 3.951 1 95.56 134 THR B C 1
ATOM 3083 O O . THR B 1 134 ? 4.809 -9.359 3.691 1 95.56 134 THR B O 1
ATOM 3086 N N . GLY B 1 135 ? 6.398 -8.734 5.18 1 97.06 135 GLY B N 1
ATOM 3087 C CA . GLY B 1 135 ? 5.551 -9.047 6.316 1 97.06 135 GLY B CA 1
ATOM 3088 C C . GLY B 1 135 ? 4.301 -8.195 6.387 1 97.06 135 GLY B C 1
ATOM 3089 O O . GLY B 1 135 ? 3.252 -8.648 6.852 1 97.06 135 GLY B O 1
ATOM 3090 N N . LEU B 1 136 ? 4.406 -6.945 5.977 1 96.69 136 LEU B N 1
ATOM 3091 C CA . LEU B 1 136 ? 3.248 -6.059 5.938 1 96.69 136 LEU B CA 1
ATOM 3092 C C . LEU B 1 136 ? 2.201 -6.57 4.957 1 96.69 136 LEU B C 1
ATOM 3094 O O . LEU B 1 136 ? 1.005 -6.562 5.254 1 96.69 136 LEU B O 1
ATOM 3098 N N . SER B 1 137 ? 2.611 -7.062 3.85 1 97.5 137 SER B N 1
ATOM 3099 C CA . SER B 1 137 ? 1.704 -7.625 2.855 1 97.5 137 SER B CA 1
ATOM 3100 C C . SER B 1 137 ? 1.057 -8.906 3.363 1 97.5 137 SER B C 1
ATOM 3102 O O . SER B 1 137 ? -0.134 -9.141 3.143 1 97.5 137 SER B O 1
ATOM 3104 N N . ALA B 1 138 ? 1.868 -9.719 3.988 1 98.44 138 ALA B N 1
ATOM 3105 C CA . ALA B 1 138 ? 1.333 -10.945 4.57 1 98.44 138 ALA B CA 1
ATOM 3106 C C . ALA B 1 138 ? 0.232 -10.641 5.582 1 98.44 138 ALA B C 1
ATOM 3108 O O . ALA B 1 138 ? -0.835 -11.258 5.555 1 98.44 138 ALA B O 1
ATOM 3109 N N . ASN B 1 139 ? 0.497 -9.695 6.406 1 97.56 139 ASN B N 1
ATOM 3110 C CA . ASN B 1 139 ? -0.483 -9.297 7.41 1 97.56 139 ASN B CA 1
ATOM 3111 C C . ASN B 1 139 ? -1.73 -8.695 6.773 1 97.56 139 ASN B C 1
ATOM 3113 O O . ASN B 1 139 ? -2.846 -8.922 7.246 1 97.56 139 ASN B O 1
ATOM 3117 N N . GLN B 1 140 ? -1.529 -7.918 5.762 1 97 140 GLN B N 1
ATOM 3118 C CA . GLN B 1 140 ? -2.672 -7.348 5.059 1 97 140 GLN B CA 1
ATOM 3119 C C . GLN B 1 140 ? -3.584 -8.438 4.508 1 97 140 GLN B C 1
ATOM 3121 O O . GLN B 1 140 ? -4.801 -8.391 4.688 1 97 140 GLN B O 1
ATOM 3126 N N . LEU B 1 141 ? -3.031 -9.391 3.83 1 98.06 141 LEU B N 1
ATOM 3127 C CA . LEU B 1 141 ? -3.84 -10.469 3.281 1 98.06 141 LEU B CA 1
ATOM 3128 C C . LEU B 1 141 ? -4.555 -11.234 4.391 1 98.06 141 LEU B C 1
ATOM 3130 O O . LEU B 1 141 ? -5.742 -11.539 4.273 1 98.06 141 LEU B O 1
ATOM 3134 N N . ARG B 1 142 ? -3.799 -11.531 5.434 1 97.75 142 ARG B N 1
ATOM 3135 C CA . ARG B 1 142 ? -4.395 -12.227 6.566 1 97.75 142 ARG B CA 1
ATOM 3136 C C . ARG B 1 142 ? -5.613 -11.477 7.09 1 97.75 142 ARG B C 1
ATOM 3138 O O . ARG B 1 142 ? -6.676 -12.07 7.297 1 97.75 142 ARG B O 1
ATOM 3145 N N . MET B 1 143 ? -5.445 -10.195 7.309 1 94.75 143 MET B N 1
ATOM 3146 C CA . MET B 1 143 ? -6.531 -9.383 7.855 1 94.75 143 MET B CA 1
ATOM 3147 C C . MET B 1 143 ? -7.734 -9.383 6.918 1 94.75 143 MET B C 1
ATOM 3149 O O . MET B 1 143 ? -8.875 -9.516 7.363 1 94.75 143 MET B O 1
ATOM 3153 N N . ARG B 1 144 ? -7.496 -9.281 5.684 1 93 144 ARG B N 1
ATOM 3154 C CA . ARG B 1 144 ? -8.578 -9.219 4.707 1 93 144 ARG B CA 1
ATOM 3155 C C . ARG B 1 144 ? -9.297 -10.562 4.602 1 93 144 ARG B C 1
ATOM 3157 O O . ARG B 1 144 ? -10.523 -10.602 4.484 1 93 144 ARG B O 1
ATOM 3164 N N . LEU B 1 145 ? -8.547 -11.617 4.621 1 95.25 145 LEU B N 1
ATOM 3165 C CA . LEU B 1 145 ? -9.148 -12.945 4.551 1 95.25 145 LEU B CA 1
ATOM 3166 C C . LEU B 1 145 ? -9.992 -13.219 5.789 1 95.25 145 LEU B C 1
ATOM 3168 O O . LEU B 1 145 ? -11.078 -13.805 5.684 1 95.25 145 LEU B O 1
ATOM 3172 N N . SER B 1 146 ? -9.461 -12.797 6.91 1 91.69 146 SER B N 1
ATOM 3173 C CA . SER B 1 146 ? -10.188 -13.016 8.156 1 91.69 146 SER B CA 1
ATOM 3174 C C . SER B 1 146 ? -11.555 -12.344 8.125 1 91.69 146 SER B C 1
ATOM 3176 O O . SER B 1 146 ? -12.523 -12.875 8.672 1 91.69 146 SER B O 1
ATOM 3178 N N . LYS B 1 147 ? -11.695 -11.25 7.496 1 87.62 147 LYS B N 1
ATOM 3179 C CA . LYS B 1 147 ? -12.938 -10.492 7.426 1 87.62 147 LYS B CA 1
ATOM 3180 C C . LYS B 1 147 ? -14 -11.258 6.645 1 87.62 147 LYS B C 1
ATOM 3182 O O . LYS B 1 147 ? -15.203 -11.047 6.844 1 87.62 147 LYS B O 1
ATOM 3187 N N . ILE B 1 148 ? -13.555 -12.156 5.805 1 87.75 148 ILE B N 1
ATOM 3188 C CA . ILE B 1 148 ? -14.531 -12.883 4.996 1 87.75 148 ILE B CA 1
ATOM 3189 C C . ILE B 1 148 ? -14.594 -14.336 5.449 1 87.75 148 ILE B C 1
ATOM 3191 O O . ILE B 1 148 ? -15.031 -15.211 4.691 1 87.75 148 ILE B O 1
ATOM 3195 N N . GLY B 1 149 ? -14.031 -14.625 6.613 1 90.19 149 GLY B N 1
ATOM 3196 C CA . GLY B 1 149 ? -14.242 -15.898 7.285 1 90.19 149 GLY B CA 1
ATOM 3197 C C . GLY B 1 149 ? -13.219 -16.953 6.91 1 90.19 149 GLY B C 1
ATOM 3198 O O . GLY B 1 149 ? -13.422 -18.141 7.172 1 90.19 149 GLY B O 1
ATOM 3199 N N . ILE B 1 150 ? -12.195 -16.594 6.27 1 93.62 150 ILE B N 1
ATOM 3200 C CA . ILE B 1 150 ? -11.164 -17.547 5.891 1 93.62 150 ILE B CA 1
ATOM 3201 C C . ILE B 1 150 ? -10.078 -17.578 6.961 1 93.62 150 ILE B C 1
ATOM 3203 O O . ILE B 1 150 ? -9.555 -16.531 7.363 1 93.62 150 ILE B O 1
ATOM 3207 N N . ASP B 1 151 ? -9.781 -18.781 7.395 1 94.31 151 ASP B N 1
ATOM 3208 C CA . ASP B 1 151 ? -8.758 -18.984 8.414 1 94.31 151 ASP B CA 1
ATOM 3209 C C . ASP B 1 151 ? -7.359 -18.828 7.816 1 94.31 151 ASP B C 1
ATOM 3211 O O . ASP B 1 151 ? -6.867 -19.719 7.133 1 94.31 151 ASP B O 1
ATOM 3215 N N . ALA B 1 152 ? -6.758 -17.75 8.133 1 97.81 152 ALA B N 1
ATOM 3216 C CA . ALA B 1 152 ? -5.422 -17.453 7.617 1 97.81 152 ALA B CA 1
ATOM 3217 C C . ALA B 1 152 ? -4.512 -16.922 8.719 1 97.81 152 ALA B C 1
ATOM 3219 O O . ALA B 1 152 ? -4.973 -16.25 9.648 1 97.81 152 ALA B O 1
ATOM 3220 N N . GLU B 1 153 ? -3.289 -17.281 8.664 1 98.25 153 GLU B N 1
ATOM 3221 C CA . GLU B 1 153 ? -2.268 -16.812 9.594 1 98.25 153 GLU B CA 1
ATOM 3222 C C . GLU B 1 153 ? -1.062 -16.25 8.844 1 98.25 153 GLU B C 1
ATOM 3224 O O . GLU B 1 153 ? -0.55 -16.875 7.918 1 98.25 153 GLU B O 1
ATOM 3229 N N . ALA B 1 154 ? -0.659 -15.055 9.258 1 98.38 154 ALA B N 1
ATOM 3230 C CA . ALA B 1 154 ? 0.572 -14.477 8.727 1 98.38 154 ALA B CA 1
ATOM 3231 C C . ALA B 1 154 ? 1.757 -14.781 9.641 1 98.38 154 ALA B C 1
ATOM 3233 O O . ALA B 1 154 ? 1.683 -14.57 10.859 1 98.38 154 ALA B O 1
ATOM 3234 N N . ILE B 1 155 ? 2.811 -15.328 9.078 1 98.31 155 ILE B N 1
ATOM 3235 C CA . ILE B 1 155 ? 4.043 -15.594 9.805 1 98.31 155 ILE B CA 1
ATOM 3236 C C . ILE B 1 155 ? 5.16 -14.688 9.281 1 98.31 155 ILE B C 1
ATOM 3238 O O . ILE B 1 155 ? 5.613 -14.852 8.148 1 98.31 155 ILE B O 1
ATOM 3242 N N . THR B 1 156 ? 5.598 -13.797 10.18 1 97.19 156 THR B N 1
ATOM 3243 C CA . THR B 1 156 ? 6.508 -12.766 9.695 1 97.19 156 THR B CA 1
ATOM 3244 C C . THR B 1 156 ? 7.855 -12.859 10.406 1 97.19 156 THR B C 1
ATOM 3246 O O . THR B 1 156 ? 8.742 -12.023 10.188 1 97.19 156 THR B O 1
ATOM 3249 N N . ASP B 1 157 ? 8 -13.836 11.273 1 95.19 157 ASP B N 1
ATOM 3250 C CA . ASP B 1 157 ? 9.25 -14.148 11.961 1 95.19 157 ASP B CA 1
ATOM 3251 C C . ASP B 1 157 ? 9.93 -15.367 11.344 1 95.19 157 ASP B C 1
ATOM 3253 O O . ASP B 1 157 ? 9.344 -16.453 11.312 1 95.19 157 ASP B O 1
ATOM 3257 N N . SER B 1 158 ? 11.148 -15.133 10.93 1 93.19 158 SER B N 1
ATOM 3258 C CA . SER B 1 158 ? 11.828 -16.188 10.18 1 93.19 158 SER B CA 1
ATOM 3259 C C . SER B 1 158 ? 12.031 -17.422 11.031 1 93.19 158 SER B C 1
ATOM 3261 O O . SER B 1 158 ? 12.031 -18.547 10.516 1 93.19 158 SER B O 1
ATOM 3263 N N . VAL B 1 159 ? 12.211 -17.281 12.32 1 93.38 159 VAL B N 1
ATOM 3264 C CA . VAL B 1 159 ? 12.406 -18.406 13.219 1 93.38 159 VAL B CA 1
ATOM 3265 C C . VAL B 1 159 ? 11.094 -19.172 13.391 1 93.38 159 VAL B C 1
ATOM 3267 O O . VAL B 1 159 ? 11.07 -20.406 13.305 1 93.38 159 VAL B O 1
ATOM 3270 N N . LEU B 1 160 ? 10.016 -18.453 13.5 1 94.12 160 LEU B N 1
ATOM 3271 C CA . LEU B 1 160 ? 8.711 -19.078 13.711 1 94.12 160 LEU B CA 1
ATOM 3272 C C . LEU B 1 160 ? 8.203 -19.719 12.43 1 94.12 160 LEU B C 1
ATOM 3274 O O . LEU B 1 160 ? 7.363 -20.625 12.477 1 94.12 160 LEU B O 1
ATOM 3278 N N . MET B 1 161 ? 8.688 -19.234 11.32 1 96.12 161 MET B N 1
ATOM 3279 C CA . MET B 1 161 ? 8.234 -19.75 10.031 1 96.12 161 MET B CA 1
ATOM 3280 C C . MET B 1 161 ? 8.516 -21.234 9.914 1 96.12 161 MET B C 1
ATOM 3282 O O . MET B 1 161 ? 7.664 -22 9.438 1 96.12 161 MET B O 1
ATOM 3286 N N . ARG B 1 162 ? 9.656 -21.641 10.367 1 92.19 162 ARG B N 1
ATOM 3287 C CA . ARG B 1 162 ? 10.055 -23.047 10.266 1 92.19 162 ARG B CA 1
ATOM 3288 C C . ARG B 1 162 ? 9.109 -23.953 11.055 1 92.19 162 ARG B C 1
ATOM 3290 O O . ARG B 1 162 ? 8.719 -25.016 10.578 1 92.19 162 ARG B O 1
ATOM 3297 N N . ASP B 1 163 ? 8.789 -23.5 12.18 1 94.31 163 ASP B N 1
ATOM 3298 C CA . ASP B 1 163 ? 7.887 -24.266 13.031 1 94.31 163 ASP B CA 1
ATOM 3299 C C . ASP B 1 163 ? 6.461 -24.25 12.477 1 94.31 163 ASP B C 1
ATOM 3301 O O . ASP B 1 163 ? 5.781 -25.281 12.461 1 94.31 163 ASP B O 1
ATOM 3305 N N . ALA B 1 164 ? 6.043 -23.188 12.016 1 95.5 164 ALA B N 1
ATOM 3306 C CA . ALA B 1 164 ? 4.664 -23 11.578 1 95.5 164 ALA B CA 1
ATOM 3307 C C . ALA B 1 164 ? 4.352 -23.844 10.359 1 95.5 164 ALA B C 1
ATOM 3309 O O . ALA B 1 164 ? 3.242 -24.375 10.219 1 95.5 164 ALA B O 1
ATOM 3310 N N . ILE B 1 165 ? 5.293 -24.016 9.523 1 95.5 165 ILE B N 1
ATOM 3311 C CA . ILE B 1 165 ? 5.008 -24.703 8.266 1 95.5 165 ILE B CA 1
ATOM 3312 C C . ILE B 1 165 ? 4.957 -26.203 8.484 1 95.5 165 ILE B C 1
ATOM 3314 O O . ILE B 1 165 ? 4.48 -26.953 7.629 1 95.5 165 ILE B O 1
ATOM 3318 N N . THR B 1 166 ? 5.492 -26.703 9.594 1 94.19 166 THR B N 1
ATOM 3319 C CA . THR B 1 166 ? 5.484 -28.141 9.867 1 94.19 166 THR B CA 1
ATOM 3320 C C . THR B 1 166 ? 4.059 -28.641 10.062 1 94.19 166 THR B C 1
ATOM 3322 O O . THR B 1 166 ? 3.803 -29.844 9.984 1 94.19 166 THR B O 1
ATOM 3325 N N . LEU B 1 167 ? 3.158 -27.797 10.281 1 94.19 167 LEU B N 1
ATOM 3326 C CA . LEU B 1 167 ? 1.766 -28.156 10.531 1 94.19 167 LEU B CA 1
ATOM 3327 C C . LEU B 1 167 ? 1.005 -28.312 9.219 1 94.19 167 LEU B C 1
ATOM 3329 O O . LEU B 1 167 ? -0.114 -28.828 9.203 1 94.19 167 LEU B O 1
ATOM 3333 N N . LEU B 1 168 ? 1.553 -27.891 8.125 1 96.88 168 LEU B N 1
ATOM 3334 C CA . LEU B 1 168 ? 0.865 -27.891 6.836 1 96.88 168 LEU B CA 1
ATOM 3335 C C . LEU B 1 168 ? 0.871 -29.281 6.223 1 96.88 168 LEU B C 1
ATOM 3337 O O . LEU B 1 168 ? 1.858 -30.016 6.34 1 96.88 168 LEU B O 1
ATOM 3341 N N . LYS B 1 169 ? -0.214 -29.656 5.609 1 96.19 169 LYS B N 1
ATOM 3342 C CA . LYS B 1 169 ? -0.429 -30.938 4.957 1 96.19 169 LYS B CA 1
ATOM 3343 C C . LYS B 1 169 ? -1.285 -30.781 3.703 1 96.19 169 LYS B C 1
ATOM 3345 O O . LYS B 1 169 ? -1.604 -29.672 3.297 1 96.19 169 LYS B O 1
ATOM 3350 N N . LYS B 1 170 ? -1.584 -31.984 3.131 1 96.88 170 LYS B N 1
ATOM 3351 C CA . LYS B 1 170 ? -2.426 -31.984 1.939 1 96.88 170 LYS B CA 1
ATOM 3352 C C . LYS B 1 170 ? -3.746 -31.266 2.197 1 96.88 170 LYS B C 1
ATOM 3354 O O . LYS B 1 170 ? -4.395 -31.5 3.221 1 96.88 170 LYS B O 1
ATOM 3359 N N . GLY B 1 171 ? -4.109 -30.344 1.339 1 97.19 171 GLY B N 1
ATOM 3360 C CA . GLY B 1 171 ? -5.336 -29.578 1.483 1 97.19 171 GLY B CA 1
ATOM 3361 C C . GLY B 1 171 ? -5.113 -28.203 2.066 1 97.19 171 GLY B C 1
ATOM 3362 O O . GLY B 1 171 ? -6.008 -27.359 2.031 1 97.19 171 GLY B O 1
ATOM 3363 N N . ASP B 1 172 ? -3.885 -27.953 2.605 1 98.06 172 ASP B N 1
ATOM 3364 C CA . ASP B 1 172 ? -3.529 -26.641 3.127 1 98.06 172 ASP B CA 1
ATOM 3365 C C . ASP B 1 172 ? -2.824 -25.797 2.064 1 98.06 172 ASP B C 1
ATOM 3367 O O . ASP B 1 172 ? -2.389 -26.328 1.038 1 98.06 172 ASP B O 1
ATOM 3371 N N . LEU B 1 173 ? -2.814 -24.484 2.287 1 98.5 173 LEU B N 1
ATOM 3372 C CA . LEU B 1 173 ? -2.213 -23.547 1.347 1 98.5 173 LEU B CA 1
ATOM 3373 C C . LEU B 1 173 ? -1.159 -22.688 2.037 1 98.5 173 LEU B C 1
ATOM 3375 O O . LEU B 1 173 ? -1.391 -22.172 3.135 1 98.5 173 LEU B O 1
ATOM 3379 N N . CYS B 1 174 ? -0.032 -22.641 1.454 1 98.62 174 CYS B N 1
ATOM 3380 C CA . CYS B 1 174 ? 1.009 -21.719 1.866 1 98.62 174 CYS B CA 1
ATOM 3381 C C . CYS B 1 174 ? 1.27 -20.672 0.782 1 98.62 174 CYS B C 1
ATOM 3383 O O . CYS B 1 174 ? 1.499 -21.031 -0.376 1 98.62 174 CYS B O 1
ATOM 3385 N N . ILE B 1 175 ? 1.206 -19.406 1.162 1 98.75 175 ILE B N 1
ATOM 3386 C CA . ILE B 1 175 ? 1.492 -18.297 0.253 1 98.75 175 ILE B CA 1
ATOM 3387 C C . ILE B 1 175 ? 2.74 -17.547 0.724 1 98.75 175 ILE B C 1
ATOM 3389 O O . ILE B 1 175 ? 2.848 -17.188 1.896 1 98.75 175 ILE B O 1
ATOM 3393 N N . ILE B 1 176 ? 3.672 -17.328 -0.154 1 98.44 176 ILE B N 1
ATOM 3394 C CA . ILE B 1 176 ? 4.887 -16.594 0.16 1 98.44 176 ILE B CA 1
ATOM 3395 C C . ILE B 1 176 ? 4.918 -15.289 -0.636 1 98.44 176 ILE B C 1
ATOM 3397 O O . ILE B 1 176 ? 4.863 -15.305 -1.868 1 98.44 176 ILE B O 1
ATOM 3401 N N . PHE B 1 177 ? 4.984 -14.18 0.09 1 98.25 177 PHE B N 1
ATOM 3402 C CA . PHE B 1 177 ? 5.316 -12.906 -0.532 1 98.25 177 PHE B CA 1
ATOM 3403 C C . PHE B 1 177 ? 6.824 -12.68 -0.537 1 98.25 177 PHE B C 1
ATOM 3405 O O . PHE B 1 177 ? 7.449 -12.609 0.523 1 98.25 177 PHE B O 1
ATOM 3412 N N . SER B 1 178 ? 7.422 -12.609 -1.694 1 96.19 178 SER B N 1
ATOM 3413 C CA . SER B 1 178 ? 8.852 -12.359 -1.821 1 96.19 178 SER B CA 1
ATOM 3414 C C . SER B 1 178 ? 9.156 -11.5 -3.047 1 96.19 178 SER B C 1
ATOM 3416 O O . SER B 1 178 ? 8.805 -11.875 -4.172 1 96.19 178 SER B O 1
ATOM 3418 N N . ILE B 1 179 ? 9.797 -10.375 -2.834 1 92.56 179 ILE B N 1
ATOM 3419 C CA . ILE B 1 179 ? 10.07 -9.469 -3.943 1 92.56 179 ILE B CA 1
ATOM 3420 C C . ILE B 1 179 ? 11.086 -10.102 -4.891 1 92.56 179 ILE B C 1
ATOM 3422 O O . ILE B 1 179 ? 10.844 -10.203 -6.094 1 92.56 179 ILE B O 1
ATOM 3426 N N . THR B 1 180 ? 12.133 -10.656 -4.383 1 88.81 180 THR B N 1
ATOM 3427 C CA . THR B 1 180 ? 13.242 -11.156 -5.199 1 88.81 180 THR B CA 1
ATOM 3428 C C . THR B 1 180 ? 13.102 -12.656 -5.43 1 88.81 180 THR B C 1
ATOM 3430 O O . THR B 1 180 ? 13.695 -13.203 -6.367 1 88.81 180 THR B O 1
ATOM 3433 N N . GLY B 1 181 ? 12.469 -13.359 -4.516 1 88.81 181 GLY B N 1
ATOM 3434 C CA . GLY B 1 181 ? 12.383 -14.812 -4.582 1 88.81 181 GLY B CA 1
ATOM 3435 C C . GLY B 1 181 ? 13.688 -15.508 -4.25 1 88.81 181 GLY B C 1
ATOM 3436 O O . GLY B 1 181 ? 13.891 -16.656 -4.617 1 88.81 181 GLY B O 1
ATOM 3437 N N . ASN B 1 182 ? 14.57 -14.75 -3.592 1 87.75 182 ASN B N 1
ATOM 3438 C CA . ASN B 1 182 ? 15.883 -15.297 -3.293 1 87.75 182 ASN B CA 1
ATOM 3439 C C . ASN B 1 182 ? 16.188 -15.25 -1.798 1 87.75 182 ASN B C 1
ATOM 3441 O O . ASN B 1 182 ? 17.344 -15.383 -1.388 1 87.75 182 ASN B O 1
ATOM 3445 N N . THR B 1 183 ? 15.18 -15.07 -1.003 1 91.69 183 THR B N 1
ATOM 3446 C CA . THR B 1 183 ? 15.352 -14.945 0.44 1 91.69 183 THR B CA 1
ATOM 3447 C C . THR B 1 183 ? 15.477 -16.328 1.088 1 91.69 183 THR B C 1
ATOM 3449 O O . THR B 1 183 ? 14.586 -17.172 0.949 1 91.69 183 THR B O 1
ATOM 3452 N N . SER B 1 184 ? 16.453 -16.562 1.832 1 92.88 184 SER B N 1
ATOM 3453 C CA . SER B 1 184 ? 16.859 -17.875 2.32 1 92.88 184 SER B CA 1
ATOM 3454 C C . SER B 1 184 ? 15.766 -18.5 3.176 1 92.88 184 SER B C 1
ATOM 3456 O O . SER B 1 184 ? 15.398 -19.656 2.965 1 92.88 184 SER B O 1
ATOM 3458 N N . PRO B 1 185 ? 15.219 -17.797 4.141 1 94.81 185 PRO B N 1
ATOM 3459 C CA . PRO B 1 185 ? 14.18 -18.438 4.949 1 94.81 185 PRO B CA 1
ATOM 3460 C C . PRO B 1 185 ? 13.008 -18.938 4.109 1 94.81 185 PRO B C 1
ATOM 3462 O O . PRO B 1 185 ? 12.445 -20 4.406 1 94.81 185 PRO B O 1
ATOM 3465 N N . TYR B 1 186 ? 12.68 -18.234 3.08 1 95.88 186 TYR B N 1
ATOM 3466 C CA . TYR B 1 186 ? 11.586 -18.656 2.211 1 95.88 186 TYR B CA 1
ATOM 3467 C C . TYR B 1 186 ? 11.969 -19.922 1.442 1 95.88 186 TYR B C 1
ATOM 3469 O O . TYR B 1 186 ? 11.156 -20.844 1.303 1 95.88 186 TYR B O 1
ATOM 3477 N N . ILE B 1 187 ? 13.188 -19.922 0.98 1 94.75 187 ILE B N 1
ATOM 3478 C CA . ILE B 1 187 ? 13.688 -21.062 0.21 1 94.75 187 ILE B CA 1
ATOM 3479 C C . ILE B 1 187 ? 13.68 -22.312 1.078 1 94.75 187 ILE B C 1
ATOM 3481 O O . ILE B 1 187 ? 13.242 -23.375 0.637 1 94.75 187 ILE B O 1
ATOM 3485 N N . GLU B 1 188 ? 14.125 -22.188 2.246 1 95.19 188 GLU B N 1
ATOM 3486 C CA . GLU B 1 188 ? 14.156 -23.297 3.182 1 95.19 188 GLU B CA 1
ATOM 3487 C C . GLU B 1 188 ? 12.75 -23.812 3.471 1 95.19 188 GLU B C 1
ATOM 3489 O O . GLU B 1 188 ? 12.516 -25.031 3.5 1 95.19 188 GLU B O 1
ATOM 3494 N N . CYS B 1 189 ? 11.836 -22.922 3.693 1 96.25 189 CYS B N 1
ATOM 3495 C CA . CYS B 1 189 ? 10.445 -23.312 3.918 1 96.25 189 CYS B CA 1
ATOM 3496 C C . CYS B 1 189 ? 9.875 -24.031 2.703 1 96.25 189 CYS B C 1
ATOM 3498 O O . CYS B 1 189 ? 9.227 -25.062 2.842 1 96.25 189 CYS B O 1
ATOM 3500 N N . ALA B 1 190 ? 10.172 -23.516 1.573 1 95.94 190 ALA B N 1
ATOM 3501 C CA . ALA B 1 190 ? 9.664 -24.109 0.34 1 95.94 190 ALA B CA 1
ATOM 3502 C C . ALA B 1 190 ? 10.188 -25.531 0.165 1 95.94 190 ALA B C 1
ATOM 3504 O O . ALA B 1 190 ? 9.422 -26.438 -0.189 1 95.94 190 ALA B O 1
ATOM 3505 N N . LYS B 1 191 ? 11.406 -25.75 0.422 1 94.56 191 LYS B N 1
ATOM 3506 C CA . LYS B 1 191 ? 12.016 -27.062 0.309 1 94.56 191 LYS B CA 1
ATOM 3507 C C . LYS B 1 191 ? 11.375 -28.047 1.292 1 94.56 191 LYS B C 1
ATOM 3509 O O . LYS B 1 191 ? 11.117 -29.203 0.943 1 94.56 191 LYS B O 1
ATOM 3514 N N . SER B 1 192 ? 11.156 -27.547 2.408 1 94.56 192 SER B N 1
ATOM 3515 C CA . SER B 1 192 ? 10.578 -28.391 3.449 1 94.56 192 SER B CA 1
ATOM 3516 C C . SER B 1 192 ? 9.141 -28.781 3.111 1 94.56 192 SER B C 1
ATOM 3518 O O . SER B 1 192 ? 8.664 -29.844 3.535 1 94.56 192 SER B O 1
ATOM 3520 N N . LEU B 1 193 ? 8.469 -27.984 2.371 1 95.62 193 LEU B N 1
ATOM 3521 C CA . LEU B 1 193 ? 7.059 -28.203 2.078 1 95.62 193 LEU B CA 1
ATOM 3522 C C . LEU B 1 193 ? 6.891 -29.094 0.848 1 95.62 193 LEU B C 1
ATOM 3524 O O . LEU B 1 193 ? 5.789 -29.578 0.572 1 95.62 193 LEU B O 1
ATOM 3528 N N . SER B 1 194 ? 7.91 -29.328 0.099 1 88.56 194 SER B N 1
ATOM 3529 C CA . SER B 1 194 ? 7.855 -30.031 -1.172 1 88.56 194 SER B CA 1
ATOM 3530 C C . SER B 1 194 ? 7.27 -31.438 -0.996 1 88.56 194 SER B C 1
ATOM 3532 O O . SER B 1 194 ? 6.598 -31.953 -1.891 1 88.56 194 SER B O 1
ATOM 3534 N N . ASP B 1 195 ? 7.312 -32.031 0.147 1 87.19 195 ASP B N 1
ATOM 3535 C CA . ASP B 1 195 ? 6.906 -33.406 0.322 1 87.19 195 ASP B CA 1
ATOM 3536 C C . ASP B 1 195 ? 5.66 -33.531 1.2 1 87.19 195 ASP B C 1
ATOM 3538 O O . ASP B 1 195 ? 5.242 -34.625 1.566 1 87.19 195 ASP B O 1
ATOM 3542 N N . THR B 1 196 ? 5.09 -32.438 1.487 1 92.75 196 THR B N 1
ATOM 3543 C CA . THR B 1 196 ? 3.98 -32.469 2.436 1 92.75 196 THR B CA 1
ATOM 3544 C C . THR B 1 196 ? 2.645 -32.562 1.706 1 92.75 196 THR B C 1
ATOM 3546 O O . THR B 1 196 ? 1.625 -32.906 2.309 1 92.75 196 THR B O 1
ATOM 3549 N N . GLY B 1 197 ? 2.617 -32.25 0.415 1 93.69 197 GLY B N 1
ATOM 3550 C CA . GLY B 1 197 ? 1.372 -32.188 -0.336 1 93.69 197 GLY B CA 1
ATOM 3551 C C . GLY B 1 197 ? 0.667 -30.844 -0.215 1 93.69 197 GLY B C 1
ATOM 3552 O O . GLY B 1 197 ? -0.338 -30.609 -0.888 1 93.69 197 GLY B O 1
ATOM 3553 N N . CYS B 1 198 ? 1.157 -30.016 0.598 1 96.12 198 CYS B N 1
ATOM 3554 C CA . CYS B 1 198 ? 0.645 -28.656 0.709 1 96.12 198 CYS B CA 1
ATOM 3555 C C . CYS B 1 198 ? 0.842 -27.891 -0.594 1 96.12 198 CYS B C 1
ATOM 3557 O O . CYS B 1 198 ? 1.854 -28.062 -1.275 1 96.12 198 CYS B O 1
ATOM 3559 N N . THR B 1 199 ? -0.199 -27.094 -0.937 1 97.56 199 THR B N 1
ATOM 3560 C CA . THR B 1 199 ? -0.036 -26.234 -2.102 1 97.56 199 THR B CA 1
ATOM 3561 C C . THR B 1 199 ? 0.795 -25 -1.754 1 97.56 199 THR B C 1
ATOM 3563 O O . THR B 1 199 ? 0.504 -24.312 -0.779 1 97.56 199 THR B O 1
ATOM 3566 N N . LEU B 1 200 ? 1.827 -24.828 -2.486 1 98.12 200 LEU B N 1
ATOM 3567 C CA . LEU B 1 200 ? 2.719 -23.688 -2.268 1 98.12 200 LEU B CA 1
ATOM 3568 C C . LEU B 1 200 ? 2.621 -22.688 -3.416 1 98.12 200 LEU B C 1
ATOM 3570 O O . LEU B 1 200 ? 2.887 -23.047 -4.57 1 98.12 200 LEU B O 1
ATOM 3574 N N . VAL B 1 201 ? 2.236 -21.406 -3.074 1 98.31 201 VAL B N 1
ATOM 3575 C CA . VAL B 1 201 ? 2.121 -20.344 -4.074 1 98.31 201 VAL B CA 1
ATOM 3576 C C . VAL B 1 201 ? 3.111 -19.234 -3.758 1 98.31 201 VAL B C 1
ATOM 3578 O O . VAL B 1 201 ? 3.188 -18.766 -2.619 1 98.31 201 VAL B O 1
ATOM 3581 N N . LEU B 1 202 ? 3.859 -18.844 -4.77 1 98.06 202 LEU B N 1
ATOM 3582 C CA . LEU B 1 202 ? 4.789 -17.734 -4.66 1 98.06 202 LEU B CA 1
ATOM 3583 C C . LEU B 1 202 ? 4.242 -16.484 -5.363 1 98.06 202 LEU B C 1
ATOM 3585 O O . LEU B 1 202 ? 3.836 -16.562 -6.523 1 98.06 202 LEU B O 1
ATOM 3589 N N . ILE B 1 203 ? 4.152 -15.398 -4.641 1 98.25 203 ILE B N 1
ATOM 3590 C CA . ILE B 1 203 ? 3.887 -14.078 -5.215 1 98.25 203 ILE B CA 1
ATOM 3591 C C . ILE B 1 203 ? 5.168 -13.25 -5.207 1 98.25 203 ILE B C 1
ATOM 3593 O O . ILE B 1 203 ? 5.691 -12.914 -4.145 1 98.25 203 ILE B O 1
ATOM 3597 N N . THR B 1 204 ? 5.668 -12.953 -6.41 1 96.75 204 THR B N 1
ATOM 3598 C CA . THR B 1 204 ? 6.988 -12.344 -6.523 1 96.75 204 THR B CA 1
ATOM 3599 C C . THR 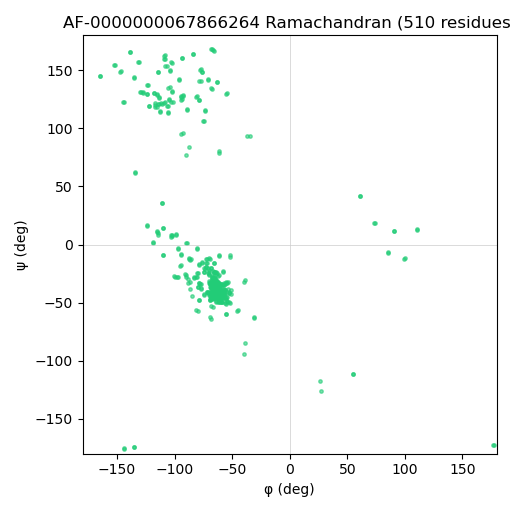B 1 204 ? 6.988 -11.25 -7.59 1 96.75 204 THR B C 1
ATOM 3601 O O . THR B 1 204 ? 5.977 -11.031 -8.266 1 96.75 204 THR B O 1
ATOM 3604 N N . MET B 1 205 ? 8.031 -10.469 -7.555 1 93.5 205 MET B N 1
ATOM 3605 C CA . MET B 1 205 ? 8.211 -9.453 -8.586 1 93.5 205 MET B CA 1
ATOM 3606 C C . MET B 1 205 ? 9.453 -9.75 -9.43 1 93.5 205 MET B C 1
ATOM 3608 O O . MET B 1 205 ? 9.883 -8.906 -10.219 1 93.5 205 MET B O 1
ATOM 3612 N N . ASN B 1 206 ? 9.984 -10.945 -9.219 1 89.06 206 ASN B N 1
ATOM 3613 C CA . ASN B 1 206 ? 11.18 -11.406 -9.93 1 89.06 206 ASN B CA 1
ATOM 3614 C C . ASN B 1 206 ? 10.875 -12.609 -10.82 1 89.06 206 ASN B C 1
ATOM 3616 O O . ASN B 1 206 ? 10.562 -13.695 -10.328 1 89.06 206 ASN B O 1
ATOM 3620 N N . PRO B 1 207 ? 11.086 -12.43 -12.133 1 83.75 207 PRO B N 1
ATOM 3621 C CA . PRO B 1 207 ? 10.812 -13.555 -13.031 1 83.75 207 PRO B CA 1
ATOM 3622 C C . PRO B 1 207 ? 11.844 -14.672 -12.906 1 83.75 207 PRO B C 1
ATOM 3624 O O . PRO B 1 207 ? 11.586 -15.797 -13.344 1 83.75 207 PRO B O 1
ATOM 3627 N N . LYS B 1 208 ? 12.945 -14.438 -12.336 1 85.5 208 LYS B N 1
ATOM 3628 C CA . LYS B 1 208 ? 14.008 -15.43 -12.242 1 85.5 208 LYS B CA 1
ATOM 3629 C C . LYS B 1 208 ? 14.195 -15.906 -10.797 1 85.5 208 LYS B C 1
ATOM 3631 O O . LYS B 1 208 ? 15.312 -16.234 -10.383 1 85.5 208 LYS B O 1
ATOM 3636 N N . SER B 1 209 ? 13.172 -16 -10.133 1 87.31 209 SER B N 1
ATOM 3637 C CA . SER B 1 209 ? 13.234 -16.375 -8.727 1 87.31 209 SER B CA 1
ATOM 3638 C C . SER B 1 209 ? 13.688 -17.812 -8.547 1 87.31 209 SER B C 1
ATOM 3640 O O . SER B 1 209 ? 13.164 -18.719 -9.195 1 87.31 209 SER B O 1
ATOM 3642 N N . ILE B 1 210 ? 14.617 -18.094 -7.648 1 88.81 210 ILE B N 1
ATOM 3643 C CA . ILE B 1 210 ? 15.156 -19.422 -7.359 1 88.81 210 ILE B CA 1
ATOM 3644 C C . ILE B 1 210 ? 14.078 -20.281 -6.695 1 88.81 210 ILE B C 1
ATOM 3646 O O . ILE B 1 210 ? 13.977 -21.484 -6.969 1 88.81 210 ILE B O 1
ATOM 3650 N N . ILE B 1 211 ? 13.273 -19.688 -5.867 1 93.06 211 ILE B N 1
ATOM 3651 C CA . ILE B 1 211 ? 12.289 -20.391 -5.059 1 93.06 211 ILE B CA 1
ATOM 3652 C C . ILE B 1 211 ? 11.172 -20.922 -5.957 1 93.06 211 ILE B C 1
ATOM 3654 O O . ILE B 1 211 ? 10.398 -21.797 -5.543 1 93.06 211 ILE B O 1
ATOM 3658 N N . SER B 1 212 ? 11.148 -20.484 -7.188 1 91.5 212 SER B N 1
ATOM 3659 C CA . SER B 1 212 ? 10.047 -20.797 -8.094 1 91.5 212 SER B CA 1
ATOM 3660 C C . SER B 1 212 ? 10.008 -22.297 -8.398 1 91.5 212 SER B C 1
ATOM 3662 O O . SER B 1 212 ? 8.93 -22.875 -8.586 1 91.5 212 SER B O 1
ATOM 3664 N N . LYS B 1 213 ? 11.078 -22.969 -8.367 1 90.62 213 LYS B N 1
ATOM 3665 C CA . LYS B 1 213 ? 11.172 -24.375 -8.711 1 90.62 213 LYS B CA 1
ATOM 3666 C C . LYS B 1 213 ? 10.484 -25.25 -7.664 1 90.62 213 LYS B C 1
ATOM 3668 O O . LYS B 1 213 ? 10.07 -26.375 -7.953 1 90.62 213 LYS B O 1
ATOM 3673 N N . GLU B 1 214 ? 10.336 -24.734 -6.504 1 93 214 GLU B N 1
ATOM 3674 C CA . GLU B 1 214 ? 9.758 -25.484 -5.395 1 93 214 GLU B CA 1
ATOM 3675 C C . GLU B 1 214 ? 8.266 -25.172 -5.246 1 93 214 GLU B C 1
ATOM 3677 O O . GLU B 1 214 ? 7.582 -25.797 -4.43 1 93 214 GLU B O 1
ATOM 3682 N N . CYS B 1 215 ? 7.738 -24.281 -6.051 1 95.94 215 CYS B N 1
ATOM 3683 C CA . CYS B 1 215 ? 6.375 -23.797 -5.855 1 95.94 215 CYS B CA 1
ATOM 3684 C C . CYS B 1 215 ? 5.43 -24.422 -6.875 1 95.94 215 CYS B C 1
ATOM 3686 O O . CYS B 1 215 ? 5.832 -24.719 -8 1 95.94 215 CYS B O 1
ATOM 3688 N N . ASP B 1 216 ? 4.203 -24.578 -6.445 1 96.5 216 ASP B N 1
ATOM 3689 C CA . ASP B 1 216 ? 3.18 -25.156 -7.32 1 96.5 216 ASP B CA 1
ATOM 3690 C C . ASP B 1 216 ? 2.67 -24.109 -8.312 1 96.5 216 ASP B C 1
ATOM 3692 O O . ASP B 1 216 ? 2.248 -24.453 -9.422 1 96.5 216 ASP B O 1
ATOM 3696 N N . SER B 1 217 ? 2.623 -22.875 -7.895 1 95.88 217 SER B N 1
ATOM 3697 C CA . SER B 1 217 ? 2.189 -21.766 -8.734 1 95.88 217 SER B CA 1
ATOM 3698 C C . SER B 1 217 ? 2.939 -20.484 -8.383 1 95.88 217 SER B C 1
ATOM 3700 O O . SER B 1 217 ? 3.395 -20.312 -7.246 1 95.88 217 SER B O 1
ATOM 3702 N N . ILE B 1 218 ? 3.082 -19.719 -9.438 1 96.56 218 ILE B N 1
ATOM 3703 C CA . ILE B 1 218 ? 3.803 -18.469 -9.273 1 96.56 218 ILE B CA 1
ATOM 3704 C C . ILE B 1 218 ? 2.984 -17.328 -9.875 1 96.56 218 ILE B C 1
ATOM 3706 O O . ILE B 1 218 ? 2.467 -17.438 -10.984 1 96.56 218 ILE B O 1
ATOM 3710 N N . ILE B 1 219 ? 2.836 -16.25 -9.086 1 97.69 219 ILE B N 1
ATOM 3711 C CA . ILE B 1 219 ? 2.279 -14.992 -9.57 1 97.69 219 ILE B CA 1
ATOM 3712 C C . ILE B 1 219 ? 3.381 -13.938 -9.656 1 97.69 219 ILE B C 1
ATOM 3714 O O . ILE B 1 219 ? 4.047 -13.648 -8.664 1 97.69 219 ILE B O 1
ATOM 3718 N N . ARG B 1 220 ? 3.537 -13.422 -10.859 1 95.5 220 ARG B N 1
ATOM 3719 C CA . ARG B 1 220 ? 4.566 -12.414 -11.086 1 95.5 220 ARG B CA 1
ATOM 3720 C C . ARG B 1 220 ? 3.953 -11.023 -11.242 1 95.5 220 ARG B C 1
ATOM 3722 O O . ARG B 1 220 ? 3.15 -10.797 -12.148 1 95.5 220 ARG B O 1
ATOM 3729 N N . LEU B 1 221 ? 4.355 -10.156 -10.344 1 96.62 221 LEU B N 1
ATOM 3730 C CA . LEU B 1 221 ? 3.873 -8.781 -10.359 1 96.62 221 LEU B CA 1
ATOM 3731 C C . LEU B 1 221 ? 4.977 -7.82 -10.789 1 96.62 221 LEU B C 1
ATOM 3733 O O . LEU B 1 221 ? 6.156 -8.172 -10.766 1 96.62 221 LEU B O 1
ATOM 3737 N N . PRO B 1 222 ? 4.535 -6.586 -11.195 1 90.94 222 PRO B N 1
ATOM 3738 C CA . PRO B 1 222 ? 5.551 -5.625 -11.633 1 90.94 222 PRO B CA 1
ATOM 3739 C C . PRO B 1 222 ? 6.402 -5.102 -10.477 1 90.94 222 PRO B C 1
ATOM 3741 O O . PRO B 1 222 ? 5.898 -4.898 -9.375 1 90.94 222 PRO B O 1
ATOM 3744 N N . LEU B 1 223 ? 7.691 -4.918 -10.75 1 86.88 223 LEU B N 1
ATOM 3745 C CA . LEU B 1 223 ? 8.633 -4.32 -9.812 1 86.88 223 LEU B CA 1
ATOM 3746 C C . LEU B 1 223 ? 8.766 -2.82 -10.062 1 86.88 223 LEU B C 1
ATOM 3748 O O . LEU B 1 223 ? 8.992 -2.391 -11.195 1 86.88 223 LEU B O 1
ATOM 3752 N N . ILE B 1 224 ? 8.516 -1.993 -8.984 1 75.38 224 ILE B N 1
ATOM 3753 C CA . ILE B 1 224 ? 8.625 -0.544 -9.109 1 75.38 224 ILE B CA 1
ATOM 3754 C C . ILE B 1 224 ? 10.094 -0.128 -9.023 1 75.38 224 ILE B C 1
ATOM 3756 O O . ILE B 1 224 ? 10.555 0.72 -9.789 1 75.38 224 ILE B O 1
ATOM 3760 N N . SER B 1 225 ? 10.875 -0.481 -7.863 1 62.78 225 SER B N 1
ATOM 3761 C CA . SER B 1 225 ? 12.172 0.005 -7.391 1 62.78 225 SER B CA 1
ATOM 3762 C C . SER B 1 225 ? 13.219 -0.047 -8.492 1 62.78 225 SER B C 1
ATOM 3764 O O . SER B 1 225 ? 14.117 0.795 -8.547 1 62.78 225 SER B O 1
ATOM 3766 N N . LYS B 1 226 ? 13.367 -1.134 -9.375 1 52.09 226 LYS B N 1
ATOM 3767 C CA . LYS B 1 226 ? 14.539 -1.214 -10.234 1 52.09 226 LYS B CA 1
ATOM 3768 C C . LYS B 1 226 ? 14.562 -0.064 -11.242 1 52.09 226 LYS B C 1
ATOM 3770 O O . LYS B 1 226 ? 15.633 0.33 -11.711 1 52.09 226 LYS B O 1
ATOM 3775 N N . GLN B 1 227 ? 13.492 0.394 -11.617 1 41.22 227 GLN B N 1
ATOM 3776 C CA . GLN B 1 227 ? 13.648 1.231 -12.797 1 41.22 227 GLN B CA 1
ATOM 3777 C C . GLN B 1 227 ? 13.984 2.67 -12.414 1 41.22 227 GLN B C 1
ATOM 3779 O O . GLN B 1 227 ? 14.422 3.457 -13.25 1 41.22 227 GLN B O 1
ATOM 3784 N N . SER B 1 228 ? 13.391 3.154 -11.375 1 35.97 228 SER B N 1
ATOM 3785 C CA . SER B 1 228 ? 13.594 4.598 -11.305 1 35.97 228 SER B CA 1
ATOM 3786 C C . SER B 1 228 ? 14.852 4.941 -10.508 1 35.97 228 SER B C 1
ATOM 3788 O O . SER B 1 228 ? 14.906 4.73 -9.297 1 35.97 228 SER B O 1
ATOM 3790 N N . GLY B 1 229 ? 16 4.793 -11.055 1 33.97 229 GLY B N 1
ATOM 3791 C CA . GLY B 1 229 ? 17.234 5.309 -10.469 1 33.97 229 GLY B CA 1
ATOM 3792 C C . GLY B 1 229 ? 17.156 5.445 -8.961 1 33.97 229 GLY B C 1
ATOM 3793 O O . GLY B 1 229 ? 16.844 4.484 -8.258 1 33.97 229 GLY B O 1
ATOM 3794 N N . SER B 1 230 ? 17.297 6.77 -8.555 1 40.41 230 SER B N 1
ATOM 3795 C CA . SER B 1 230 ? 17.516 7.223 -7.188 1 40.41 230 SER B CA 1
ATOM 3796 C C . SER B 1 230 ? 16.688 6.414 -6.199 1 40.41 230 SER B C 1
ATOM 3798 O O . SER B 1 230 ? 17.188 6.004 -5.148 1 40.41 230 SER B O 1
ATOM 3800 N N . LYS B 1 231 ? 15.32 6.965 -5.797 1 49.62 231 LYS B N 1
ATOM 3801 C CA . LYS B 1 231 ? 14.594 6.914 -4.527 1 49.62 231 LYS B CA 1
ATOM 3802 C C . LYS B 1 231 ? 13.672 5.707 -4.469 1 49.62 231 LYS B C 1
ATOM 3804 O O . LYS B 1 231 ? 12.828 5.516 -5.355 1 49.62 231 LYS B O 1
ATOM 3809 N N . PHE B 1 232 ? 14.266 4.547 -3.777 1 61.41 232 PHE B N 1
ATOM 3810 C CA . PHE B 1 232 ? 13.617 3.289 -3.428 1 61.41 232 PHE B CA 1
ATOM 3811 C C . PHE B 1 232 ? 12.156 3.518 -3.062 1 61.41 232 PHE B C 1
ATOM 3813 O O . PHE B 1 232 ? 11.852 4.301 -2.16 1 61.41 232 PHE B O 1
ATOM 3820 N N . LEU B 1 233 ? 11.312 3.361 -4.129 1 77.56 233 LEU B N 1
ATOM 3821 C CA . LEU B 1 233 ? 9.898 3.365 -3.779 1 77.56 233 LEU B CA 1
ATOM 3822 C C . LEU B 1 233 ? 9.477 2.018 -3.199 1 77.56 233 LEU B C 1
ATOM 3824 O O . LEU B 1 233 ? 10.086 0.989 -3.502 1 77.56 233 LEU B O 1
ATOM 3828 N N . ASP B 1 234 ? 8.562 2.088 -2.398 1 86.75 234 ASP B N 1
ATOM 3829 C CA . ASP B 1 234 ? 8.07 0.881 -1.742 1 86.75 234 ASP B CA 1
ATOM 3830 C C . ASP B 1 234 ? 7.258 0.022 -2.709 1 86.75 234 ASP B C 1
ATOM 3832 O O . ASP B 1 234 ? 6.18 0.425 -3.152 1 86.75 234 ASP B O 1
ATOM 3836 N N . ASP B 1 235 ? 7.75 -1.137 -3 1 90.94 235 ASP B N 1
ATOM 3837 C CA . ASP B 1 235 ? 7.098 -2.072 -3.914 1 90.94 235 ASP B CA 1
ATOM 3838 C C . ASP B 1 235 ? 5.848 -2.68 -3.281 1 90.94 235 ASP B C 1
ATOM 3840 O O . ASP B 1 235 ? 5.016 -3.264 -3.977 1 90.94 235 ASP B O 1
ATOM 3844 N N . GLN B 1 236 ? 5.652 -2.52 -2.01 1 93 236 GLN B N 1
ATOM 3845 C CA . GLN B 1 236 ? 4.57 -3.189 -1.294 1 93 236 GLN B CA 1
ATOM 3846 C C . GLN B 1 236 ? 3.207 -2.699 -1.775 1 93 236 GLN B C 1
ATOM 3848 O O . GLN B 1 236 ? 2.211 -3.416 -1.667 1 93 236 GLN B O 1
ATOM 3853 N N . VAL B 1 237 ? 3.205 -1.523 -2.307 1 95.62 237 VAL B N 1
ATOM 3854 C CA . VAL B 1 237 ? 1.965 -0.966 -2.836 1 95.62 237 VAL B CA 1
ATOM 3855 C C . VAL B 1 237 ? 1.384 -1.905 -3.889 1 95.62 237 VAL B C 1
ATOM 3857 O O . VAL B 1 237 ? 0.171 -2.125 -3.932 1 95.62 237 VAL B O 1
ATOM 3860 N N . ILE B 1 238 ? 2.223 -2.475 -4.66 1 96.38 238 ILE B N 1
ATOM 3861 C CA . ILE B 1 238 ? 1.797 -3.385 -5.719 1 96.38 238 ILE B CA 1
ATOM 3862 C C . ILE B 1 238 ? 1.184 -4.641 -5.105 1 96.38 238 ILE B C 1
ATOM 3864 O O . ILE B 1 238 ? 0.144 -5.117 -5.566 1 96.38 238 ILE B O 1
ATOM 3868 N N . PHE B 1 239 ? 1.791 -5.176 -4.055 1 97.56 239 PHE B N 1
ATOM 3869 C CA . PHE B 1 239 ? 1.241 -6.332 -3.354 1 97.56 239 PHE B CA 1
ATOM 3870 C C . PHE B 1 239 ? -0.132 -6.012 -2.775 1 97.56 239 PHE B C 1
ATOM 3872 O O . PHE B 1 239 ? -1.051 -6.828 -2.855 1 97.56 239 PHE B O 1
ATOM 3879 N N . PHE B 1 240 ? -0.269 -4.844 -2.201 1 96.94 240 PHE B N 1
ATOM 3880 C CA . PHE B 1 240 ? -1.531 -4.449 -1.588 1 96.94 240 PHE B CA 1
ATOM 3881 C C . PHE B 1 240 ? -2.643 -4.387 -2.629 1 96.94 240 PHE B C 1
ATOM 3883 O O . PHE B 1 240 ? -3.756 -4.855 -2.385 1 96.94 240 PHE B O 1
ATOM 3890 N N . VAL B 1 241 ? -2.361 -3.801 -3.758 1 96.12 241 VAL B N 1
ATOM 3891 C CA . VAL B 1 241 ? -3.357 -3.711 -4.82 1 96.12 241 VAL B CA 1
ATOM 3892 C C . VAL B 1 241 ? -3.73 -5.113 -5.301 1 96.12 241 VAL B C 1
ATOM 3894 O O . VAL B 1 241 ? -4.91 -5.414 -5.5 1 96.12 241 VAL B O 1
ATOM 3897 N N . PHE B 1 242 ? -2.744 -5.941 -5.48 1 97.88 242 PHE B N 1
ATOM 3898 C CA . PHE B 1 242 ? -2.992 -7.312 -5.91 1 97.88 242 PHE B CA 1
ATOM 3899 C C . PHE B 1 242 ? -3.898 -8.031 -4.918 1 97.88 242 PHE B C 1
ATOM 3901 O O . PHE B 1 242 ? -4.781 -8.797 -5.316 1 97.88 242 PHE B O 1
ATOM 3908 N N . ILE B 1 243 ? -3.666 -7.84 -3.615 1 97.69 243 ILE B N 1
ATOM 3909 C CA . ILE B 1 243 ? -4.477 -8.453 -2.568 1 97.69 243 ILE B CA 1
ATOM 3910 C C . ILE B 1 243 ? -5.941 -8.07 -2.758 1 97.69 243 ILE B C 1
ATOM 3912 O O . ILE B 1 243 ? -6.832 -8.914 -2.629 1 97.69 243 ILE B O 1
ATOM 3916 N N . GLU B 1 244 ? -6.188 -6.84 -3.135 1 94.62 244 GLU B N 1
ATOM 3917 C CA . GLU B 1 244 ? -7.566 -6.41 -3.357 1 94.62 244 GLU B CA 1
ATOM 3918 C C . GLU B 1 244 ? -8.164 -7.086 -4.586 1 94.62 244 GLU B C 1
ATOM 3920 O O . GLU B 1 244 ? -9.367 -7.363 -4.629 1 94.62 244 GLU B O 1
ATOM 3925 N N . ILE B 1 245 ? -7.379 -7.32 -5.547 1 95.19 245 ILE B N 1
ATOM 3926 C CA . ILE B 1 245 ? -7.832 -8.031 -6.734 1 95.19 245 ILE B CA 1
ATOM 3927 C C . ILE B 1 245 ? -8.258 -9.453 -6.355 1 95.19 245 ILE B C 1
ATOM 3929 O O . ILE B 1 245 ? -9.32 -9.922 -6.777 1 95.19 245 ILE B O 1
ATOM 3933 N N . ILE B 1 246 ? -7.441 -10.094 -5.539 1 96.81 246 ILE B N 1
ATOM 3934 C CA . ILE B 1 246 ? -7.746 -11.445 -5.078 1 96.81 246 ILE B CA 1
ATOM 3935 C C . ILE B 1 246 ? -9.047 -11.43 -4.281 1 96.81 246 ILE B C 1
ATOM 3937 O O . ILE B 1 246 ? -9.906 -12.305 -4.469 1 96.81 246 ILE B O 1
ATOM 3941 N N . LEU B 1 247 ? -9.203 -10.453 -3.428 1 94.25 247 LEU B N 1
ATOM 3942 C CA . LEU B 1 247 ? -10.383 -10.383 -2.572 1 94.25 247 LEU B CA 1
ATOM 3943 C C . LEU B 1 247 ? -11.648 -10.164 -3.4 1 94.25 247 LEU B C 1
ATOM 3945 O O . LEU B 1 247 ? -12.703 -10.719 -3.09 1 94.25 247 LEU B O 1
ATOM 3949 N N . ALA B 1 248 ? -11.484 -9.352 -4.398 1 90.19 248 ALA B N 1
ATOM 3950 C CA . ALA B 1 248 ? -12.617 -9.148 -5.297 1 90.19 248 ALA B CA 1
ATOM 3951 C C . ALA B 1 248 ? -13.031 -10.461 -5.957 1 90.19 248 ALA B C 1
ATOM 3953 O O . ALA B 1 248 ? -14.227 -10.758 -6.074 1 90.19 248 ALA B O 1
ATOM 3954 N N . GLU B 1 249 ? -12.047 -11.172 -6.391 1 92.5 249 GLU B N 1
ATOM 3955 C CA . GLU B 1 249 ? -12.336 -12.453 -7.027 1 92.5 249 GLU B CA 1
ATOM 3956 C C . GLU B 1 249 ? -12.938 -13.445 -6.027 1 92.5 249 GLU B C 1
ATOM 3958 O O . GLU B 1 249 ? -13.828 -14.219 -6.375 1 92.5 249 GLU B O 1
ATOM 3963 N N . LEU B 1 250 ? -12.453 -13.469 -4.793 1 92.94 250 LEU B N 1
ATOM 3964 C CA . LEU B 1 250 ? -12.992 -14.32 -3.746 1 92.94 250 LEU B CA 1
ATOM 3965 C C . LEU B 1 250 ? -14.461 -14 -3.486 1 92.94 250 LEU B C 1
ATOM 3967 O O . LEU B 1 250 ? -15.273 -14.898 -3.256 1 92.94 250 LEU B O 1
ATOM 3971 N N . ALA B 1 251 ? -14.758 -12.742 -3.516 1 86.06 251 ALA B N 1
ATOM 3972 C CA . ALA B 1 251 ? -16.156 -12.32 -3.344 1 86.06 251 ALA B CA 1
ATOM 3973 C C . ALA B 1 251 ? -17.031 -12.883 -4.461 1 86.06 251 ALA B C 1
ATOM 3975 O O . ALA B 1 251 ? -18.172 -13.289 -4.215 1 86.06 251 ALA B O 1
ATOM 3976 N N . ASN B 1 252 ? -16.5 -12.922 -5.586 1 83.31 252 ASN B N 1
ATOM 3977 C CA . ASN B 1 252 ? -17.219 -13.461 -6.734 1 83.31 252 ASN B CA 1
ATOM 3978 C C . ASN B 1 252 ? -17.484 -14.961 -6.586 1 83.31 252 ASN B C 1
ATOM 3980 O O . ASN B 1 252 ? -18.547 -15.453 -6.961 1 83.31 252 ASN B O 1
ATOM 3984 N N . ILE B 1 253 ? -16.531 -15.602 -6.078 1 86.62 253 ILE B N 1
ATOM 3985 C CA . ILE B 1 253 ? -16.609 -17.047 -5.906 1 86.62 253 ILE B CA 1
ATOM 3986 C C . ILE B 1 253 ? -17.625 -17.391 -4.816 1 86.62 253 ILE B C 1
ATOM 3988 O O . ILE B 1 253 ? -18.406 -18.328 -4.961 1 86.62 253 ILE B O 1
ATOM 3992 N N . THR B 1 254 ? -17.625 -16.641 -3.734 1 79.94 254 THR B N 1
ATOM 3993 C CA . THR B 1 254 ? -18.453 -16.969 -2.58 1 79.94 254 THR B CA 1
ATOM 3994 C C . THR B 1 254 ? -19.891 -16.5 -2.793 1 79.94 254 THR B C 1
ATOM 3996 O O . THR B 1 254 ? -20.812 -16.984 -2.146 1 79.94 254 THR B O 1
ATOM 3999 N N . SER B 1 255 ? -20.094 -15.477 -3.566 1 66.38 255 SER B N 1
ATOM 4000 C CA . SER B 1 255 ? -21.453 -15.047 -3.881 1 66.38 255 SER B CA 1
ATOM 4001 C C . SER B 1 255 ? -22.156 -16.047 -4.793 1 66.38 255 SER B C 1
ATOM 4003 O O . SER B 1 255 ? -23.375 -16.141 -4.797 1 66.38 255 SER B O 1
ATOM 4005 N N . LYS B 1 256 ? -21.562 -16.797 -5.555 1 54.66 256 LYS B N 1
ATOM 4006 C CA . LYS B 1 256 ? -22.125 -17.797 -6.457 1 54.66 256 LYS B CA 1
ATOM 4007 C C . LYS B 1 256 ? -22.453 -19.078 -5.707 1 54.66 256 LYS B C 1
ATOM 4009 O O . LYS B 1 256 ? -23.141 -19.953 -6.242 1 54.66 256 LYS B O 1
ATOM 4014 N N . LYS B 1 257 ? -22.125 -19.047 -4.508 1 50.28 257 LYS B N 1
ATOM 4015 C CA . LYS B 1 257 ? -22.562 -20.188 -3.707 1 50.28 257 LYS B CA 1
ATOM 4016 C C . LYS B 1 257 ? -23.859 -19.875 -2.955 1 50.28 257 LYS B C 1
ATOM 4018 O O . LYS B 1 257 ? -23.812 -19.5 -1.776 1 50.28 257 LYS B O 1
#

Sequence (514 aa):
MGPIERLELNKNNLTKSEIEIMEYIKKNPMDIVQFSIIQIAEKANTSKSAVIRLCQKIGYDGFSEFKFDMSRYLVSNNQNNIKDKNETSINAITSNYIEYISKINTSITLEEVHALAEKINSSNRVKILGINRTGLSANQLRMRLSKIGIDAEAITDSVLMRDAITLLKKGDLCIIFSITGNTSPYIECAKSLSDTGCTLVLITMNPKSIISKECDSIIRLPLISKQSGSKFLDDQVIFFVFIEIILAELANITSKKMGPIERLELNKNNLTKSEIEIMEYIKKNPMDIVQFSIIQIAEKANTSKSAVIRLCQKIGYDGFSEFKFDMSRYLVSNNQNNIKDKNETSINAITSNYIEYISKINTSITLEEVHALAEKINSSNRVKILGINRTGLSANQLRMRLSKIGIDAEAITDSVLMRDAITLLKKGDLCIIFSITGNTSPYIECAKSLSDTGCTLVLITMNPKSIISKECDSIIRLPLISKQSGSKFLDDQVIFFVFIEIILAELANITSKK

Solvent-accessible surface area (backbone atoms only — not comparable to full-atom values): 26856 Å² total; per-residue (Å²): 134,43,56,66,53,38,51,62,73,44,52,87,78,46,51,74,65,37,45,40,38,50,53,40,39,73,75,36,56,66,46,54,38,69,42,53,65,63,51,48,13,55,75,33,72,48,45,53,67,50,51,32,50,43,28,38,73,60,72,26,93,23,53,69,56,40,31,42,45,35,48,46,28,59,44,43,65,48,19,72,59,61,87,48,22,55,60,34,55,50,44,50,52,40,50,51,52,38,51,46,45,57,42,40,63,76,50,52,53,52,66,58,45,47,52,52,28,50,49,63,70,72,29,79,37,37,42,24,34,12,54,69,73,35,22,49,49,20,43,49,47,24,55,57,38,46,76,75,71,40,61,50,45,52,41,50,45,75,74,57,39,61,63,60,56,71,73,52,30,66,57,23,32,37,40,36,45,33,61,59,34,71,54,61,67,58,42,53,49,37,60,67,39,62,81,41,59,35,46,34,36,37,40,26,40,36,95,79,26,68,44,55,81,54,35,77,41,77,46,56,43,67,66,56,40,82,51,49,61,88,72,77,47,75,51,56,52,52,52,51,53,49,48,49,42,37,51,52,48,38,50,55,57,57,67,76,98,135,43,55,65,55,39,49,61,72,43,52,88,79,46,50,72,65,38,45,40,39,50,52,41,38,71,75,35,57,64,47,55,38,67,40,54,65,62,52,49,13,56,76,35,72,47,45,53,67,50,50,33,51,45,26,38,72,59,73,27,94,23,52,68,55,41,31,42,46,36,48,47,28,60,46,44,65,46,19,72,60,59,86,52,21,54,60,36,56,50,44,50,52,42,50,50,52,39,54,46,46,55,44,41,63,77,49,52,52,52,66,59,45,47,52,50,29,51,49,64,70,69,30,79,36,36,41,24,34,12,54,69,73,35,20,48,49,21,43,49,48,24,54,57,37,46,75,74,71,41,62,50,44,53,41,50,43,74,75,55,41,62,63,59,56,69,74,52,30,65,56,23,34,37,38,36,46,33,62,60,34,71,54,61,68,57,40,53,48,37,60,67,38,64,80,40,59,35,44,33,35,38,41,26,39,38,95,79,26,69,42,54,82,54,36,79,41,76,46,56,43,67,65,57,42,82,49,47,64,86,73,79,48,76,50,58,51,51,53,51,54,49,48,49,44,35,50,53,49,38,50,55,58,57,68,74,102

Nearest PDB structures (foldseek):
  4ivn-assembly1_B  TM=6.396E-01  e=6.064E-15  Vibrio vulnificus YJ016
  4ivn-assembly1_A  TM=6.243E-01  e=4.409E-15  Vibrio vulnificus YJ016
  7en6-assembly1_C  TM=9.323E-01  e=1.062E-10  Escherichia coli
  7en7-assembly1_A  TM=9.050E-01  e=9.373E-10  Escherichia coli K-12
  7en6-assembly1_D  TM=8.995E-01  e=1.199E-08  Escherichia coli

Radius of gyration: 25.39 Å; Cα contacts (8 Å, |Δi|>4): 842; chains: 2; bounding box: 71×61×66 Å

Secondary structure (DSSP, 8-state):
--HHHHHHHTGGG--HHHHHHHHHHHH-HHHHHHS-HHHHHHHTTS-HHHHHHHHHHTT-SSHHHHHHHHHHHHHHGGGSSGGGTHHHHHHHHHHHHHHHHHHHHHH--HHHHHHHHHHHHH-S-EEEE--THHHHHHHHHHHHHHHTT--EEEE--HHHHHHHHTT--TT-EEEEEESSS--HHHHHHHHHHTTT--EEEEEES-TT-GGGGG-SEEEE---STTTSSSS---THHHHHHHHHHHHHHHHHHHH--/--HHHHHHHTGGG--HHHHHHHHHHHH-HHHHHHS-HHHHHHHTTS-HHHHHHHHHHTT-SSHHHHHHHHHHHHHHGGGSSGGGTHHHHHHHHHHHHHHHHHHHHHH--HHHHHHHHHHHHH-S-EEEE--THHHHHHHHHHHHHHHTT--EEEE--HHHHHHHHTT--TT-EEEEEESSS--HHHHHHHHHHTTT--EEEEEES-TT-GGGGG-SEEEE---STTTSSSS---THHHHHHHHHHHHHHHHHHHH--

Organism: NCBI:txid29363

Foldseek 3Di:
DALLVLLVVCCVVADPLLNLLNVLCVVPVVCLLVDDLCVSCVVSVHHSVSQQVSCVSSPHNGSLRSNQRSLVCVLCVCCPVVVRNVVSVVCVLVVLVVVQLVCQVVQDDVVQLLVVLVLQVQAPEEEEEAEDLVLVLQVLLCVLCVVVPGHYDYDHDLVVLQVVLVPDAARHEYEYEDAALADVSLLVSLVVCLPRNYAYEYEYQHPPHPSVVSHPYYRHGHDRQPRRPDDRDRRVVSSNVSSVVSSVSNVVVVVVD/DALLVLLVVCCVVADPLLNLLNVVCVVPVVCLLVDDLCVSCVVSVHHSVSQQVSCVSSPHNGSLRSSQRSLVCVLCVCCPVVVRNVVSVVCVLVVLVVVQLVCQVVQDDVVQLLVVLVLQVQAPEEEEEAEDLVLVLQVLLCVLCVVVPGHYDYDHDLVVLQVVLVPDAARHEYEYEDAALADVSLLVSLVVCLPRNYAYEYEYQHPPHPSVVSHPYYRHGHDRQPRRPDDRDRRVSSSNVSSVVSSVSNVVVVVVD

pLDDT: mean 85.94, std 15.51, range [33.97, 98.81]

InterPro domains:
  IPR000281 Helix-turn-helix protein RpiR [PF01418] (1-74)
  IPR000281 Helix-turn-helix protein RpiR [PS51071] (1-77)
  IPR001347 SIS domain [PF01380] (120-222)
  IPR001347 SIS domain [PS51464] (116-256)
  IPR009057 Homedomain-like superfamily [SSF46689] (2-77)
  IPR035472 RpiR-like, SIS domain [cd05013] (111-249)
  IPR036388 Winged helix-like DNA-binding domain superfamily [G3DSA:1.10.10.10] (3-74)
  IPR046348 SIS domain superfamily [SSF53697] (90-223)
  IPR047640 HTH-type transcriptional regulator RpiR-like [PTHR30514] (1-253)